Protein AF-A0A9P1H1R3-F1 (afdb_monomer_lite)

Structure (mmCIF, N/CA/C/O backbone):
data_AF-A0A9P1H1R3-F1
#
_entry.id   AF-A0A9P1H1R3-F1
#
loop_
_atom_site.group_PDB
_atom_site.id
_atom_site.type_symbol
_atom_site.label_atom_id
_atom_site.label_alt_id
_atom_site.label_comp_id
_atom_site.label_asym_id
_atom_site.label_entity_id
_atom_site.label_seq_id
_atom_site.pdbx_PDB_ins_code
_atom_site.Cartn_x
_atom_site.Cartn_y
_atom_site.Cartn_z
_atom_site.occupancy
_atom_site.B_iso_or_equiv
_atom_site.auth_seq_id
_atom_site.auth_comp_id
_atom_site.auth_asym_id
_atom_site.auth_atom_id
_atom_site.pdbx_PDB_model_num
ATOM 1 N N . MET A 1 1 ? 11.796 -9.452 22.216 1.00 46.94 1 MET A N 1
ATOM 2 C CA . MET A 1 1 ? 10.508 -10.073 22.613 1.00 46.94 1 MET A CA 1
ATOM 3 C C . MET A 1 1 ? 10.225 -11.224 21.657 1.00 46.94 1 MET A C 1
ATOM 5 O O . MET A 1 1 ? 10.803 -11.215 20.577 1.00 46.94 1 MET A O 1
ATOM 9 N N . SER A 1 2 ? 9.392 -12.202 22.029 1.00 53.62 2 SER A N 1
ATOM 10 C CA . SER A 1 2 ? 8.826 -13.114 21.025 1.00 53.62 2 SER A CA 1
ATOM 11 C C . SER A 1 2 ? 7.753 -12.347 20.259 1.00 53.62 2 SER A C 1
ATOM 13 O O . SER A 1 2 ? 6.919 -11.706 20.894 1.00 53.62 2 SER A O 1
ATOM 15 N N . PHE A 1 3 ? 7.797 -12.380 18.931 1.00 68.69 3 PHE A N 1
ATOM 16 C CA . PHE A 1 3 ? 6.703 -11.895 18.094 1.00 68.69 3 PHE A CA 1
ATOM 17 C C . PHE A 1 3 ? 5.839 -13.102 17.736 1.00 68.69 3 PHE A C 1
ATOM 19 O O . PHE A 1 3 ? 6.358 -14.078 17.188 1.00 68.69 3 PHE A O 1
ATOM 26 N N . ASP A 1 4 ? 4.550 -13.055 18.070 1.00 81.81 4 ASP A N 1
ATOM 27 C CA . ASP A 1 4 ? 3.626 -14.140 17.746 1.00 81.81 4 ASP A CA 1
ATOM 28 C C . ASP A 1 4 ? 3.441 -14.217 16.230 1.00 81.81 4 ASP A C 1
ATOM 30 O O . ASP A 1 4 ? 2.844 -13.339 15.607 1.00 81.81 4 ASP A O 1
ATOM 34 N N . ILE A 1 5 ? 3.985 -15.279 15.631 1.00 87.19 5 ILE A N 1
ATOM 35 C CA . ILE A 1 5 ? 3.933 -15.510 14.188 1.00 87.19 5 ILE A CA 1
ATOM 36 C C . ILE A 1 5 ? 2.458 -15.687 13.784 1.00 87.19 5 ILE A C 1
ATOM 38 O O . ILE A 1 5 ? 1.822 -16.642 14.245 1.00 87.19 5 ILE A O 1
ATOM 42 N N . PRO A 1 6 ? 1.892 -14.816 12.920 1.00 83.75 6 PRO A N 1
ATOM 43 C CA . PRO A 1 6 ? 0.499 -14.937 12.505 1.00 83.75 6 PRO A CA 1
ATOM 44 C C . PRO A 1 6 ? 0.241 -16.282 11.824 1.00 83.75 6 PRO A C 1
ATOM 46 O O . PRO A 1 6 ? 1.131 -16.850 11.192 1.00 83.75 6 PRO A O 1
ATOM 49 N N . ARG A 1 7 ? -0.991 -16.800 11.897 1.00 83.00 7 ARG A N 1
ATOM 50 C CA . ARG A 1 7 ? -1.331 -18.091 11.276 1.00 83.00 7 ARG A CA 1
ATOM 51 C C . ARG A 1 7 ? -0.987 -18.080 9.780 1.00 83.00 7 ARG A C 1
ATOM 53 O O . ARG A 1 7 ? -1.600 -17.329 9.019 1.00 83.00 7 ARG A O 1
ATOM 60 N N . LYS A 1 8 ? -0.063 -18.954 9.361 1.00 84.69 8 LYS A N 1
ATOM 61 C CA . LYS A 1 8 ? 0.195 -19.266 7.948 1.00 84.69 8 LYS A CA 1
ATOM 62 C C . LYS A 1 8 ? -1.098 -19.786 7.317 1.00 84.69 8 LYS A C 1
ATOM 64 O O . LYS A 1 8 ? -1.695 -20.735 7.823 1.00 84.69 8 LYS A O 1
ATOM 69 N N . LEU A 1 9 ? -1.554 -19.124 6.260 1.00 77.44 9 LEU A N 1
ATOM 70 C CA . LEU A 1 9 ? -2.786 -19.450 5.543 1.00 77.44 9 LEU A CA 1
ATOM 71 C C . LEU A 1 9 ? -2.516 -20.354 4.339 1.00 77.44 9 LEU A C 1
ATOM 73 O O . LEU A 1 9 ? -3.326 -21.228 4.046 1.00 77.44 9 LEU A O 1
ATOM 77 N N . TRP A 1 10 ? -1.399 -20.127 3.644 1.00 78.69 10 TRP A N 1
ATOM 78 C CA . TRP A 1 10 ? -1.051 -20.802 2.394 1.00 78.69 10 TRP A CA 1
ATOM 79 C C . TRP A 1 10 ? 0.444 -20.648 2.092 1.00 78.69 10 TRP A C 1
ATOM 81 O O . TRP A 1 10 ? 1.070 -19.669 2.496 1.00 78.69 10 TRP A O 1
ATOM 91 N N . GLU A 1 11 ? 1.008 -21.585 1.339 1.00 79.50 11 GLU A N 1
ATOM 92 C CA . GLU A 1 11 ? 2.315 -21.464 0.687 1.00 79.50 11 GLU A CA 1
ATOM 93 C C . GLU A 1 11 ? 2.253 -22.161 -0.676 1.00 79.50 11 GLU A C 1
ATOM 95 O O . GLU A 1 11 ? 1.490 -23.117 -0.840 1.00 79.50 11 GLU A O 1
ATOM 100 N N . HIS A 1 12 ? 3.004 -21.677 -1.670 1.00 79.12 12 HIS A N 1
ATOM 101 C CA . HIS A 1 12 ? 2.926 -22.254 -3.010 1.00 79.12 12 HIS A CA 1
ATOM 102 C C . HIS A 1 12 ? 3.581 -23.649 -3.013 1.00 79.12 12 HIS A C 1
ATOM 104 O O . HIS A 1 12 ? 4.753 -23.754 -2.654 1.00 79.12 12 HIS A O 1
ATOM 110 N N . PRO A 1 13 ? 2.890 -24.723 -3.441 1.00 79.88 13 PRO A N 1
ATOM 111 C CA . PRO A 1 13 ? 3.399 -26.093 -3.303 1.00 79.88 13 PRO A CA 1
ATOM 112 C C . PRO A 1 13 ? 4.546 -26.438 -4.267 1.00 79.88 13 PRO A C 1
ATOM 114 O O . PRO A 1 13 ? 5.214 -27.449 -4.077 1.00 79.88 13 PRO A O 1
ATOM 117 N N . ALA A 1 14 ? 4.753 -25.622 -5.305 1.00 82.81 14 ALA A N 1
ATOM 118 C CA . ALA A 1 14 ? 5.771 -25.809 -6.345 1.00 82.81 14 ALA A CA 1
ATOM 119 C C . ALA A 1 14 ? 6.302 -24.447 -6.865 1.00 82.81 14 ALA A C 1
ATOM 121 O O . ALA A 1 14 ? 5.967 -24.052 -7.990 1.00 82.81 14 ALA A O 1
ATOM 122 N N . PRO A 1 15 ? 6.972 -23.614 -6.032 1.00 83.31 15 PRO A N 1
ATOM 123 C CA . PRO A 1 15 ? 7.324 -22.220 -6.359 1.00 83.31 15 PRO A CA 1
ATOM 124 C C . PRO A 1 15 ? 8.067 -22.046 -7.692 1.00 83.31 15 PRO A C 1
ATOM 126 O O . PRO A 1 15 ? 7.839 -21.073 -8.411 1.00 83.31 15 PRO A O 1
ATOM 129 N N . GLU A 1 16 ? 8.894 -23.019 -8.066 1.00 86.06 16 GLU A N 1
ATOM 130 C CA . GLU A 1 16 ? 9.680 -23.079 -9.301 1.00 86.06 16 GLU A CA 1
ATOM 131 C C . GLU A 1 16 ? 8.845 -23.066 -10.592 1.00 86.06 16 GLU A C 1
ATOM 133 O O . GLU A 1 16 ? 9.316 -22.649 -11.653 1.00 86.06 16 GLU A O 1
ATOM 138 N N . THR A 1 17 ? 7.569 -23.448 -10.512 1.00 81.19 17 THR A N 1
ATOM 139 C CA . THR A 1 17 ? 6.645 -23.409 -11.656 1.00 81.19 17 THR A CA 1
ATOM 140 C C . THR A 1 17 ? 6.182 -21.993 -12.019 1.00 81.19 17 THR A C 1
ATOM 142 O O . THR A 1 17 ? 5.650 -21.779 -13.115 1.00 81.19 17 THR A O 1
ATOM 145 N N . THR A 1 18 ? 6.379 -21.010 -11.140 1.00 79.50 18 THR A N 1
ATOM 146 C CA . THR A 1 18 ? 5.680 -19.718 -11.194 1.00 79.50 18 THR A CA 1
ATOM 147 C C . THR A 1 18 ? 6.389 -18.626 -11.997 1.00 79.50 18 THR A C 1
ATOM 149 O O . THR A 1 18 ? 7.561 -18.736 -12.358 1.00 79.50 18 THR A O 1
ATOM 152 N N . ALA A 1 19 ? 5.663 -17.541 -12.290 1.00 82.75 19 ALA A N 1
ATOM 153 C CA . ALA A 1 19 ? 6.196 -16.393 -13.019 1.00 82.75 19 ALA A CA 1
ATOM 154 C C . ALA A 1 19 ? 7.323 -15.671 -12.255 1.00 82.75 19 ALA A C 1
ATOM 156 O O . ALA A 1 19 ? 8.344 -15.364 -12.867 1.00 82.75 19 ALA A O 1
ATOM 157 N N . MET A 1 20 ? 7.188 -15.457 -10.936 1.00 86.62 20 MET A N 1
ATOM 158 C CA . MET A 1 20 ? 8.223 -14.767 -10.153 1.00 86.62 20 MET A CA 1
ATOM 159 C C . MET A 1 20 ? 9.500 -15.604 -10.028 1.00 86.62 20 MET A C 1
ATOM 161 O O . MET A 1 20 ? 10.594 -15.071 -10.192 1.00 86.62 20 MET A O 1
ATOM 165 N N . PHE A 1 21 ? 9.399 -16.925 -9.836 1.00 88.00 21 PHE A N 1
ATOM 166 C CA . PHE A 1 21 ? 10.593 -17.776 -9.818 1.00 88.00 21 PHE A CA 1
ATOM 167 C C . PHE A 1 21 ? 11.304 -17.779 -11.182 1.00 88.00 21 PHE A C 1
ATOM 169 O O . PHE A 1 21 ? 12.523 -17.640 -11.243 1.00 88.00 21 PHE A O 1
ATOM 176 N N . LYS A 1 22 ? 10.556 -17.853 -12.293 1.00 90.44 22 LYS A N 1
ATOM 177 C CA . LYS A 1 22 ? 11.123 -17.743 -13.652 1.00 90.44 22 LYS A CA 1
ATOM 178 C C . LYS A 1 22 ? 11.798 -16.389 -13.890 1.00 90.44 22 LYS A C 1
ATOM 180 O O . LYS A 1 22 ? 12.893 -16.351 -14.444 1.00 90.44 22 LYS A O 1
ATOM 185 N N . PHE A 1 23 ? 11.187 -15.298 -13.430 1.00 93.38 23 PHE A N 1
ATOM 186 C CA . PHE A 1 23 ? 11.767 -13.954 -13.464 1.00 93.38 23 PHE A CA 1
ATOM 187 C C . PHE A 1 23 ? 13.069 -13.882 -12.647 1.00 93.38 23 PHE A C 1
ATOM 189 O O . PHE A 1 23 ? 14.090 -13.440 -13.175 1.00 93.38 23 PHE A O 1
ATOM 196 N N . LYS A 1 24 ? 13.073 -14.414 -11.415 1.00 94.62 24 LYS A N 1
ATOM 197 C CA . LYS A 1 24 ? 14.265 -14.535 -10.561 1.00 94.62 24 LYS A CA 1
ATOM 198 C C . LYS A 1 24 ? 15.383 -15.292 -11.281 1.00 94.62 24 LYS A C 1
ATOM 200 O O . LYS A 1 24 ? 16.472 -14.757 -11.431 1.00 94.62 24 LYS A O 1
ATOM 205 N N . THR A 1 25 ? 15.114 -16.488 -11.803 1.00 95.25 25 THR A N 1
ATOM 206 C CA . THR A 1 25 ? 16.132 -17.321 -12.468 1.00 95.25 25 THR A CA 1
ATOM 207 C C . THR A 1 25 ? 16.618 -16.757 -13.806 1.00 95.25 25 THR A C 1
ATOM 209 O O . THR A 1 25 ? 17.771 -16.979 -14.182 1.00 95.25 25 THR A O 1
ATOM 212 N N . ASN A 1 26 ? 15.808 -15.960 -14.505 1.00 96.12 26 ASN A N 1
ATOM 213 C CA . ASN A 1 26 ? 16.293 -15.180 -15.644 1.00 96.12 26 ASN A CA 1
ATOM 214 C C . ASN A 1 26 ? 17.220 -14.030 -15.200 1.00 96.12 26 ASN A C 1
ATOM 216 O O . ASN A 1 26 ? 18.207 -13.764 -15.886 1.00 96.12 26 ASN A O 1
ATOM 220 N N . LEU A 1 27 ? 16.960 -13.391 -14.052 1.00 96.81 27 LEU A N 1
ATOM 221 C CA . LEU A 1 27 ? 17.829 -12.348 -13.492 1.00 96.81 27 LEU A CA 1
ATOM 222 C C . LEU A 1 27 ? 19.151 -12.933 -12.988 1.00 96.81 27 LEU A C 1
ATOM 224 O O . LEU A 1 27 ? 20.208 -12.393 -13.302 1.00 96.81 27 LEU A O 1
ATOM 228 N N . GLU A 1 28 ? 19.105 -14.067 -12.283 1.00 97.75 28 GLU A N 1
ATOM 229 C CA . GLU A 1 28 ? 20.283 -14.851 -11.876 1.00 97.75 28 GLU A CA 1
ATOM 230 C C . GLU A 1 28 ? 21.155 -15.174 -13.102 1.00 97.75 28 GLU A C 1
ATOM 232 O O . GLU A 1 28 ? 22.354 -14.899 -13.111 1.00 97.75 28 GLU A O 1
ATOM 237 N N . ARG A 1 29 ? 20.544 -15.642 -14.202 1.00 97.19 29 ARG A N 1
ATOM 238 C CA . ARG A 1 29 ? 21.255 -15.927 -15.460 1.00 97.19 29 ARG A CA 1
ATOM 239 C C . ARG A 1 29 ? 21.860 -14.684 -16.125 1.00 97.19 29 ARG A C 1
ATOM 241 O O . ARG A 1 29 ? 22.939 -14.794 -16.696 1.00 97.19 29 ARG A O 1
ATOM 248 N N . GLN A 1 30 ? 21.183 -13.532 -16.096 1.00 94.94 30 GLN A N 1
ATOM 249 C CA . GLN A 1 30 ? 21.697 -12.298 -16.711 1.00 94.94 30 GLN A CA 1
ATOM 250 C C . GLN A 1 30 ? 22.807 -11.638 -15.878 1.00 94.94 30 GLN A C 1
ATOM 252 O O . GLN A 1 30 ? 23.718 -11.037 -16.441 1.00 94.94 30 GLN A O 1
ATOM 257 N N . THR A 1 31 ? 22.724 -11.726 -14.550 1.00 95.88 31 THR A N 1
ATOM 258 C CA . THR A 1 31 ? 23.637 -11.037 -13.619 1.00 95.88 31 THR A CA 1
ATOM 259 C C . THR A 1 31 ? 24.805 -11.902 -13.145 1.00 95.88 31 THR A C 1
ATOM 261 O O . THR A 1 31 ? 25.799 -11.365 -12.665 1.00 95.88 31 THR A O 1
ATOM 264 N N . GLY A 1 32 ? 24.693 -13.231 -13.240 1.00 96.81 32 GLY A N 1
ATOM 265 C CA . GLY A 1 32 ? 25.621 -14.173 -12.606 1.00 96.81 32 GLY A CA 1
ATOM 266 C C . GLY A 1 32 ? 25.451 -14.286 -11.084 1.00 96.81 32 GLY A C 1
ATOM 267 O O . GLY A 1 32 ? 26.236 -14.975 -10.436 1.00 96.81 32 GLY A O 1
ATOM 268 N N . LEU A 1 33 ? 24.447 -13.616 -10.505 1.00 96.88 33 LEU A N 1
ATOM 269 C CA . LEU A 1 33 ? 24.133 -13.655 -9.077 1.00 96.88 33 LEU A CA 1
ATOM 270 C C . LEU A 1 33 ? 23.194 -14.823 -8.742 1.00 96.88 33 LEU A C 1
ATOM 272 O O . LEU A 1 33 ? 22.561 -15.410 -9.617 1.00 96.88 33 LEU A O 1
ATOM 276 N N . HIS A 1 34 ? 23.063 -15.126 -7.450 1.00 96.44 34 HIS A N 1
ATOM 277 C CA . HIS A 1 34 ? 22.072 -16.064 -6.925 1.00 96.44 34 HIS A CA 1
ATOM 278 C C . HIS A 1 34 ? 21.258 -15.392 -5.815 1.00 96.44 34 HIS A C 1
ATOM 280 O O . HIS A 1 34 ? 21.828 -14.865 -4.857 1.00 96.44 34 HIS A O 1
ATOM 286 N N . PHE A 1 35 ? 19.929 -15.431 -5.923 1.00 95.44 35 PHE A N 1
ATOM 287 C CA . PHE A 1 35 ? 19.020 -14.874 -4.922 1.00 95.44 35 PHE A CA 1
ATOM 288 C C . PHE A 1 35 ? 18.397 -16.024 -4.130 1.00 95.44 35 PHE A C 1
ATOM 290 O O . PHE A 1 35 ? 17.509 -16.729 -4.618 1.00 95.44 35 PHE A O 1
ATOM 297 N N . LYS A 1 36 ? 18.894 -16.231 -2.907 1.00 91.56 36 LYS A N 1
ATOM 298 C CA . LYS A 1 36 ? 18.467 -17.304 -1.994 1.00 91.56 36 LYS A CA 1
ATOM 299 C C . LYS A 1 36 ? 16.958 -17.272 -1.713 1.00 91.56 36 LYS A C 1
ATOM 301 O O . LYS A 1 36 ? 16.311 -18.314 -1.709 1.00 91.56 36 LYS A O 1
ATOM 306 N N . ASP A 1 37 ? 16.426 -16.079 -1.483 1.00 88.06 37 ASP A N 1
ATOM 307 C CA . ASP A 1 37 ? 15.071 -15.791 -1.010 1.00 88.06 37 ASP A CA 1
ATOM 308 C C . ASP A 1 37 ? 14.523 -14.509 -1.672 1.00 88.06 37 ASP A C 1
ATOM 310 O O . ASP A 1 37 ? 15.199 -13.883 -2.499 1.00 88.06 37 ASP A O 1
ATOM 314 N N . PHE A 1 38 ? 13.270 -14.146 -1.373 1.00 90.50 38 PHE A N 1
ATOM 315 C CA . PHE A 1 38 ? 12.643 -12.947 -1.942 1.00 90.50 38 PHE A CA 1
ATOM 316 C C . PHE A 1 38 ? 13.317 -11.671 -1.424 1.00 90.50 38 PHE A C 1
ATOM 318 O O . PHE A 1 38 ? 13.475 -10.707 -2.165 1.00 90.50 38 PHE A O 1
ATOM 325 N N . GLU A 1 39 ? 13.764 -11.671 -0.173 1.00 91.94 39 GLU A N 1
ATOM 326 C CA . GLU A 1 39 ? 14.443 -10.557 0.477 1.00 91.94 39 GLU A CA 1
ATOM 327 C C . GLU A 1 39 ? 15.767 -10.214 -0.222 1.00 91.94 39 GLU A C 1
ATOM 329 O O . GLU A 1 39 ? 16.033 -9.037 -0.469 1.00 91.94 39 GLU A O 1
ATOM 334 N N . ALA A 1 40 ? 16.559 -11.212 -0.636 1.00 94.94 40 ALA A N 1
ATOM 335 C CA . ALA A 1 40 ? 17.746 -10.992 -1.467 1.00 94.94 40 ALA A CA 1
ATOM 336 C C . ALA A 1 40 ? 17.409 -10.394 -2.850 1.00 94.94 40 ALA A C 1
ATOM 338 O O . ALA A 1 40 ? 18.130 -9.520 -3.339 1.00 94.94 40 ALA A O 1
ATOM 339 N N . LEU A 1 41 ? 16.307 -10.830 -3.474 1.00 96.12 41 LEU A N 1
ATOM 340 C CA . LEU A 1 41 ? 15.826 -10.290 -4.753 1.00 96.12 41 LEU A CA 1
ATOM 341 C C . LEU A 1 41 ? 15.316 -8.843 -4.607 1.00 96.12 41 LEU A C 1
ATOM 343 O O . LEU A 1 41 ? 15.620 -7.993 -5.447 1.00 96.12 41 LEU A O 1
ATOM 347 N N . HIS A 1 42 ? 14.585 -8.541 -3.529 1.00 95.69 42 HIS A N 1
ATOM 348 C CA . HIS A 1 42 ? 14.111 -7.193 -3.207 1.00 95.69 42 HIS A CA 1
ATOM 349 C C . HIS A 1 42 ? 15.282 -6.247 -2.944 1.00 95.69 42 HIS A C 1
ATOM 351 O O . HIS A 1 42 ? 15.371 -5.211 -3.604 1.00 95.69 42 HIS A O 1
ATOM 357 N N . ALA A 1 43 ? 16.235 -6.648 -2.098 1.00 96.50 43 ALA A N 1
ATOM 358 C CA . ALA A 1 43 ? 17.447 -5.882 -1.815 1.00 96.50 43 ALA A CA 1
ATOM 359 C C . ALA A 1 43 ? 18.249 -5.570 -3.092 1.00 96.50 43 ALA A C 1
ATOM 361 O O . ALA A 1 43 ? 18.652 -4.425 -3.299 1.00 96.50 43 ALA A O 1
ATOM 362 N N . TYR A 1 44 ? 18.416 -6.544 -3.997 1.00 98.06 44 TYR A N 1
ATOM 363 C CA . TYR A 1 44 ? 19.025 -6.291 -5.306 1.00 98.06 44 TYR A CA 1
ATOM 364 C C . TYR A 1 44 ? 18.224 -5.265 -6.124 1.00 98.06 44 TYR A C 1
ATOM 366 O O . TYR A 1 44 ? 18.816 -4.330 -6.667 1.00 98.06 44 TYR A O 1
ATOM 374 N N . SER A 1 45 ? 16.893 -5.402 -6.175 1.00 97.81 45 SER A N 1
ATOM 375 C CA . SER A 1 45 ? 16.004 -4.549 -6.980 1.00 97.81 45 SER A CA 1
ATOM 376 C C . SER A 1 45 ? 15.983 -3.071 -6.568 1.00 97.81 45 SER A C 1
ATOM 378 O O . SER A 1 45 ? 15.673 -2.218 -7.400 1.00 97.81 45 SER A O 1
ATOM 380 N N . ILE A 1 46 ? 16.326 -2.761 -5.311 1.00 97.25 46 ILE A N 1
ATOM 381 C CA . ILE A 1 46 ? 16.430 -1.385 -4.797 1.00 97.25 46 ILE A CA 1
ATOM 382 C C . ILE A 1 46 ? 17.872 -0.857 -4.782 1.00 97.25 46 ILE A C 1
ATOM 384 O O . ILE A 1 46 ? 18.068 0.352 -4.853 1.00 97.25 46 ILE A O 1
ATOM 388 N N . ALA A 1 47 ? 18.881 -1.733 -4.719 1.00 97.06 47 ALA A N 1
ATOM 389 C CA . ALA A 1 47 ? 20.294 -1.346 -4.762 1.00 97.06 47 ALA A CA 1
ATOM 390 C C . ALA A 1 47 ? 20.839 -1.171 -6.193 1.00 97.06 47 ALA A C 1
ATOM 392 O O . ALA A 1 47 ? 21.814 -0.456 -6.391 1.00 97.06 47 ALA A O 1
ATOM 393 N N . ASN A 1 48 ? 20.209 -1.813 -7.182 1.00 96.94 48 ASN A N 1
ATOM 394 C CA . ASN A 1 48 ? 20.590 -1.792 -8.600 1.00 96.94 48 ASN A CA 1
ATOM 395 C C . ASN A 1 48 ? 19.375 -1.343 -9.432 1.00 96.94 48 ASN A C 1
ATOM 397 O O . ASN A 1 48 ? 18.970 -2.011 -10.384 1.00 96.94 48 ASN A O 1
ATOM 401 N N . ARG A 1 49 ? 18.704 -0.269 -8.999 1.00 96.25 49 ARG A N 1
ATOM 402 C CA . ARG A 1 49 ? 17.347 0.110 -9.429 1.00 96.25 49 ARG A CA 1
ATOM 403 C C . ARG A 1 49 ? 17.255 0.338 -10.942 1.00 96.25 49 ARG A C 1
ATOM 405 O O . ARG A 1 49 ? 16.283 -0.104 -11.555 1.00 96.25 49 ARG A O 1
ATOM 412 N N . SER A 1 50 ? 18.244 0.979 -11.559 1.00 97.38 50 SER A N 1
ATOM 413 C CA . SER A 1 50 ? 18.267 1.212 -13.012 1.00 97.38 50 SER A CA 1
ATOM 414 C C . SER A 1 50 ? 18.414 -0.103 -13.790 1.00 97.38 50 SER A C 1
ATOM 416 O O . SER A 1 50 ? 17.604 -0.383 -14.674 1.00 97.38 50 SER A O 1
ATOM 418 N N . ASP A 1 51 ? 19.356 -0.970 -13.412 1.00 97.44 51 ASP A N 1
ATOM 419 C CA . ASP A 1 51 ? 19.537 -2.279 -14.057 1.00 97.44 51 ASP A CA 1
ATOM 420 C C . ASP A 1 51 ? 18.339 -3.211 -13.835 1.00 97.44 51 ASP A C 1
ATOM 422 O O . ASP A 1 51 ? 17.894 -3.885 -14.766 1.00 97.44 51 ASP A O 1
ATOM 426 N N . PHE A 1 52 ? 17.749 -3.197 -12.637 1.00 97.94 52 PHE A N 1
ATOM 427 C CA . PHE A 1 52 ? 16.542 -3.951 -12.312 1.00 97.94 52 PHE A CA 1
ATOM 428 C C . PHE A 1 52 ? 15.344 -3.523 -13.170 1.00 97.94 52 PHE A C 1
ATOM 430 O O . PHE A 1 52 ? 14.657 -4.374 -13.742 1.00 97.94 52 PHE A O 1
ATOM 437 N N . TRP A 1 53 ? 15.084 -2.219 -13.311 1.00 97.69 53 TRP A N 1
ATOM 438 C CA . TRP A 1 53 ? 13.978 -1.738 -14.144 1.00 97.69 53 TRP A CA 1
ATOM 439 C C . TRP A 1 53 ? 14.261 -1.900 -15.645 1.00 97.69 53 TRP A C 1
ATOM 441 O O . TRP A 1 53 ? 13.331 -2.190 -16.401 1.00 97.69 53 TRP A O 1
ATOM 451 N N . ARG A 1 54 ? 15.527 -1.821 -16.081 1.00 97.00 54 ARG A N 1
ATOM 452 C CA . ARG A 1 54 ? 15.946 -2.175 -17.448 1.00 97.00 54 ARG A CA 1
ATOM 453 C C . ARG A 1 54 ? 15.697 -3.656 -17.746 1.00 97.00 54 ARG A C 1
ATOM 455 O O . ARG A 1 54 ? 15.099 -3.963 -18.773 1.00 97.00 54 ARG A O 1
ATOM 462 N N . PHE A 1 55 ? 16.107 -4.555 -16.850 1.00 96.50 55 PHE A N 1
ATOM 463 C CA . PHE A 1 55 ? 15.835 -5.992 -16.934 1.00 96.50 55 PHE A CA 1
ATOM 464 C C . PHE A 1 55 ? 14.332 -6.276 -16.958 1.00 96.50 55 PHE A C 1
ATOM 466 O O . PHE A 1 55 ? 13.847 -6.987 -17.832 1.00 96.50 55 PHE A O 1
ATOM 473 N N . THR A 1 56 ? 13.576 -5.672 -16.041 1.00 95.38 56 THR A N 1
ATOM 474 C CA . THR A 1 56 ? 12.118 -5.833 -15.962 1.00 95.38 56 THR A CA 1
ATOM 475 C C . THR A 1 56 ? 11.451 -5.449 -17.284 1.00 95.38 56 THR A C 1
ATOM 477 O O . THR A 1 56 ? 10.606 -6.187 -17.786 1.00 95.38 56 THR A O 1
ATOM 480 N N . PHE A 1 57 ? 11.883 -4.345 -17.899 1.00 94.62 57 PHE A N 1
ATOM 481 C CA . PHE A 1 57 ? 11.384 -3.898 -19.198 1.00 94.62 57 PHE A CA 1
ATOM 482 C C . PHE A 1 57 ? 11.701 -4.868 -20.353 1.00 94.62 57 PHE A C 1
ATOM 484 O O . PHE A 1 57 ? 10.896 -4.977 -21.274 1.00 94.62 57 PHE A O 1
ATOM 491 N N . THR A 1 58 ? 12.830 -5.589 -20.321 1.00 92.38 58 THR A N 1
ATOM 492 C CA . THR A 1 58 ? 13.197 -6.563 -21.370 1.00 92.38 58 THR A CA 1
ATOM 493 C C . THR A 1 58 ? 12.737 -7.999 -21.102 1.00 92.38 58 THR A C 1
ATOM 495 O O . THR A 1 58 ? 12.728 -8.800 -22.033 1.00 92.38 58 THR A O 1
ATOM 498 N N . GLN A 1 59 ? 12.332 -8.350 -19.875 1.00 91.25 59 GLN A N 1
ATOM 499 C CA . GLN A 1 59 ? 11.744 -9.665 -19.573 1.00 91.25 59 GLN A CA 1
ATOM 500 C C . GLN A 1 59 ? 10.305 -9.816 -20.068 1.00 91.25 59 GLN A C 1
ATOM 502 O O . GLN A 1 59 ? 9.886 -10.921 -20.417 1.00 91.25 59 GLN A O 1
ATOM 507 N N . PHE A 1 60 ? 9.532 -8.730 -20.073 1.00 88.69 60 PHE A N 1
ATOM 508 C CA . PHE A 1 60 ? 8.159 -8.751 -20.568 1.00 88.69 60 PHE A CA 1
ATOM 509 C C . PHE A 1 60 ? 8.119 -8.425 -22.068 1.00 88.69 60 PHE A C 1
ATOM 511 O O . PHE A 1 60 ? 8.902 -7.596 -22.532 1.00 88.69 60 PHE A O 1
ATOM 518 N N . PRO A 1 61 ? 7.204 -9.035 -22.848 1.00 85.81 61 PRO A N 1
ATOM 519 C CA . PRO A 1 61 ? 7.117 -8.824 -24.291 1.00 85.81 61 PRO A CA 1
ATOM 520 C C . PRO A 1 61 ? 6.418 -7.489 -24.603 1.00 85.81 61 PRO A C 1
ATOM 522 O O . PRO A 1 61 ? 5.303 -7.449 -25.125 1.00 85.81 61 PRO A O 1
ATOM 525 N N . ILE A 1 62 ? 7.074 -6.388 -24.244 1.00 88.25 62 ILE A N 1
ATOM 526 C CA . ILE A 1 62 ? 6.617 -5.012 -24.445 1.00 88.25 62 ILE A CA 1
ATOM 527 C C . ILE A 1 62 ? 6.885 -4.603 -25.899 1.00 88.25 62 ILE A C 1
ATOM 529 O O . ILE A 1 62 ? 7.963 -4.840 -26.439 1.00 88.25 62 ILE A O 1
ATOM 533 N N . VAL A 1 63 ? 5.913 -3.954 -26.538 1.00 87.81 63 VAL A N 1
ATOM 534 C CA . VAL A 1 63 ? 6.066 -3.328 -27.856 1.00 87.81 63 VAL A CA 1
ATOM 535 C C . VAL A 1 63 ? 6.560 -1.891 -27.676 1.00 87.81 63 VAL A C 1
ATOM 537 O O . VAL A 1 63 ? 5.869 -1.062 -27.072 1.00 87.81 63 VAL A O 1
ATOM 540 N N . TRP A 1 64 ? 7.748 -1.583 -28.199 1.00 94.44 64 TRP A N 1
ATOM 541 C CA . TRP A 1 64 ? 8.410 -0.287 -28.020 1.00 94.44 64 TRP A CA 1
ATOM 542 C C . TRP A 1 64 ? 9.302 0.096 -29.208 1.00 94.44 64 TRP A C 1
ATOM 544 O O . TRP A 1 64 ? 9.648 -0.720 -30.062 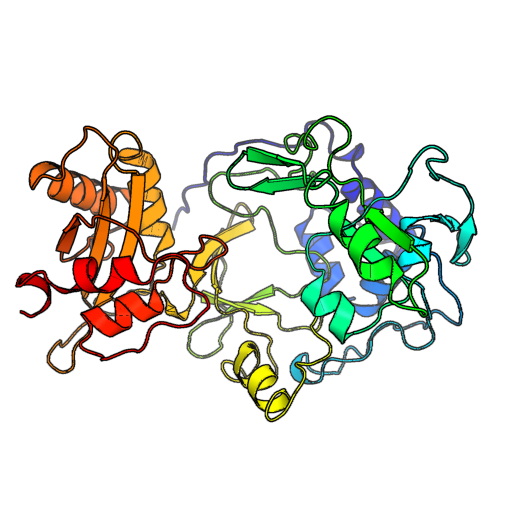1.00 94.44 64 TRP A O 1
ATOM 554 N N . HIS A 1 65 ? 9.649 1.380 -29.282 1.00 93.31 65 HIS A N 1
ATOM 555 C CA . HIS A 1 65 ? 10.426 1.996 -30.357 1.00 93.31 65 HIS A CA 1
ATOM 556 C C . HIS A 1 65 ? 11.466 2.974 -29.787 1.00 93.31 65 HIS A C 1
ATOM 558 O O . HIS A 1 65 ? 11.283 3.521 -28.699 1.00 93.31 65 HIS A O 1
ATOM 564 N N . GLY A 1 66 ? 12.527 3.257 -30.547 1.00 94.06 66 GLY A N 1
ATOM 565 C CA . GLY A 1 66 ? 13.596 4.179 -30.148 1.00 94.06 66 GLY A CA 1
ATOM 566 C C . GLY A 1 66 ? 14.829 3.448 -29.621 1.00 94.06 66 GLY A C 1
ATOM 567 O O . GLY A 1 66 ? 15.224 2.430 -30.180 1.00 94.06 66 GLY A O 1
ATOM 568 N N . HIS A 1 67 ? 15.447 3.978 -28.567 1.00 93.94 67 HIS A N 1
ATOM 569 C CA . HIS A 1 67 ? 16.647 3.412 -27.946 1.00 93.94 67 HIS A CA 1
ATOM 570 C C . HIS A 1 67 ? 16.394 3.150 -26.459 1.00 93.94 67 HIS A C 1
ATOM 572 O O . HIS A 1 67 ? 15.945 4.049 -25.750 1.00 93.94 67 HIS A O 1
ATOM 578 N N . LEU A 1 68 ? 16.699 1.935 -25.993 1.00 95.06 68 LEU A N 1
ATOM 579 C CA . LEU A 1 68 ? 16.656 1.573 -24.576 1.00 95.06 68 LEU A CA 1
ATOM 580 C C . LEU A 1 68 ? 18.017 1.906 -23.927 1.00 95.06 68 LEU A C 1
ATOM 582 O O . LEU A 1 68 ? 18.978 1.159 -24.155 1.00 95.06 68 LEU A O 1
ATOM 586 N N . PRO A 1 69 ? 18.121 2.993 -23.137 1.00 95.56 69 PRO A N 1
ATOM 587 C CA . PRO A 1 69 ? 19.388 3.478 -22.586 1.00 95.56 69 PRO A CA 1
ATOM 588 C C . PRO A 1 69 ? 19.967 2.511 -21.549 1.00 95.56 69 PRO A C 1
ATOM 590 O O . PRO A 1 69 ? 19.222 1.760 -20.916 1.00 95.56 69 PRO A O 1
ATOM 593 N N . ALA A 1 70 ? 21.293 2.531 -21.371 1.00 94.12 70 ALA A N 1
ATOM 594 C CA . ALA A 1 70 ? 21.986 1.690 -20.388 1.00 94.12 70 ALA A CA 1
ATOM 595 C C . ALA A 1 70 ? 21.420 1.891 -18.972 1.00 94.12 70 ALA A C 1
ATOM 597 O O . ALA A 1 70 ? 20.969 0.931 -18.359 1.00 94.12 70 ALA A O 1
ATOM 598 N N . HIS A 1 71 ? 21.321 3.146 -18.528 1.00 95.25 71 HIS A N 1
ATOM 599 C CA . HIS A 1 71 ? 20.587 3.530 -17.323 1.00 95.25 71 HIS A CA 1
ATOM 600 C C . HIS A 1 71 ? 19.200 4.047 -17.723 1.00 95.25 71 HIS A C 1
ATOM 602 O O . HIS A 1 71 ? 19.086 4.938 -18.568 1.00 95.25 71 HIS A O 1
ATOM 608 N N . VAL A 1 72 ? 18.139 3.491 -17.135 1.00 97.62 72 VAL A N 1
ATOM 609 C CA . VAL A 1 72 ? 16.745 3.869 -17.437 1.00 97.62 72 VAL A CA 1
ATOM 610 C C . VAL A 1 72 ? 16.182 4.932 -16.496 1.00 97.62 72 VAL A C 1
ATOM 612 O O . VAL A 1 72 ? 15.089 5.428 -16.744 1.00 97.62 72 VAL A O 1
ATOM 615 N N . VAL A 1 73 ? 16.917 5.306 -15.452 1.00 97.44 73 VAL A N 1
ATOM 616 C CA . VAL A 1 73 ? 16.627 6.436 -14.561 1.00 97.44 73 VAL A CA 1
ATOM 617 C C . VAL A 1 73 ? 17.944 7.044 -14.076 1.00 97.44 73 VAL A C 1
ATOM 619 O O . VAL A 1 73 ? 18.955 6.344 -14.007 1.00 97.44 73 VAL A O 1
ATOM 622 N N . ASP A 1 74 ? 17.926 8.334 -13.740 1.00 96.06 74 ASP A N 1
ATOM 623 C CA . ASP A 1 74 ? 18.979 8.957 -12.934 1.00 96.06 74 ASP A CA 1
ATOM 624 C C . ASP A 1 74 ? 18.833 8.486 -11.480 1.00 96.06 74 ASP A C 1
ATOM 626 O O . ASP A 1 74 ? 17.842 8.786 -10.810 1.00 96.06 74 ASP A O 1
ATOM 630 N N . GLU A 1 75 ? 19.803 7.710 -11.000 1.00 94.69 75 GLU A N 1
ATOM 631 C CA . GLU A 1 75 ? 19.780 7.163 -9.642 1.00 94.69 75 GLU A CA 1
ATOM 632 C C . GLU A 1 75 ? 20.253 8.156 -8.573 1.00 94.69 75 GLU A C 1
ATOM 634 O O . GLU A 1 75 ? 19.945 7.950 -7.400 1.00 94.69 75 GLU A O 1
ATOM 639 N N . SER A 1 76 ? 20.917 9.250 -8.966 1.00 94.50 76 SER A N 1
ATOM 640 C CA . SER A 1 76 ? 21.334 10.334 -8.064 1.00 94.50 76 SER A CA 1
ATOM 641 C C . SER A 1 76 ? 20.199 11.315 -7.736 1.00 94.50 76 SER A C 1
ATOM 643 O O . SER A 1 76 ? 20.255 12.033 -6.736 1.00 94.50 76 SER A O 1
ATOM 645 N N . ALA A 1 77 ? 19.145 11.329 -8.553 1.00 94.56 77 ALA A N 1
ATOM 646 C CA . ALA A 1 77 ? 18.001 12.211 -8.393 1.00 94.56 77 ALA A CA 1
ATOM 647 C C . ALA A 1 77 ? 17.095 11.797 -7.214 1.00 94.56 77 ALA A C 1
ATOM 649 O O . ALA A 1 77 ? 16.605 10.665 -7.142 1.00 94.56 77 ALA A O 1
ATOM 650 N N . SER A 1 78 ? 16.806 12.750 -6.317 1.00 94.25 78 SER A N 1
ATOM 651 C CA . SER A 1 78 ? 15.817 12.576 -5.239 1.00 94.25 78 SER A CA 1
ATOM 652 C C . SER A 1 78 ? 14.433 12.255 -5.808 1.00 94.25 78 SER A C 1
ATOM 654 O O . SER A 1 78 ? 14.031 12.807 -6.836 1.00 94.25 78 SER A O 1
ATOM 656 N N . VAL A 1 79 ? 13.667 11.419 -5.098 1.00 95.44 79 VAL A N 1
ATOM 657 C CA . VAL A 1 79 ? 12.294 11.055 -5.477 1.00 95.44 79 VAL A CA 1
ATOM 658 C C . VAL A 1 79 ? 11.375 12.268 -5.652 1.00 95.44 79 VAL A C 1
ATOM 660 O O . VAL A 1 79 ? 10.540 12.259 -6.551 1.00 95.44 79 VAL A O 1
ATOM 663 N N . GLU A 1 80 ? 11.585 13.361 -4.915 1.00 95.12 80 GLU A N 1
ATOM 664 C CA . GLU A 1 80 ? 10.801 14.592 -5.094 1.00 95.12 80 GLU A CA 1
ATOM 665 C C . GLU A 1 80 ? 10.953 15.224 -6.494 1.00 95.12 80 GLU A C 1
ATOM 667 O O . GLU A 1 80 ? 10.016 15.840 -6.998 1.00 95.12 80 GLU A O 1
ATOM 672 N N . THR A 1 81 ? 12.088 15.018 -7.172 1.00 94.69 81 THR A N 1
ATOM 673 C CA . THR A 1 81 ? 12.322 15.555 -8.528 1.00 94.69 81 THR A CA 1
ATOM 674 C C . THR A 1 81 ? 11.526 14.842 -9.625 1.00 94.69 81 THR A C 1
ATOM 676 O O . THR A 1 81 ? 11.467 15.342 -10.747 1.00 94.69 81 THR A O 1
ATOM 679 N N . ASN A 1 82 ? 10.913 13.692 -9.311 1.00 95.00 82 ASN A N 1
ATOM 680 C CA . ASN A 1 82 ? 10.204 12.818 -10.249 1.00 95.00 82 ASN A CA 1
ATOM 681 C C . ASN A 1 82 ? 11.041 12.483 -11.511 1.00 95.00 82 ASN A C 1
ATOM 683 O O . ASN A 1 82 ? 10.680 12.878 -12.626 1.00 95.00 82 ASN A O 1
ATOM 687 N N . PRO A 1 83 ? 12.199 11.808 -11.349 1.00 96.19 83 PRO A N 1
ATOM 688 C CA . PRO A 1 83 ? 13.182 11.642 -12.416 1.00 96.19 83 PRO A CA 1
ATOM 689 C C . PRO A 1 83 ? 12.623 10.886 -13.624 1.00 96.19 83 PRO A C 1
ATOM 691 O O . PRO A 1 83 ? 11.814 9.965 -13.510 1.00 96.19 83 PRO A O 1
ATOM 694 N N . LYS A 1 84 ? 13.085 11.274 -14.816 1.00 95.69 84 LYS A N 1
ATOM 695 C CA . LYS A 1 84 ? 12.578 10.739 -16.081 1.00 95.69 84 LYS A CA 1
ATOM 696 C C . LYS A 1 84 ? 12.996 9.282 -16.291 1.00 95.69 84 LYS A C 1
ATOM 698 O O . LYS A 1 84 ? 14.179 8.986 -16.444 1.00 95.69 84 LYS A O 1
ATOM 703 N N . TRP A 1 85 ? 11.999 8.415 -16.432 1.00 97.38 85 TRP A N 1
ATOM 704 C CA . TRP A 1 85 ? 12.177 7.002 -16.754 1.00 97.38 85 TRP A CA 1
ATOM 705 C C . TRP A 1 85 ? 12.307 6.735 -18.264 1.00 97.38 85 TRP A C 1
ATOM 707 O O . TRP A 1 85 ? 11.730 7.442 -19.095 1.00 97.38 85 TRP A O 1
ATOM 717 N N . PHE A 1 86 ? 13.074 5.696 -18.603 1.00 97.25 86 PHE A N 1
ATOM 718 C CA . PHE A 1 86 ? 13.344 5.160 -19.945 1.00 97.25 86 PHE A CA 1
ATOM 719 C C . PHE A 1 86 ? 13.640 6.227 -21.032 1.00 97.25 86 PHE A C 1
ATOM 721 O O . PHE A 1 86 ? 13.022 6.217 -22.104 1.00 97.25 86 PHE A O 1
ATOM 728 N N . PRO A 1 87 ? 14.576 7.176 -20.807 1.00 96.69 87 PRO A N 1
ATOM 729 C CA . PRO A 1 87 ? 14.852 8.254 -21.756 1.00 96.69 87 PRO A CA 1
ATOM 730 C C . PRO A 1 87 ? 15.370 7.727 -23.107 1.00 96.69 87 PRO A C 1
ATOM 732 O O . PRO A 1 87 ? 16.468 7.196 -23.206 1.00 96.69 87 PRO A O 1
ATOM 735 N N . GLY A 1 88 ? 14.576 7.920 -24.165 1.00 95.38 88 GLY A N 1
ATOM 736 C CA . GLY A 1 88 ? 14.872 7.435 -25.524 1.00 95.38 88 GLY A CA 1
ATOM 737 C C . GLY A 1 88 ? 13.892 6.370 -26.023 1.00 95.38 88 GLY A C 1
ATOM 738 O O . GLY A 1 88 ? 13.767 6.179 -27.235 1.00 95.38 88 GLY A O 1
ATOM 739 N N . VAL A 1 89 ? 13.137 5.750 -25.112 1.00 96.81 89 VAL A N 1
ATOM 740 C CA . VAL A 1 89 ? 12.062 4.804 -25.426 1.00 96.81 89 VAL A CA 1
ATOM 741 C C . VAL A 1 89 ? 10.765 5.555 -25.744 1.00 96.81 89 VAL A C 1
ATOM 743 O O . VAL A 1 89 ? 10.438 6.576 -25.137 1.00 96.81 89 VAL A O 1
ATOM 746 N N . LYS A 1 90 ? 10.001 5.028 -26.700 1.00 94.81 90 LYS A N 1
ATOM 747 C CA . LYS A 1 90 ? 8.606 5.382 -26.981 1.00 94.81 90 LYS A CA 1
ATOM 748 C C . LYS A 1 90 ? 7.781 4.098 -27.014 1.00 94.81 90 LYS A C 1
ATOM 750 O O . LYS A 1 90 ? 8.215 3.108 -27.592 1.00 94.81 90 LYS A O 1
ATOM 755 N N . LEU A 1 91 ? 6.584 4.123 -26.439 1.00 92.56 91 LEU A N 1
ATOM 756 C CA . LEU A 1 91 ? 5.637 3.006 -26.473 1.00 92.56 91 LEU A CA 1
ATOM 757 C C . LEU A 1 91 ? 4.217 3.519 -26.715 1.00 92.56 91 LEU A C 1
ATOM 759 O O . LEU A 1 91 ? 3.944 4.711 -26.568 1.00 92.56 91 LEU A O 1
ATOM 763 N N . ASN A 1 92 ? 3.307 2.614 -27.063 1.00 81.62 92 ASN A N 1
ATOM 764 C CA . ASN A 1 92 ? 1.880 2.901 -27.138 1.00 81.62 92 ASN A CA 1
ATOM 765 C C . ASN A 1 92 ? 1.113 1.918 -26.241 1.00 81.62 92 ASN A C 1
ATOM 767 O O . ASN A 1 92 ? 1.255 0.703 -26.380 1.00 81.62 92 ASN A O 1
ATOM 771 N N . TYR A 1 93 ? 0.300 2.439 -25.320 1.00 77.81 93 TYR A N 1
ATOM 772 C CA . TYR A 1 93 ? -0.449 1.616 -24.366 1.00 77.81 93 TYR A CA 1
ATOM 773 C C . TYR A 1 93 ? -1.457 0.687 -25.063 1.00 77.81 93 TYR A C 1
ATOM 775 O O . TYR A 1 93 ? -1.468 -0.510 -24.798 1.00 77.81 93 TYR A O 1
ATOM 783 N N . ALA A 1 94 ? -2.225 1.202 -26.034 1.00 72.25 94 ALA A N 1
ATOM 784 C CA . ALA A 1 94 ? -3.174 0.409 -26.824 1.00 72.25 94 ALA A CA 1
ATOM 785 C C . ALA A 1 94 ? -2.489 -0.774 -27.523 1.00 72.25 94 ALA A C 1
ATOM 787 O O . ALA A 1 94 ? -2.988 -1.894 -27.521 1.00 72.25 94 ALA A O 1
ATOM 788 N N . GLN A 1 95 ? -1.316 -0.514 -28.100 1.00 72.06 95 GLN A N 1
ATOM 789 C CA . GLN A 1 95 ? -0.512 -1.503 -28.807 1.00 72.06 95 GLN A CA 1
ATOM 790 C C . GLN A 1 95 ? -0.028 -2.618 -27.871 1.00 72.06 95 GLN A C 1
ATOM 792 O O . GLN A 1 95 ? -0.064 -3.775 -28.263 1.00 72.06 95 GLN A O 1
ATOM 797 N N . ASN A 1 96 ? 0.347 -2.288 -26.632 1.00 77.12 96 ASN A N 1
ATOM 798 C CA . ASN A 1 96 ? 0.779 -3.259 -25.620 1.00 77.12 96 ASN A CA 1
ATOM 799 C C . ASN A 1 96 ? -0.378 -4.045 -24.975 1.00 77.12 96 ASN A C 1
ATOM 801 O O . ASN A 1 96 ? -0.159 -5.124 -24.437 1.00 77.12 96 ASN A O 1
ATOM 805 N N . VAL A 1 97 ? -1.611 -3.534 -25.048 1.00 69.94 97 VAL A N 1
ATOM 806 C CA . VAL A 1 97 ? -2.828 -4.265 -24.647 1.00 69.94 97 VAL A CA 1
ATOM 807 C C . VAL A 1 97 ? -3.303 -5.236 -25.744 1.00 69.94 97 VAL A C 1
ATOM 809 O O . VAL A 1 97 ? -3.991 -6.207 -25.443 1.00 69.94 97 VAL A O 1
ATOM 812 N N . LEU A 1 98 ? -2.943 -4.994 -27.013 1.00 62.38 98 LEU A N 1
ATOM 813 C CA . LEU A 1 98 ? -3.450 -5.736 -28.182 1.00 62.38 98 LEU A CA 1
ATOM 814 C C . LEU A 1 98 ? -2.411 -6.630 -28.889 1.00 62.38 98 LEU A C 1
ATOM 816 O O . LEU A 1 98 ? -2.793 -7.474 -29.703 1.00 62.38 98 LEU A O 1
ATOM 820 N N . PHE A 1 99 ? -1.118 -6.436 -28.618 1.00 66.88 99 PHE A N 1
ATOM 821 C CA . PHE A 1 99 ? 0.003 -7.136 -29.251 1.00 66.88 99 PHE A CA 1
ATOM 822 C C . PHE A 1 99 ? 1.142 -7.358 -28.249 1.00 66.88 99 PHE A C 1
ATOM 824 O O . PHE A 1 99 ? 1.367 -6.538 -27.362 1.00 66.88 99 PHE A O 1
ATOM 831 N N . SER A 1 100 ? 1.913 -8.428 -28.443 1.00 76.50 100 SER A N 1
ATOM 832 C CA . SER A 1 100 ? 3.133 -8.708 -27.675 1.00 76.50 100 SER A CA 1
ATOM 833 C C . SER A 1 100 ? 4.383 -8.440 -28.513 1.00 76.50 100 SER A C 1
ATOM 835 O O . SER A 1 100 ? 4.418 -8.763 -29.703 1.00 76.50 100 SER A O 1
ATOM 837 N N . GLY A 1 101 ? 5.408 -7.860 -27.896 1.00 82.62 101 GLY A N 1
ATOM 838 C CA . GLY A 1 101 ? 6.712 -7.608 -28.505 1.00 82.62 101 GLY A CA 1
ATOM 839 C C . GLY A 1 101 ? 7.527 -8.880 -28.751 1.00 82.62 101 GLY A C 1
ATOM 840 O O . GLY A 1 101 ? 7.343 -9.893 -28.073 1.00 82.62 101 GLY A O 1
ATOM 841 N N . ASP A 1 102 ? 8.446 -8.819 -29.714 1.00 85.31 102 ASP A N 1
ATOM 842 C CA . ASP A 1 102 ? 9.618 -9.697 -29.755 1.00 85.31 102 ASP A CA 1
ATOM 843 C C . ASP A 1 102 ? 10.786 -9.119 -28.930 1.00 85.31 102 ASP A C 1
ATOM 845 O O . ASP A 1 102 ? 10.663 -8.067 -28.303 1.00 85.31 102 ASP A O 1
ATOM 849 N N . GLU A 1 103 ? 11.937 -9.794 -28.940 1.00 82.75 103 GLU A N 1
ATOM 850 C CA . GLU A 1 103 ? 13.152 -9.385 -28.211 1.00 82.75 103 GLU A CA 1
ATOM 851 C C . GLU A 1 103 ? 13.688 -7.996 -28.623 1.00 82.75 103 GLU A C 1
ATOM 853 O O . GLU A 1 103 ? 14.433 -7.370 -27.873 1.00 82.75 103 GLU A O 1
ATOM 858 N N . ALA A 1 104 ? 13.284 -7.485 -29.793 1.00 84.25 104 ALA A N 1
ATOM 859 C CA . ALA A 1 104 ? 13.615 -6.153 -30.295 1.00 84.25 104 ALA A CA 1
ATOM 860 C C . ALA A 1 104 ? 12.456 -5.144 -30.130 1.00 84.25 104 ALA A C 1
ATOM 862 O O . ALA A 1 104 ? 12.477 -4.075 -30.743 1.00 84.25 104 ALA A O 1
ATOM 863 N N . GLY A 1 105 ? 11.424 -5.480 -29.347 1.00 81.94 105 GLY A N 1
ATOM 864 C CA . GLY A 1 105 ? 10.250 -4.638 -29.108 1.00 81.94 105 GLY A CA 1
ATOM 865 C C . GLY A 1 105 ? 9.291 -4.519 -30.298 1.00 81.94 105 GLY A C 1
ATOM 866 O O . GLY A 1 105 ? 8.395 -3.671 -30.278 1.00 81.94 105 GLY A O 1
ATOM 867 N N . ARG A 1 106 ? 9.453 -5.329 -31.353 1.00 85.44 106 ARG A N 1
ATOM 868 C CA . ARG A 1 106 ? 8.633 -5.243 -32.575 1.00 85.44 106 ARG A CA 1
ATOM 869 C C . ARG A 1 106 ? 7.284 -5.946 -32.366 1.00 85.44 106 ARG A C 1
ATOM 871 O O . ARG A 1 106 ? 7.255 -6.988 -31.716 1.00 85.44 106 ARG A O 1
ATOM 878 N N . PRO A 1 107 ? 6.162 -5.436 -32.912 1.00 78.38 107 PRO A N 1
ATOM 879 C CA . PRO A 1 107 ? 4.845 -6.018 -32.654 1.00 78.38 107 PRO A CA 1
ATOM 880 C C . PRO A 1 107 ? 4.700 -7.413 -33.275 1.00 78.38 107 PRO A C 1
ATOM 882 O O . PRO A 1 107 ? 4.978 -7.600 -34.460 1.00 78.38 107 PRO A O 1
ATOM 885 N N . THR A 1 108 ? 4.178 -8.370 -32.510 1.00 77.50 108 THR A N 1
ATOM 886 C CA . THR A 1 108 ? 3.852 -9.724 -32.982 1.00 77.50 108 THR A CA 1
ATOM 887 C C . THR A 1 108 ? 2.391 -10.084 -32.690 1.00 77.50 108 THR A C 1
ATOM 889 O O . THR A 1 108 ? 1.721 -9.444 -31.880 1.00 77.50 108 THR A O 1
ATOM 892 N N . LYS A 1 109 ? 1.896 -11.156 -33.325 1.00 68.19 109 LYS A N 1
ATOM 893 C CA . LYS A 1 109 ? 0.629 -11.814 -32.952 1.00 68.19 109 LYS A CA 1
ATOM 894 C C . LYS A 1 109 ? 0.799 -12.901 -31.876 1.00 68.19 109 LYS A C 1
ATOM 896 O O . LYS A 1 109 ? -0.143 -13.641 -31.606 1.00 68.19 109 LYS A O 1
ATOM 901 N N . ARG A 1 110 ? 1.988 -13.062 -31.280 1.00 64.00 110 ARG A N 1
ATOM 902 C CA . ARG A 1 110 ? 2.200 -14.062 -30.223 1.00 64.00 110 ARG A CA 1
ATOM 903 C C . ARG A 1 110 ? 1.303 -13.701 -29.035 1.00 64.00 110 ARG A C 1
ATOM 905 O O . ARG A 1 110 ? 1.236 -12.534 -28.675 1.00 64.00 110 ARG A O 1
ATOM 912 N N . HIS A 1 111 ? 0.597 -14.681 -28.471 1.00 59.50 111 HIS A N 1
ATOM 913 C CA . HIS A 1 111 ? -0.394 -14.479 -27.398 1.00 59.50 111 HIS A CA 1
ATOM 914 C C . HIS A 1 111 ? -1.565 -13.533 -27.744 1.00 59.50 111 HIS A C 1
ATOM 916 O O . HIS A 1 111 ? -2.311 -13.142 -26.850 1.00 59.50 111 HIS A O 1
ATOM 922 N N . LYS A 1 112 ? -1.775 -13.189 -29.024 1.00 51.31 112 LYS A N 1
ATOM 923 C CA . LYS A 1 112 ? -2.946 -12.417 -29.444 1.00 51.31 112 LYS A CA 1
ATOM 924 C C . LYS A 1 112 ? -4.175 -13.324 -29.516 1.00 51.31 112 LYS A C 1
ATOM 926 O O . LYS A 1 112 ? -4.251 -14.208 -30.363 1.00 51.31 112 LYS A O 1
ATOM 931 N N . GLU A 1 113 ? -5.155 -13.044 -28.670 1.00 52.56 113 GLU A N 1
ATOM 932 C CA . GLU A 1 113 ? -6.505 -13.600 -28.769 1.00 52.56 113 GLU A CA 1
ATOM 933 C C . GLU A 1 113 ? -7.253 -12.871 -29.908 1.00 52.56 113 GLU A C 1
ATOM 935 O O . GLU A 1 113 ? -7.519 -11.666 -29.840 1.00 52.56 113 GLU A O 1
ATOM 940 N N . ASP A 1 114 ? -7.482 -13.568 -31.028 1.00 46.34 114 ASP A N 1
ATOM 941 C CA . ASP A 1 114 ? -8.079 -13.010 -32.257 1.00 46.34 114 ASP A CA 1
ATOM 942 C C . ASP A 1 114 ? -9.623 -12.883 -32.189 1.00 46.34 114 ASP A C 1
ATOM 944 O O . ASP A 1 114 ? -10.225 -12.286 -33.079 1.00 46.34 114 ASP A O 1
ATOM 948 N N . ASP A 1 115 ? -10.255 -13.382 -31.124 1.00 46.62 115 ASP A N 1
ATOM 949 C CA . ASP A 1 115 ? -11.705 -13.422 -30.874 1.00 46.62 115 ASP A CA 1
ATOM 950 C C . ASP A 1 115 ? -12.244 -12.273 -29.991 1.00 46.62 115 ASP A C 1
ATOM 952 O O . ASP A 1 115 ? -13.458 -12.073 -29.897 1.00 46.62 115 ASP A O 1
ATOM 956 N N . ARG A 1 116 ? -11.370 -11.473 -29.362 1.00 39.00 116 ARG A N 1
ATOM 957 C CA . ARG A 1 116 ? -11.779 -10.382 -28.455 1.00 39.00 116 ARG A CA 1
ATOM 958 C C . ARG A 1 116 ? -12.398 -9.182 -29.190 1.00 39.00 116 ARG A C 1
ATOM 960 O O . ARG A 1 116 ? -11.700 -8.410 -29.848 1.00 39.00 116 ARG A O 1
ATOM 967 N N . VAL A 1 117 ? -13.698 -8.955 -28.980 1.00 38.97 117 VAL A N 1
ATOM 968 C CA . VAL A 1 117 ? -14.442 -7.762 -29.437 1.00 38.97 117 VAL A CA 1
ATOM 969 C C . VAL A 1 117 ? -14.606 -6.748 -28.295 1.00 38.97 117 VAL A C 1
ATOM 971 O O . VAL A 1 117 ? -15.053 -7.097 -27.206 1.00 38.97 117 VAL A O 1
ATOM 974 N N . ALA A 1 118 ? -14.273 -5.478 -28.549 1.00 37.47 118 ALA A N 1
ATOM 975 C CA . ALA A 1 118 ? -14.248 -4.409 -27.546 1.00 37.47 118 ALA A CA 1
ATOM 976 C C . ALA A 1 118 ? -15.515 -3.525 -27.518 1.00 37.47 118 ALA A C 1
ATOM 978 O O . ALA A 1 118 ? -15.926 -3.003 -28.552 1.00 37.47 118 ALA A O 1
ATOM 979 N N . LEU A 1 119 ? -16.076 -3.290 -26.320 1.00 38.91 119 LEU A N 1
ATOM 980 C CA . LEU A 1 119 ? -17.197 -2.375 -26.008 1.00 38.91 119 LEU A CA 1
ATOM 981 C C . LEU A 1 119 ? -16.987 -1.820 -24.560 1.00 38.91 119 LEU A C 1
ATOM 983 O O . LEU A 1 119 ? -16.816 -2.664 -23.693 1.00 38.91 119 LEU A O 1
ATOM 987 N N . THR A 1 120 ? -16.770 -0.529 -24.202 1.00 43.19 120 THR A N 1
ATOM 988 C CA . THR A 1 120 ? -17.583 0.745 -24.121 1.00 43.19 120 THR A CA 1
ATOM 989 C C . THR A 1 120 ? -17.699 1.341 -22.658 1.00 43.19 120 THR A C 1
ATOM 991 O O . THR A 1 120 ? -16.813 0.956 -21.929 1.00 43.19 120 THR A O 1
ATOM 994 N N . GLU A 1 121 ? -18.596 2.294 -22.252 1.00 41.88 121 GLU A N 1
ATOM 995 C CA . GLU A 1 121 ? -18.698 3.214 -21.028 1.00 41.88 121 GLU A CA 1
ATOM 996 C C . GLU A 1 121 ? -18.047 2.879 -19.642 1.00 41.88 121 GLU A C 1
ATOM 998 O O . GLU A 1 121 ? -17.573 1.786 -19.399 1.00 41.88 121 GLU A O 1
ATOM 1003 N N . GLY A 1 122 ? -17.978 3.783 -18.630 1.00 44.25 122 GLY A N 1
ATOM 1004 C CA . GLY A 1 122 ? -19.050 4.492 -17.865 1.00 44.25 122 GLY A CA 1
ATOM 1005 C C . GLY A 1 122 ? -19.079 6.041 -17.856 1.00 44.25 122 GLY A C 1
ATOM 1006 O O . GLY A 1 122 ? -19.713 6.619 -16.977 1.00 44.25 122 GLY A O 1
ATOM 1007 N N . ILE A 1 123 ? -18.323 6.723 -18.729 1.00 54.50 123 ILE A N 1
ATOM 1008 C CA . ILE A 1 123 ? -17.728 8.056 -18.431 1.00 54.50 123 ILE A CA 1
ATOM 1009 C C . ILE A 1 123 ? -18.284 9.214 -19.316 1.00 54.50 123 ILE A C 1
ATOM 1011 O O . ILE A 1 123 ? -17.734 10.315 -19.323 1.00 54.50 123 ILE A O 1
ATOM 1015 N N . LEU A 1 124 ? -19.377 8.985 -20.060 1.00 58.12 124 LEU A N 1
ATOM 1016 C CA . LEU A 1 124 ? -19.823 9.788 -21.218 1.00 58.12 124 LEU A CA 1
ATOM 1017 C C . LEU A 1 124 ? -19.685 11.322 -21.095 1.00 58.12 124 LEU A C 1
ATOM 1019 O O . LEU A 1 124 ? -19.017 11.909 -21.942 1.00 58.12 124 LEU A O 1
ATOM 1023 N N . ASP A 1 125 ? -20.231 11.973 -20.064 1.00 57.19 125 ASP A N 1
ATOM 1024 C CA . ASP A 1 125 ? -20.209 13.447 -19.949 1.00 57.19 125 ASP A CA 1
ATOM 1025 C C . ASP A 1 125 ? -18.789 14.037 -19.944 1.00 57.19 125 ASP A C 1
ATOM 1027 O O . ASP A 1 125 ? -18.526 15.075 -20.554 1.00 57.19 125 ASP A O 1
ATOM 1031 N N . ARG A 1 126 ? -17.835 13.346 -19.305 1.00 59.03 126 ARG A N 1
ATOM 1032 C CA . ARG A 1 126 ? -16.416 13.740 -19.314 1.00 59.03 126 ARG A CA 1
ATOM 1033 C C . ARG A 1 126 ? -15.744 13.407 -20.646 1.00 59.03 126 ARG A C 1
ATOM 1035 O O . ARG A 1 126 ? -14.836 14.118 -21.063 1.00 59.03 126 ARG A O 1
ATOM 1042 N N . LEU A 1 127 ? -16.188 12.355 -21.333 1.00 63.50 127 LEU A N 1
ATOM 1043 C CA . LEU A 1 127 ? -15.675 11.994 -22.658 1.00 63.50 127 LEU A CA 1
ATOM 1044 C C . LEU A 1 127 ? -16.147 12.989 -23.731 1.00 63.50 127 LEU A C 1
ATOM 1046 O O . LEU A 1 127 ? -15.365 13.350 -24.604 1.00 63.50 127 LEU A O 1
ATOM 1050 N N . LEU A 1 128 ? -17.375 13.504 -23.629 1.00 72.38 128 LEU A N 1
ATOM 1051 C CA . LEU A 1 128 ? -17.878 14.582 -24.488 1.00 72.38 128 LEU A CA 1
ATOM 1052 C C . LEU A 1 128 ? -17.074 15.883 -24.315 1.00 72.38 128 LEU A C 1
ATOM 1054 O O . LEU A 1 128 ? -16.855 16.594 -25.293 1.00 72.38 128 LEU A O 1
ATOM 1058 N N . GLN A 1 129 ? -16.579 16.165 -23.104 1.00 70.12 129 GLN A N 1
ATOM 1059 C CA . GLN A 1 129 ? -15.707 17.316 -22.831 1.00 70.12 129 GLN A CA 1
ATOM 1060 C C . GLN A 1 129 ? -14.299 17.162 -23.433 1.00 70.12 129 GLN A C 1
ATOM 1062 O O . GLN A 1 129 ? -13.777 18.124 -23.990 1.00 70.12 129 GLN A O 1
ATOM 1067 N N . ILE A 1 130 ? -13.679 15.975 -23.342 1.00 76.56 130 ILE A N 1
ATOM 1068 C CA . ILE A 1 130 ? -12.285 15.756 -23.795 1.00 76.56 130 ILE A CA 1
ATOM 1069 C C . ILE A 1 130 ? -12.150 15.236 -25.238 1.00 76.56 130 ILE A C 1
ATOM 1071 O O . ILE A 1 130 ? -11.030 15.127 -25.729 1.00 76.56 130 ILE A O 1
ATOM 1075 N N . ARG A 1 131 ? -13.264 14.894 -25.903 1.00 84.94 131 ARG A N 1
ATOM 1076 C CA . ARG A 1 131 ? -13.357 14.452 -27.314 1.00 84.94 131 ARG A CA 1
ATOM 1077 C C . ARG A 1 131 ? -12.293 13.407 -27.731 1.00 84.94 131 ARG A C 1
ATOM 1079 O O . ARG A 1 131 ? -11.475 13.657 -28.616 1.00 84.94 131 ARG A O 1
ATOM 1086 N N . PRO A 1 132 ? -12.269 12.225 -27.087 1.00 76.00 132 PRO A N 1
ATOM 1087 C CA . PRO A 1 132 ? -11.177 11.264 -27.215 1.00 76.00 132 PRO A CA 1
ATOM 1088 C C . PRO A 1 132 ? -11.247 10.453 -28.515 1.00 76.00 132 PRO A C 1
ATOM 1090 O O . PRO A 1 132 ? -12.311 9.980 -28.904 1.00 76.00 132 PRO A O 1
ATOM 1093 N N . THR A 1 133 ? -10.097 10.175 -29.137 1.00 69.25 133 THR A N 1
ATOM 1094 C CA . THR A 1 133 ? -10.022 9.278 -30.310 1.00 69.25 133 THR A CA 1
ATOM 1095 C C . THR A 1 133 ? -10.284 7.813 -29.961 1.00 69.25 133 THR A C 1
ATOM 1097 O O . THR A 1 133 ? -10.957 7.104 -30.712 1.00 69.25 133 THR A O 1
ATOM 1100 N N . TYR A 1 134 ? -9.777 7.370 -28.810 1.00 70.25 134 TYR A N 1
ATOM 1101 C CA . TYR A 1 134 ? -10.022 6.047 -28.239 1.00 70.25 134 TYR A CA 1
ATOM 1102 C C . TYR A 1 134 ? -10.240 6.173 -26.731 1.00 70.25 134 TYR A C 1
ATOM 1104 O O . TYR A 1 134 ? -9.679 7.068 -26.098 1.00 70.25 134 TYR A O 1
ATOM 1112 N N . VAL A 1 135 ? -11.019 5.262 -26.152 1.00 62.78 135 VAL A N 1
ATOM 1113 C CA . VAL A 1 135 ? -11.264 5.187 -24.701 1.00 62.78 135 VAL A CA 1
ATOM 1114 C C . VAL A 1 135 ? -11.023 3.754 -24.231 1.00 62.78 135 VAL A C 1
ATOM 1116 O O . VAL A 1 135 ? -11.196 2.826 -25.020 1.00 62.78 135 VAL A O 1
ATOM 1119 N N . PHE A 1 136 ? -10.613 3.576 -22.976 1.00 72.69 136 PHE A N 1
ATOM 1120 C CA . PHE A 1 136 ? -10.286 2.283 -22.370 1.00 72.69 136 PHE A CA 1
ATOM 1121 C C . PHE A 1 136 ? -11.188 2.006 -21.170 1.00 72.69 136 PHE A C 1
ATOM 1123 O O . PHE A 1 136 ? -11.447 2.923 -20.391 1.00 72.69 136 PHE A O 1
ATOM 1130 N N . PHE A 1 137 ? -11.623 0.755 -21.012 1.00 61.72 137 PHE A N 1
ATOM 1131 C CA . PHE A 1 137 ? -12.470 0.320 -19.898 1.00 61.72 137 PHE A CA 1
ATOM 1132 C C . PHE A 1 137 ? -12.181 -1.112 -19.476 1.00 61.72 137 PHE A C 1
ATOM 1134 O O . PHE A 1 137 ? -11.837 -1.938 -20.315 1.00 61.72 137 PHE A O 1
ATOM 1141 N N . ASP A 1 138 ? -12.398 -1.412 -18.199 1.00 69.06 138 A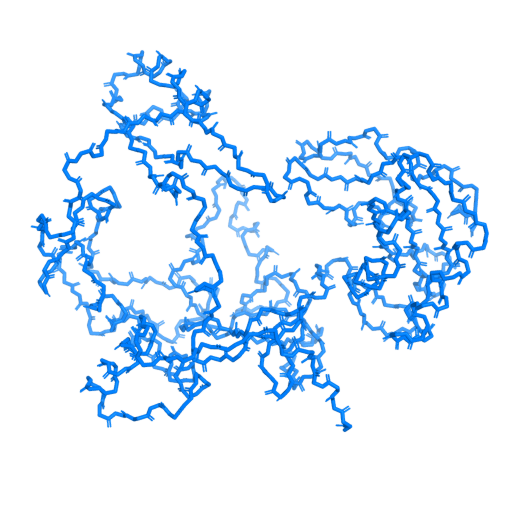SP A N 1
ATOM 1142 C CA . ASP A 1 138 ? -1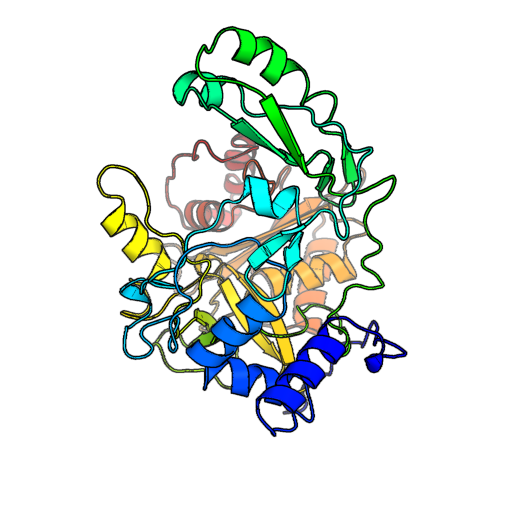2.574 -2.784 -17.725 1.00 69.06 138 ASP A CA 1
ATOM 1143 C C . ASP A 1 138 ? -13.971 -3.291 -18.122 1.00 69.06 138 ASP A C 1
ATOM 1145 O O . ASP A 1 138 ? -14.938 -2.536 -18.036 1.00 69.06 138 ASP A O 1
ATOM 1149 N N . ASP A 1 139 ? -14.112 -4.559 -18.513 1.00 67.19 139 ASP A N 1
ATOM 1150 C CA . ASP A 1 139 ? -15.427 -5.156 -18.818 1.00 67.19 139 ASP A CA 1
ATOM 1151 C C . ASP A 1 139 ? -16.200 -5.637 -17.571 1.00 67.19 139 ASP A C 1
ATOM 1153 O O . ASP A 1 139 ? -17.430 -5.732 -17.587 1.00 67.19 139 ASP A O 1
ATOM 1157 N N . TRP A 1 140 ? -15.481 -5.890 -16.475 1.00 70.88 140 TRP A N 1
ATOM 1158 C CA . TRP A 1 140 ? -16.010 -6.290 -15.172 1.00 70.88 140 TRP A CA 1
ATOM 1159 C C . TRP A 1 140 ? -15.259 -5.598 -14.027 1.00 70.88 140 TRP A C 1
ATOM 1161 O O . TRP A 1 140 ? -14.033 -5.440 -14.053 1.00 70.88 140 TRP A O 1
ATOM 1171 N N . ALA A 1 141 ? -15.979 -5.294 -12.948 1.00 64.56 141 ALA A N 1
ATOM 1172 C CA . ALA A 1 141 ? -15.393 -4.935 -11.657 1.00 64.56 141 ALA A CA 1
ATOM 1173 C C . ALA A 1 141 ? -15.682 -6.016 -10.603 1.00 64.56 141 ALA A C 1
ATOM 1175 O O . ALA A 1 141 ? -16.723 -6.668 -10.639 1.00 64.56 141 ALA A O 1
ATOM 1176 N N . VAL A 1 142 ? -14.779 -6.191 -9.635 1.00 57.31 142 VAL A N 1
ATOM 1177 C CA . VAL A 1 142 ? -15.039 -6.970 -8.413 1.00 57.31 142 VAL A CA 1
ATOM 1178 C C . VAL A 1 142 ? -14.966 -6.020 -7.228 1.00 57.31 142 VAL A C 1
ATOM 1180 O O . VAL A 1 142 ? -13.974 -5.314 -7.057 1.00 57.31 142 VAL A O 1
ATOM 1183 N N . TYR A 1 143 ? -16.024 -5.989 -6.422 1.00 45.88 143 TYR A N 1
ATOM 1184 C CA . TYR A 1 143 ? -16.144 -5.091 -5.282 1.00 45.88 143 TYR A CA 1
ATOM 1185 C C . TYR A 1 143 ? -16.889 -5.766 -4.129 1.00 45.88 143 TYR A C 1
ATOM 1187 O O . TYR A 1 143 ? -17.993 -6.274 -4.313 1.00 45.88 143 TYR A O 1
ATOM 1195 N N . ASN A 1 144 ? -16.285 -5.784 -2.935 1.00 44.06 144 ASN A N 1
ATOM 1196 C CA . ASN A 1 144 ? -16.814 -6.473 -1.748 1.00 44.06 144 ASN A CA 1
ATOM 1197 C C . ASN A 1 144 ? -17.301 -7.914 -2.050 1.00 44.06 144 ASN A C 1
ATOM 1199 O O . ASN A 1 144 ? -18.441 -8.281 -1.769 1.00 44.06 144 ASN A O 1
ATOM 1203 N N . GLY A 1 145 ? -16.463 -8.693 -2.746 1.00 50.41 145 GLY A N 1
ATOM 1204 C CA . GLY A 1 145 ? -16.763 -10.064 -3.186 1.00 50.41 145 GLY A CA 1
ATOM 1205 C C . GLY A 1 145 ? -17.790 -10.201 -4.322 1.00 50.41 145 GLY A C 1
ATOM 1206 O O . GLY A 1 145 ? -17.919 -11.285 -4.883 1.00 50.41 145 GLY A O 1
ATOM 1207 N N . LYS A 1 146 ? -18.500 -9.133 -4.706 1.00 51.91 146 LYS A N 1
ATOM 1208 C CA . LYS A 1 146 ? -19.495 -9.147 -5.788 1.00 51.91 146 LYS A CA 1
ATOM 1209 C C . LYS A 1 146 ? -18.848 -8.795 -7.124 1.00 51.91 146 LYS A C 1
ATOM 1211 O O . LYS A 1 146 ? -18.093 -7.828 -7.214 1.00 51.91 146 LYS A O 1
ATOM 1216 N N . THR A 1 147 ? -19.173 -9.549 -8.170 1.00 66.38 147 THR A N 1
ATOM 1217 C CA . THR A 1 147 ? -18.797 -9.225 -9.553 1.00 66.38 147 THR A CA 1
ATOM 1218 C C . THR A 1 147 ? -19.869 -8.327 -10.174 1.00 66.38 147 THR A C 1
ATOM 1220 O O . THR A 1 147 ? -21.059 -8.622 -10.075 1.00 66.38 147 THR A O 1
ATOM 1223 N N . ILE A 1 148 ? -19.456 -7.228 -10.798 1.00 70.19 148 ILE A N 1
ATOM 1224 C CA . ILE A 1 148 ? -20.320 -6.235 -11.441 1.00 70.19 148 ILE A CA 1
ATOM 1225 C C . ILE A 1 148 ? -20.029 -6.278 -12.938 1.00 70.19 148 ILE A C 1
ATOM 1227 O O . ILE A 1 148 ? -18.909 -5.971 -13.354 1.00 70.19 148 ILE A O 1
ATOM 1231 N N . ASP A 1 149 ? -21.026 -6.675 -13.729 1.00 73.38 149 ASP A N 1
ATOM 1232 C CA . ASP A 1 149 ? -20.953 -6.623 -15.189 1.00 73.38 149 ASP A CA 1
ATOM 1233 C C . ASP A 1 149 ? -21.025 -5.166 -15.633 1.00 73.38 149 ASP A C 1
ATOM 1235 O O . ASP A 1 149 ? -22.049 -4.506 -15.434 1.00 73.38 149 ASP A O 1
ATOM 1239 N N . LEU A 1 150 ? -19.945 -4.655 -16.220 1.00 70.38 150 LEU A N 1
ATOM 1240 C CA . LEU A 1 150 ? -19.958 -3.302 -16.751 1.00 70.38 150 LEU A CA 1
ATOM 1241 C C . LEU A 1 150 ? -20.607 -3.290 -18.140 1.00 70.38 150 LEU A C 1
ATOM 1243 O O . LEU A 1 150 ? -21.216 -2.291 -18.483 1.00 70.38 150 LEU A O 1
ATOM 1247 N N . ARG A 1 151 ? -20.625 -4.403 -18.896 1.00 69.38 151 ARG A N 1
ATOM 1248 C CA . ARG A 1 151 ? -21.039 -4.492 -20.321 1.00 69.38 151 ARG A CA 1
ATOM 1249 C C . ARG A 1 151 ? -22.428 -3.910 -20.693 1.00 69.38 151 ARG A C 1
ATOM 1251 O O . ARG A 1 151 ? -22.609 -3.582 -21.874 1.00 69.38 151 ARG A O 1
ATOM 1258 N N . PRO A 1 152 ? -23.409 -3.751 -19.778 1.00 71.31 152 PRO A N 1
ATOM 1259 C CA . PRO A 1 152 ? -24.599 -2.920 -19.993 1.00 71.31 152 PRO A CA 1
ATOM 1260 C C . PRO A 1 152 ? -24.304 -1.419 -19.838 1.00 71.31 152 PRO A C 1
ATOM 1262 O O . PRO A 1 152 ? -24.489 -0.693 -20.816 1.00 71.31 152 P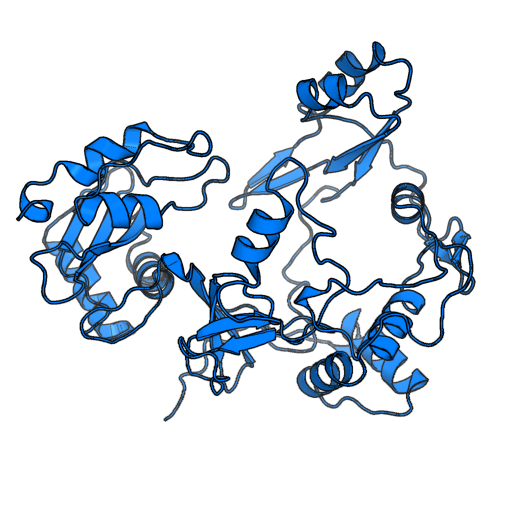RO A O 1
ATOM 1265 N N . LYS A 1 153 ? -23.759 -1.009 -18.671 1.00 62.94 153 LYS A N 1
ATOM 1266 C CA . LYS A 1 153 ? -23.129 0.297 -18.335 1.00 62.94 153 LYS A CA 1
ATOM 1267 C C . LYS A 1 153 ? -21.784 0.436 -19.060 1.00 62.94 153 LYS A C 1
ATOM 1269 O O . LYS A 1 153 ? -20.740 0.755 -18.499 1.00 62.94 153 LYS A O 1
ATOM 1274 N N . ILE A 1 154 ? -21.850 0.104 -20.336 1.00 67.31 154 ILE A N 1
ATOM 1275 C CA . ILE A 1 154 ? -20.793 0.096 -21.311 1.00 67.31 154 ILE A CA 1
ATOM 1276 C C . ILE A 1 154 ? -21.389 0.505 -22.668 1.00 67.31 154 ILE A C 1
ATOM 1278 O O . ILE A 1 154 ? -20.743 1.231 -23.402 1.00 67.31 154 ILE A O 1
ATOM 1282 N N . LYS A 1 155 ? -22.609 0.158 -23.086 1.00 68.56 155 LYS A N 1
ATOM 1283 C CA . LYS A 1 155 ? -23.044 0.444 -24.480 1.00 68.56 155 LYS A CA 1
ATOM 1284 C C . LYS A 1 155 ? -23.412 1.917 -24.758 1.00 68.56 155 LYS A C 1
ATOM 1286 O O . LYS A 1 155 ? -23.238 2.383 -25.887 1.00 68.56 155 LYS A O 1
ATOM 1291 N N . GLU A 1 156 ? -23.822 2.677 -23.745 1.00 67.38 156 GLU A N 1
ATOM 1292 C CA . GLU A 1 156 ? -24.322 4.066 -23.833 1.00 67.38 156 GLU A CA 1
ATOM 1293 C C . GLU A 1 156 ? -23.242 5.076 -24.294 1.00 67.38 156 GLU A C 1
ATOM 1295 O O . GLU A 1 156 ? -23.548 6.109 -24.879 1.00 67.38 156 GLU A O 1
ATOM 1300 N N . THR A 1 157 ? -21.951 4.769 -24.112 1.00 63.72 157 THR A N 1
ATOM 1301 C CA . THR A 1 157 ? -20.822 5.672 -24.422 1.00 63.72 157 THR A CA 1
ATOM 1302 C C . THR A 1 157 ? -20.416 5.591 -25.882 1.00 63.72 157 THR A C 1
ATOM 1304 O O . THR A 1 157 ? -20.092 6.630 -26.439 1.00 63.72 157 THR A O 1
ATOM 1307 N N . ILE A 1 158 ? -20.486 4.428 -26.554 1.00 68.44 158 ILE A N 1
ATOM 1308 C CA . ILE A 1 158 ? -20.416 4.457 -28.029 1.00 68.44 158 ILE A CA 1
ATOM 1309 C C . ILE A 1 158 ? -21.663 5.131 -28.591 1.00 68.44 158 ILE A C 1
ATOM 1311 O O . ILE A 1 158 ? -21.551 5.830 -29.591 1.00 68.44 158 ILE A O 1
ATOM 1315 N N . ALA A 1 159 ? -22.836 4.957 -27.972 1.00 74.62 159 ALA A N 1
ATOM 1316 C CA . ALA A 1 159 ? -24.038 5.651 -28.424 1.00 74.62 159 ALA A CA 1
ATOM 1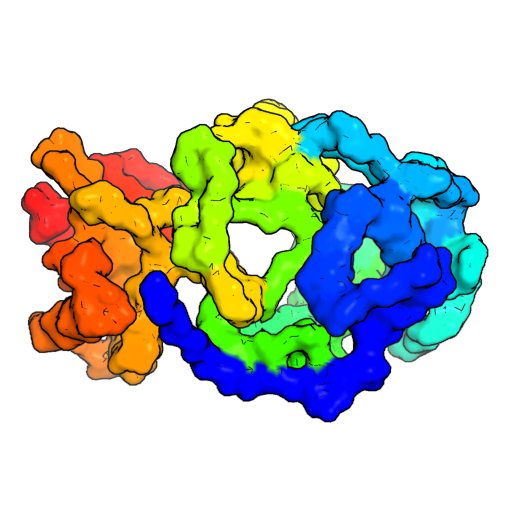317 C C . ALA A 1 159 ? -23.857 7.182 -28.356 1.00 74.62 159 ALA A C 1
ATOM 1319 O O . ALA A 1 159 ? -24.052 7.851 -29.368 1.00 74.62 159 ALA A O 1
ATOM 1320 N N . GLY A 1 160 ? -23.389 7.719 -27.224 1.00 74.19 160 GLY A N 1
ATOM 1321 C CA . GLY A 1 160 ? -23.143 9.153 -27.042 1.00 74.19 160 GLY A CA 1
ATOM 1322 C C . GLY A 1 160 ? -21.920 9.708 -27.787 1.00 74.19 160 GLY A C 1
ATOM 1323 O O . GLY A 1 160 ? -21.993 10.798 -28.349 1.00 74.19 160 GLY A O 1
ATOM 1324 N N . LEU A 1 161 ? -20.804 8.970 -27.866 1.00 69.88 161 LEU A N 1
ATOM 1325 C CA . LEU A 1 161 ? -19.590 9.433 -28.560 1.00 69.88 161 LEU A CA 1
ATOM 1326 C C . LEU A 1 161 ? -19.651 9.332 -30.089 1.00 69.88 161 LEU A C 1
ATOM 1328 O O . LEU A 1 161 ? -18.779 9.883 -30.752 1.00 69.88 161 LEU A O 1
ATOM 1332 N N . ARG A 1 162 ? -20.691 8.729 -30.683 1.00 77.25 162 ARG A N 1
ATOM 1333 C CA . ARG A 1 162 ? -20.933 8.808 -32.142 1.00 77.25 162 ARG A CA 1
ATOM 1334 C C . ARG A 1 162 ? -21.039 10.243 -32.670 1.00 77.25 162 ARG A C 1
ATOM 1336 O O . ARG A 1 162 ? -20.830 10.453 -33.858 1.00 77.25 162 ARG A O 1
ATOM 1343 N N . ALA A 1 163 ? -21.357 11.212 -31.809 1.00 78.44 163 ALA A N 1
ATOM 1344 C CA . ALA A 1 163 ? -21.405 12.633 -32.150 1.00 78.44 163 ALA A CA 1
ATOM 1345 C C . ALA A 1 163 ? -20.036 13.349 -32.079 1.00 78.44 163 ALA A C 1
ATOM 1347 O O . ALA A 1 163 ? -19.959 14.533 -32.401 1.00 78.44 163 ALA A O 1
ATOM 1348 N N . VAL A 1 164 ? -18.963 12.667 -31.656 1.00 79.38 164 VAL A N 1
ATOM 1349 C CA . VAL A 1 164 ? -17.603 13.218 -31.534 1.00 79.38 164 VAL A CA 1
ATOM 1350 C C . VAL A 1 164 ? -16.784 12.830 -32.777 1.00 79.38 164 VAL A C 1
ATOM 1352 O O . VAL A 1 164 ? -16.428 11.661 -32.907 1.00 79.38 164 VAL A O 1
ATOM 1355 N N . PRO A 1 165 ? -16.447 13.764 -33.692 1.00 80.06 165 PRO A N 1
ATOM 1356 C CA . PRO A 1 165 ? -15.738 13.450 -34.941 1.00 80.06 165 PRO A CA 1
ATOM 1357 C C . PRO A 1 165 ? -14.353 12.820 -34.753 1.00 80.06 165 PRO A C 1
ATOM 1359 O O . PRO A 1 165 ? -13.863 12.115 -35.632 1.00 80.06 165 PRO A O 1
ATOM 1362 N N . GLU A 1 166 ? -13.704 13.082 -33.619 1.00 83.19 166 GLU A N 1
ATOM 1363 C CA . GLU A 1 166 ? -12.399 12.516 -33.285 1.00 83.19 166 GLU A CA 1
ATOM 1364 C C . GLU A 1 166 ? -12.486 11.032 -32.899 1.00 83.19 166 GLU A C 1
ATOM 1366 O O . GLU A 1 166 ? -11.499 10.309 -33.052 1.00 83.19 166 GLU A O 1
ATOM 1371 N N . PHE A 1 167 ? -13.638 10.584 -32.389 1.00 74.94 167 PHE A N 1
ATOM 1372 C CA . PHE A 1 167 ? -13.823 9.280 -31.758 1.00 74.94 167 PHE A CA 1
ATOM 1373 C C . PHE A 1 167 ? -13.943 8.144 -32.784 1.00 74.94 167 PHE A C 1
ATOM 1375 O O . PHE A 1 167 ? -14.732 8.204 -33.725 1.00 74.94 167 PHE A O 1
ATOM 1382 N N . ARG A 1 168 ? -13.163 7.073 -32.584 1.00 68.44 168 ARG A N 1
ATOM 1383 C CA . ARG A 1 168 ? -13.080 5.930 -33.511 1.00 68.44 168 ARG A CA 1
ATOM 1384 C C . ARG A 1 168 ? -13.612 4.628 -32.930 1.00 68.44 168 ARG A C 1
ATOM 1386 O O . ARG A 1 168 ? -14.342 3.914 -33.607 1.00 68.44 168 ARG A O 1
ATOM 1393 N N . SER A 1 169 ? -13.210 4.288 -31.708 1.00 60.06 169 SER A N 1
ATOM 1394 C CA . SER A 1 169 ? -13.657 3.078 -31.010 1.00 60.06 169 SER A CA 1
ATOM 1395 C C . SER A 1 169 ? -13.330 3.159 -29.525 1.00 60.06 169 SER A C 1
ATOM 1397 O O . SER A 1 169 ? -12.462 3.918 -29.097 1.00 60.06 169 SER A O 1
ATOM 1399 N N . VAL A 1 170 ? -13.968 2.299 -28.744 1.00 60.84 170 VAL A N 1
ATOM 1400 C CA . VAL A 1 170 ? -13.467 1.922 -27.423 1.00 60.84 170 VAL A CA 1
ATOM 1401 C C . VAL A 1 170 ? -12.613 0.656 -27.519 1.00 60.84 170 VAL A C 1
ATOM 1403 O O . VAL A 1 170 ? -12.758 -0.131 -28.456 1.00 60.84 170 VAL A O 1
ATOM 1406 N N . ILE A 1 171 ? -11.723 0.481 -26.545 1.00 62.03 171 ILE A N 1
ATOM 1407 C CA . ILE A 1 171 ? -10.964 -0.732 -26.256 1.00 62.03 171 ILE A CA 1
ATOM 1408 C C . ILE A 1 171 ? -11.405 -1.241 -24.874 1.00 62.03 171 ILE A C 1
ATOM 1410 O O . ILE A 1 171 ? -11.305 -0.520 -23.884 1.00 62.03 171 ILE A O 1
ATOM 1414 N N . ALA A 1 172 ? -11.921 -2.469 -24.809 1.00 59.75 172 ALA A N 1
ATOM 1415 C CA . ALA A 1 172 ? -12.321 -3.114 -23.563 1.00 59.75 172 ALA A CA 1
ATOM 1416 C C . ALA A 1 172 ? -11.238 -4.096 -23.114 1.00 59.75 172 ALA A C 1
ATOM 1418 O O . ALA A 1 172 ? -10.787 -4.943 -23.888 1.00 59.75 172 ALA A O 1
ATOM 1419 N N . GLN A 1 173 ? -10.830 -3.976 -21.860 1.00 63.16 173 GLN A N 1
ATOM 1420 C CA . GLN A 1 173 ? -9.882 -4.843 -21.194 1.00 63.16 173 GLN A CA 1
ATOM 1421 C C . GLN A 1 173 ? -10.668 -5.937 -20.468 1.00 63.16 173 GLN A C 1
ATOM 1423 O O . GLN A 1 173 ? -11.268 -5.693 -19.422 1.00 63.16 173 GLN A O 1
ATOM 1428 N N . ALA A 1 174 ? -10.668 -7.141 -21.046 1.00 61.06 174 ALA A N 1
ATOM 1429 C CA . ALA A 1 174 ? -11.295 -8.309 -20.437 1.00 61.06 174 ALA A CA 1
ATOM 1430 C C . ALA A 1 174 ? -10.549 -8.689 -19.149 1.00 61.06 174 ALA A C 1
ATOM 1432 O O . ALA A 1 174 ? -9.429 -9.205 -19.208 1.00 61.06 174 ALA A O 1
ATOM 1433 N N . ARG A 1 175 ? -11.147 -8.389 -17.992 1.00 59.56 175 ARG A N 1
ATOM 1434 C CA . ARG A 1 175 ? -10.513 -8.539 -16.673 1.00 59.56 175 ARG A CA 1
ATOM 1435 C C . ARG A 1 175 ? -10.755 -9.919 -16.065 1.00 59.56 175 ARG A C 1
ATOM 1437 O O . ARG A 1 175 ? -9.876 -10.451 -15.392 1.00 59.56 175 ARG A O 1
ATOM 1444 N N . PHE A 1 176 ? -11.935 -10.489 -16.316 1.00 57.81 176 PHE A N 1
ATOM 1445 C CA . PHE A 1 176 ? -12.415 -11.736 -15.712 1.00 57.81 176 PHE A CA 1
ATOM 1446 C C . PHE A 1 176 ? -13.153 -12.605 -16.752 1.00 57.81 176 PHE A C 1
ATOM 1448 O O . PHE A 1 176 ? -14.376 -12.504 -16.886 1.00 57.81 176 PHE A O 1
ATOM 1455 N N . PRO A 1 177 ? -12.442 -13.450 -17.526 1.00 52.19 177 PRO A N 1
ATOM 1456 C CA . PRO A 1 177 ? -13.052 -14.282 -18.564 1.00 52.19 177 PRO A CA 1
ATOM 1457 C C . PRO A 1 177 ? -13.900 -15.412 -17.950 1.00 52.19 177 PRO A C 1
ATOM 1459 O O . PRO A 1 177 ? -13.406 -16.480 -17.595 1.00 52.19 177 PRO A O 1
ATOM 1462 N N . GLY A 1 178 ? -15.203 -15.162 -17.800 1.00 53.75 178 GLY A N 1
ATOM 1463 C CA . GLY A 1 178 ? -16.211 -16.136 -17.347 1.00 53.75 178 GLY A CA 1
ATOM 1464 C C . GLY A 1 178 ? -16.239 -16.415 -15.838 1.00 53.75 178 GLY A C 1
ATOM 1465 O O . GLY A 1 178 ? -17.269 -16.835 -15.318 1.00 53.75 178 GLY A O 1
ATOM 1466 N N . ARG A 1 179 ? -15.148 -16.136 -15.120 1.00 44.94 179 ARG A N 1
ATOM 1467 C CA . ARG A 1 179 ? -15.060 -16.138 -13.652 1.00 44.94 179 ARG A CA 1
ATOM 1468 C C . ARG A 1 179 ? -14.023 -15.111 -13.181 1.00 44.94 179 ARG A C 1
ATOM 1470 O O . ARG A 1 179 ? -13.133 -14.772 -13.965 1.00 44.94 179 ARG A O 1
ATOM 1477 N N . PRO A 1 180 ? -14.075 -14.644 -11.918 1.00 42.72 180 PRO A N 1
ATOM 1478 C CA . PRO A 1 180 ? -12.919 -14.013 -11.291 1.00 42.72 180 PRO A CA 1
ATOM 1479 C C . PRO A 1 180 ? -11.683 -14.908 -11.442 1.00 42.72 180 PRO A C 1
ATOM 1481 O O . PRO A 1 180 ? -11.800 -16.133 -11.355 1.00 42.72 180 PRO A O 1
ATOM 1484 N N . ASN A 1 181 ? -10.507 -14.311 -11.651 1.00 39.22 181 ASN A N 1
ATOM 1485 C CA . ASN A 1 181 ? -9.264 -15.076 -11.576 1.00 39.22 181 ASN A CA 1
ATOM 1486 C C . ASN A 1 181 ? -9.153 -15.698 -10.182 1.00 39.22 181 ASN A C 1
ATOM 1488 O O . ASN A 1 181 ? -9.443 -15.043 -9.179 1.00 39.22 181 ASN A O 1
ATOM 1492 N N . ASP A 1 182 ? -8.752 -16.965 -10.134 1.00 41.03 182 ASP A N 1
ATOM 1493 C CA . ASP A 1 182 ? -8.651 -17.708 -8.886 1.00 41.03 182 ASP A CA 1
ATOM 1494 C C . ASP A 1 182 ? -7.415 -17.246 -8.106 1.00 41.03 182 ASP A C 1
ATOM 1496 O O . ASP A 1 182 ? -6.313 -17.768 -8.257 1.00 41.03 182 ASP A O 1
ATOM 1500 N N . VAL A 1 183 ? -7.598 -16.220 -7.274 1.00 35.66 183 VAL A N 1
ATOM 1501 C CA . VAL A 1 183 ? -6.519 -15.627 -6.474 1.00 35.66 183 VAL A CA 1
ATOM 1502 C C . VAL A 1 183 ? -5.964 -16.566 -5.395 1.00 35.66 183 VAL A C 1
ATOM 1504 O O . VAL A 1 183 ? -4.991 -16.201 -4.741 1.00 35.66 183 VAL A O 1
ATOM 1507 N N . SER A 1 184 ? -6.476 -17.798 -5.251 1.00 38.25 184 SER A N 1
ATOM 1508 C CA . SER A 1 184 ? -5.770 -18.848 -4.500 1.00 38.25 184 SER A CA 1
ATOM 1509 C C . SER A 1 184 ? -4.452 -19.276 -5.168 1.00 38.25 184 SER A C 1
ATOM 1511 O O . SER A 1 184 ? -3.565 -19.778 -4.482 1.00 38.25 184 SER A O 1
ATOM 1513 N N . SER A 1 185 ? -4.271 -18.996 -6.467 1.00 40.44 185 SER A N 1
ATOM 1514 C CA . SER A 1 185 ? -2.979 -19.097 -7.162 1.00 40.44 185 SER A CA 1
ATOM 1515 C C . SER A 1 185 ? -2.192 -17.777 -7.186 1.00 40.44 185 SER A C 1
ATOM 1517 O O . SER A 1 185 ? -1.257 -17.647 -7.976 1.00 40.44 185 SER A O 1
ATOM 1519 N N . SER A 1 186 ? -2.607 -16.769 -6.411 1.00 40.97 186 SER A N 1
ATOM 1520 C CA . SER A 1 186 ? -2.020 -15.426 -6.436 1.00 40.97 186 SER A CA 1
ATOM 1521 C C . SER A 1 186 ? -1.822 -14.772 -5.057 1.00 40.97 186 SER A C 1
ATOM 1523 O O . SER A 1 186 ? -2.128 -13.589 -4.888 1.00 40.97 186 SER A O 1
ATOM 1525 N N . PRO A 1 187 ? -1.210 -15.479 -4.097 1.00 46.06 187 PRO A N 1
ATOM 1526 C CA . PRO A 1 187 ? -0.173 -14.898 -3.251 1.00 46.06 187 PRO A CA 1
ATOM 1527 C C . PRO A 1 187 ? 1.196 -14.985 -3.959 1.00 46.06 187 PRO A C 1
ATOM 1529 O O . PRO A 1 187 ? 1.395 -15.851 -4.811 1.00 46.06 187 PRO A O 1
ATOM 1532 N N . GLU A 1 188 ? 2.149 -14.111 -3.619 1.00 54.31 188 GLU A N 1
ATOM 1533 C CA . GLU A 1 188 ? 3.527 -14.163 -4.140 1.00 54.31 188 GLU A CA 1
ATOM 1534 C C . GLU A 1 188 ? 4.157 -15.534 -3.827 1.00 54.31 188 GLU A C 1
ATOM 1536 O O . GLU A 1 188 ? 4.276 -15.888 -2.652 1.00 54.31 188 GLU A O 1
ATOM 1541 N N . PRO A 1 189 ? 4.529 -16.334 -4.839 1.00 61.06 189 PRO A N 1
ATOM 1542 C CA . PRO A 1 189 ? 4.906 -17.732 -4.645 1.00 61.06 189 PRO A CA 1
ATOM 1543 C C . PRO A 1 189 ? 6.263 -17.957 -3.971 1.00 61.06 189 PRO A C 1
ATOM 1545 O O . PRO A 1 189 ? 6.518 -19.078 -3.532 1.00 61.06 189 PRO A O 1
ATOM 1548 N N . LEU A 1 190 ? 7.129 -16.943 -3.872 1.00 70.12 190 LEU A N 1
ATOM 1549 C CA . LEU A 1 190 ? 8.406 -17.051 -3.159 1.00 70.12 190 LEU A CA 1
ATOM 1550 C C . LEU A 1 190 ? 8.284 -16.914 -1.626 1.00 70.12 190 LEU A C 1
ATOM 1552 O O . LEU A 1 190 ? 9.267 -17.167 -0.932 1.00 70.12 190 LEU A O 1
ATOM 1556 N N . MET A 1 191 ? 7.114 -16.546 -1.079 1.00 79.25 191 MET A N 1
ATOM 1557 C CA . MET A 1 191 ? 6.906 -16.350 0.367 1.00 79.25 191 MET A CA 1
ATOM 1558 C C . MET A 1 191 ? 5.542 -16.877 0.851 1.00 79.25 191 MET A C 1
ATOM 1560 O O . MET A 1 191 ? 4.533 -16.653 0.185 1.00 79.25 191 MET A O 1
ATOM 1564 N N . PRO A 1 192 ? 5.429 -17.499 2.041 1.00 82.25 192 PRO A N 1
ATOM 1565 C CA . PRO A 1 192 ? 4.131 -17.948 2.538 1.00 82.25 192 PRO A CA 1
ATOM 1566 C C . PRO A 1 192 ? 3.173 -16.795 2.869 1.00 82.25 192 PRO A C 1
ATOM 1568 O O . PRO A 1 192 ? 3.555 -15.795 3.484 1.00 82.25 192 PRO A O 1
ATOM 1571 N N . LEU A 1 193 ? 1.896 -16.969 2.531 1.00 80.19 193 LEU A N 1
ATOM 1572 C CA . LEU A 1 193 ? 0.823 -16.073 2.948 1.00 80.19 193 LEU A CA 1
ATOM 1573 C C . LEU A 1 193 ? 0.472 -16.335 4.414 1.00 80.19 193 LEU A C 1
ATOM 1575 O O . LEU A 1 193 ? 0.135 -17.455 4.804 1.00 80.19 193 LEU A O 1
ATOM 1579 N N . HIS A 1 194 ? 0.482 -15.276 5.211 1.00 83.12 194 HIS A N 1
ATOM 1580 C CA . HIS A 1 194 ? 0.128 -15.283 6.624 1.00 83.12 194 HIS A CA 1
ATOM 1581 C C . HIS A 1 194 ? -1.079 -14.360 6.867 1.00 83.12 194 HIS A C 1
ATOM 1583 O O . HIS A 1 194 ? -1.439 -13.538 6.023 1.00 83.12 194 HIS A O 1
ATOM 1589 N N . ALA A 1 195 ? -1.775 -14.542 7.989 1.00 77.19 195 ALA A N 1
ATOM 1590 C CA . ALA A 1 195 ? -3.000 -13.801 8.268 1.00 77.19 195 ALA A CA 1
ATOM 1591 C C . ALA A 1 195 ? -2.747 -12.307 8.564 1.00 77.19 195 ALA A C 1
ATOM 1593 O O . ALA A 1 195 ? -1.876 -11.955 9.359 1.00 77.19 195 ALA A O 1
ATOM 1594 N N . GLY A 1 196 ? -3.581 -11.437 7.982 1.00 74.25 196 GLY A N 1
ATOM 1595 C CA . GLY A 1 196 ? -3.711 -10.025 8.369 1.00 74.25 196 GLY A CA 1
ATOM 1596 C C . GLY A 1 196 ? -2.765 -9.021 7.697 1.00 74.25 196 GLY A C 1
ATOM 1597 O O . GLY A 1 196 ? -2.969 -7.825 7.887 1.00 74.25 196 GLY A O 1
ATOM 1598 N N . GLY A 1 197 ? -1.785 -9.458 6.898 1.00 81.12 197 GLY A N 1
ATOM 1599 C CA . GLY A 1 197 ? -0.833 -8.565 6.224 1.00 81.12 197 GLY A CA 1
ATOM 1600 C C . GLY A 1 197 ? -0.650 -8.857 4.733 1.00 81.12 197 GLY A C 1
ATOM 1601 O O . GLY A 1 197 ? -0.933 -9.954 4.252 1.00 81.12 197 GLY A O 1
ATOM 1602 N N . CYS A 1 198 ? -0.146 -7.866 3.998 1.00 87.75 198 CYS A N 1
ATOM 1603 C CA . CYS A 1 198 ? 0.350 -8.040 2.630 1.00 87.75 198 CYS A CA 1
ATOM 1604 C C . CYS A 1 198 ? 1.714 -8.745 2.688 1.00 87.75 198 CYS A C 1
ATOM 1606 O O . CYS A 1 198 ? 2.545 -8.355 3.498 1.00 87.75 198 CYS A O 1
ATOM 1608 N N . GLN A 1 199 ? 1.981 -9.758 1.859 1.00 84.00 199 GLN A N 1
ATOM 1609 C CA . GLN A 1 199 ? 3.138 -10.654 2.057 1.00 84.00 199 GLN A CA 1
ATOM 1610 C C . GLN A 1 199 ? 4.515 -9.967 2.128 1.00 84.00 199 GLN A C 1
ATOM 1612 O O . GLN A 1 199 ? 5.352 -10.413 2.904 1.00 84.00 199 GLN A O 1
ATOM 1617 N N . HIS A 1 200 ? 4.766 -8.929 1.325 1.00 84.12 200 HIS A N 1
ATOM 1618 C CA . HIS A 1 200 ? 6.091 -8.316 1.168 1.00 84.12 200 HIS A CA 1
ATOM 1619 C C . HIS A 1 200 ? 6.006 -6.899 0.565 1.00 84.12 200 HIS A C 1
ATOM 1621 O O . HIS A 1 200 ? 4.946 -6.462 0.108 1.00 84.12 200 HIS A O 1
ATOM 1627 N N . MET A 1 201 ? 7.145 -6.199 0.504 1.00 90.94 201 MET A N 1
ATOM 1628 C CA . MET A 1 201 ? 7.307 -4.964 -0.277 1.00 90.94 201 MET A CA 1
ATOM 1629 C C . MET A 1 201 ? 7.503 -5.266 -1.769 1.00 90.94 201 MET A C 1
ATOM 1631 O O . MET A 1 201 ? 8.135 -6.257 -2.134 1.00 90.94 201 MET A O 1
ATOM 1635 N N . SER A 1 202 ? 6.978 -4.415 -2.654 1.00 91.25 202 SER A N 1
ATOM 1636 C CA . SER A 1 202 ? 7.119 -4.603 -4.108 1.00 91.25 202 SER A CA 1
ATOM 1637 C C . SER A 1 202 ? 8.572 -4.446 -4.575 1.00 91.25 202 SER A C 1
ATOM 1639 O O . SER A 1 202 ? 9.292 -3.568 -4.097 1.00 91.25 202 SER A O 1
ATOM 1641 N N . LEU A 1 203 ? 8.995 -5.279 -5.533 1.00 94.88 203 LEU A N 1
ATOM 1642 C CA . LEU A 1 203 ? 10.316 -5.169 -6.163 1.00 94.88 203 LEU A CA 1
ATOM 1643 C C . LEU A 1 203 ? 10.478 -3.813 -6.868 1.00 94.88 203 LEU A C 1
ATOM 1645 O O . LEU A 1 203 ? 9.522 -3.266 -7.418 1.00 94.88 203 LEU A O 1
ATOM 1649 N N . GLY A 1 204 ? 11.694 -3.269 -6.850 1.00 95.88 204 GLY A N 1
ATOM 1650 C CA . GLY A 1 204 ? 12.012 -1.968 -7.441 1.00 95.88 204 GLY A CA 1
ATOM 1651 C C . GLY A 1 204 ? 11.426 -0.763 -6.693 1.00 95.88 204 GLY A C 1
ATOM 1652 O O . GLY A 1 204 ? 11.500 0.351 -7.215 1.00 95.88 204 GLY A O 1
ATOM 1653 N N . MET A 1 205 ? 10.855 -0.970 -5.497 1.00 96.12 205 MET A N 1
ATOM 1654 C CA . MET A 1 205 ? 10.353 0.075 -4.601 1.00 96.12 205 MET A CA 1
ATOM 1655 C C . MET A 1 205 ? 11.040 -0.018 -3.232 1.00 96.12 205 MET A C 1
ATOM 1657 O O . MET A 1 205 ? 10.873 -0.996 -2.499 1.00 96.12 205 MET A O 1
ATOM 1661 N N . ASP A 1 206 ? 11.797 1.021 -2.879 1.00 96.75 206 ASP A N 1
ATOM 1662 C CA . ASP A 1 206 ? 12.493 1.149 -1.592 1.00 96.75 206 ASP A CA 1
ATOM 1663 C C . ASP A 1 206 ? 11.539 1.700 -0.521 1.00 96.75 206 ASP A C 1
ATOM 1665 O O . ASP A 1 206 ? 11.591 2.872 -0.133 1.00 96.75 206 ASP A O 1
ATOM 1669 N N . VAL A 1 207 ? 10.584 0.851 -0.133 1.00 96.81 207 VAL A N 1
ATOM 1670 C CA . VAL A 1 207 ? 9.547 1.163 0.854 1.00 96.81 207 VAL A CA 1
ATOM 1671 C C . VAL A 1 207 ? 10.072 0.899 2.262 1.00 96.81 207 VAL A C 1
ATOM 1673 O O . VAL A 1 207 ? 10.548 -0.196 2.563 1.00 96.81 207 VAL A O 1
ATOM 1676 N N . GLN A 1 208 ? 9.955 1.896 3.135 1.00 97.00 208 GLN A N 1
ATOM 1677 C CA . GLN A 1 208 ? 10.453 1.858 4.509 1.00 97.00 208 GLN A CA 1
ATOM 1678 C C . GLN A 1 208 ? 9.397 2.385 5.494 1.00 97.00 208 GLN A C 1
ATOM 1680 O O . GLN A 1 208 ? 8.393 2.982 5.102 1.00 97.00 208 GLN A O 1
ATOM 1685 N N . VAL A 1 209 ? 9.632 2.138 6.784 1.00 97.81 209 VAL A N 1
ATOM 1686 C CA . VAL A 1 209 ? 8.774 2.563 7.898 1.00 97.81 209 VAL A CA 1
ATOM 1687 C C . VAL A 1 209 ? 9.496 3.680 8.650 1.00 97.81 209 VAL A C 1
ATOM 1689 O O . VAL A 1 209 ? 10.611 3.457 9.119 1.00 97.81 209 VAL A O 1
ATOM 1692 N N . PHE A 1 210 ? 8.916 4.880 8.735 1.00 97.81 210 PHE A N 1
ATOM 1693 C CA . PHE A 1 210 ? 9.561 6.059 9.342 1.00 97.81 210 PHE A CA 1
ATOM 1694 C C . PHE A 1 210 ? 8.872 6.526 10.637 1.00 97.81 210 PHE A C 1
ATOM 1696 O O . PHE A 1 210 ? 7.649 6.470 10.772 1.00 97.81 210 PHE A O 1
ATOM 1703 N N . SER A 1 211 ? 9.663 7.025 11.587 1.00 94.81 211 SER A N 1
ATOM 1704 C CA . SER A 1 211 ? 9.197 7.675 12.816 1.00 94.81 211 SER A CA 1
ATOM 1705 C C . SER A 1 211 ? 8.553 9.041 12.512 1.00 94.81 211 SER A C 1
ATOM 1707 O O . SER A 1 211 ? 8.780 9.597 11.432 1.00 94.81 211 SER A O 1
ATOM 1709 N N . PRO A 1 212 ? 7.786 9.649 13.441 1.00 89.94 212 PRO A N 1
ATOM 1710 C CA . PRO A 1 212 ? 7.299 11.021 13.270 1.00 89.94 212 PRO A CA 1
ATOM 1711 C C . PRO A 1 212 ? 8.410 12.040 12.960 1.00 89.94 212 PRO A C 1
ATOM 1713 O O . PRO A 1 212 ? 8.151 13.015 12.254 1.00 89.94 212 PRO A O 1
ATOM 1716 N N . GLU A 1 213 ? 9.616 11.801 13.473 1.00 93.00 213 GLU A N 1
ATOM 1717 C CA . GLU A 1 213 ? 10.829 12.616 13.352 1.00 93.00 213 GLU A CA 1
ATOM 1718 C C . GLU A 1 213 ? 11.634 12.320 12.070 1.00 93.00 213 GLU A C 1
ATOM 1720 O O . GLU A 1 213 ? 12.617 13.004 11.797 1.00 93.00 213 GLU A O 1
ATOM 1725 N N . GLY A 1 214 ? 11.227 11.323 11.273 1.00 94.25 214 GLY A N 1
ATOM 1726 C CA . GLY A 1 214 ? 11.867 10.964 10.004 1.00 94.25 214 GLY A CA 1
ATOM 1727 C C . GLY A 1 214 ? 13.029 9.970 10.113 1.00 94.25 214 GLY A C 1
ATOM 1728 O O . GLY A 1 214 ? 13.785 9.819 9.156 1.00 94.25 214 GLY A O 1
ATOM 1729 N N . ALA A 1 215 ? 13.186 9.283 11.248 1.00 96.06 215 ALA A N 1
ATOM 1730 C CA . ALA A 1 215 ? 14.144 8.184 11.382 1.00 96.06 215 ALA A CA 1
ATOM 1731 C C . ALA A 1 215 ? 13.546 6.865 10.860 1.00 96.06 215 ALA A C 1
ATOM 1733 O O . ALA A 1 215 ? 12.358 6.608 11.045 1.00 96.06 215 ALA A O 1
ATOM 1734 N N . ARG A 1 216 ? 14.356 5.989 10.251 1.00 96.75 216 ARG A N 1
ATOM 1735 C CA . ARG A 1 216 ? 13.910 4.637 9.872 1.00 96.75 216 ARG A CA 1
ATOM 1736 C C . ARG A 1 216 ? 13.660 3.786 11.126 1.00 96.75 216 ARG A C 1
ATOM 1738 O O . ARG A 1 216 ? 14.564 3.613 11.938 1.00 96.75 216 ARG A O 1
ATOM 1745 N N . MET A 1 217 ? 12.468 3.203 11.225 1.00 95.81 217 MET A N 1
ATOM 1746 C CA . MET A 1 217 ? 12.085 2.252 12.273 1.00 95.81 217 MET A CA 1
ATOM 1747 C C . MET A 1 217 ? 12.669 0.849 12.005 1.00 95.81 217 MET A C 1
ATOM 1749 O O . MET A 1 217 ? 12.839 0.467 10.839 1.00 95.81 217 MET A O 1
ATOM 1753 N N . PRO A 1 218 ? 12.956 0.051 13.050 1.00 95.50 218 PRO A N 1
ATOM 1754 C CA . PRO A 1 218 ? 13.258 -1.371 12.902 1.00 95.50 218 PRO A CA 1
ATOM 1755 C C . PRO A 1 218 ? 11.995 -2.183 12.563 1.00 95.50 218 PRO A C 1
ATOM 1757 O O . PRO A 1 218 ? 10.869 -1.767 12.842 1.00 95.50 218 PRO A O 1
ATOM 1760 N N . ASP A 1 219 ? 12.179 -3.380 11.998 1.00 94.25 219 ASP A N 1
ATOM 1761 C CA . ASP A 1 219 ? 11.069 -4.312 11.773 1.00 94.25 219 ASP A CA 1
ATOM 1762 C C . ASP A 1 219 ? 10.409 -4.694 13.113 1.00 94.25 219 ASP A C 1
ATOM 1764 O O . ASP A 1 219 ? 11.085 -4.980 14.102 1.00 94.25 219 ASP A O 1
ATOM 1768 N N . GLY A 1 220 ? 9.078 -4.724 13.142 1.00 92.81 220 GLY A N 1
ATOM 1769 C CA . GLY A 1 220 ? 8.267 -4.909 14.346 1.00 92.81 220 GLY A CA 1
ATOM 1770 C C . GLY A 1 220 ? 7.774 -3.610 14.988 1.00 92.81 220 GLY A C 1
ATOM 1771 O O . GLY A 1 220 ? 6.792 -3.663 15.728 1.00 92.81 220 GLY A O 1
ATOM 1772 N N . GLU A 1 221 ? 8.351 -2.449 14.667 1.00 93.44 221 GLU A N 1
ATOM 1773 C CA . GLU A 1 221 ? 7.858 -1.151 15.147 1.00 93.44 221 GLU A CA 1
ATOM 1774 C C . GLU A 1 221 ? 7.001 -0.436 14.079 1.00 93.44 221 GLU A C 1
ATOM 1776 O O . GLU A 1 221 ? 7.314 -0.507 12.887 1.00 93.44 221 GLU A O 1
ATOM 1781 N N . PRO A 1 222 ? 5.885 0.216 14.465 1.00 94.12 222 PRO A N 1
ATOM 1782 C CA . PRO A 1 222 ? 4.976 0.860 13.522 1.00 94.12 222 PRO A CA 1
ATOM 1783 C C . PRO A 1 222 ? 5.387 2.305 13.195 1.00 94.12 222 PRO A C 1
ATOM 1785 O O . PRO A 1 222 ? 5.893 3.039 14.046 1.00 94.12 222 PRO A O 1
ATOM 1788 N N . GLY A 1 223 ? 5.117 2.745 11.967 1.00 95.56 223 GLY A N 1
ATOM 1789 C CA . GLY A 1 223 ? 5.508 4.063 11.467 1.00 95.56 223 GLY A CA 1
ATOM 1790 C C . GLY A 1 223 ? 4.832 4.450 10.151 1.00 95.56 223 GLY A C 1
ATOM 1791 O O . GLY A 1 223 ? 3.945 3.765 9.646 1.00 95.56 223 GLY A O 1
ATOM 1792 N N . GLU A 1 224 ? 5.253 5.580 9.595 1.00 96.88 224 GLU A N 1
ATOM 1793 C CA . GLU A 1 224 ? 4.759 6.111 8.324 1.00 96.88 224 GLU A CA 1
ATOM 1794 C C . GLU A 1 224 ? 5.288 5.285 7.140 1.00 96.88 224 GLU A C 1
ATOM 1796 O O . GLU A 1 224 ? 6.495 5.052 7.047 1.00 96.88 224 GLU A O 1
ATOM 1801 N N . LEU A 1 225 ? 4.413 4.894 6.205 1.00 97.69 225 LEU A N 1
ATOM 1802 C CA . LEU A 1 225 ? 4.816 4.297 4.928 1.00 97.69 225 LEU A CA 1
ATOM 1803 C C . LEU A 1 225 ? 5.466 5.369 4.046 1.00 97.69 225 LEU A C 1
ATOM 1805 O O . LEU A 1 225 ? 4.785 6.258 3.512 1.00 97.69 225 LEU A O 1
ATOM 1809 N N . VAL A 1 226 ? 6.778 5.241 3.849 1.00 98.06 226 VAL A N 1
ATOM 1810 C CA . VAL A 1 226 ? 7.554 6.056 2.910 1.00 98.06 226 VAL A CA 1
ATOM 1811 C C . VAL A 1 226 ? 8.154 5.214 1.787 1.00 98.06 226 VAL A C 1
ATOM 1813 O O . VAL A 1 226 ? 8.405 4.027 1.963 1.00 98.06 226 VAL A O 1
ATOM 1816 N N . CYS A 1 227 ? 8.427 5.831 0.638 1.00 97.75 227 CYS A N 1
ATOM 1817 C CA . CYS A 1 227 ? 9.285 5.280 -0.408 1.00 97.75 227 CYS A CA 1
ATOM 1818 C C . CYS A 1 227 ? 10.452 6.251 -0.625 1.00 97.75 227 CYS A C 1
ATOM 1820 O O . CYS A 1 227 ? 10.246 7.399 -1.022 1.00 97.75 227 CYS A O 1
ATOM 1822 N N . VAL A 1 228 ? 11.675 5.822 -0.313 1.00 97.00 228 VAL A N 1
ATOM 1823 C CA . VAL A 1 228 ? 12.838 6.733 -0.278 1.00 97.00 228 VAL A CA 1
ATOM 1824 C C . VAL A 1 228 ? 13.491 6.917 -1.654 1.00 97.00 228 VAL A C 1
ATOM 1826 O O . VAL A 1 228 ? 14.179 7.907 -1.887 1.00 97.00 228 VAL A O 1
ATOM 1829 N N . GLN A 1 229 ? 13.219 6.004 -2.592 1.00 96.56 229 GLN A N 1
ATOM 1830 C CA . GLN A 1 229 ? 13.650 6.075 -3.991 1.00 96.56 229 GLN A CA 1
ATOM 1831 C C . GLN A 1 229 ? 12.463 6.293 -4.942 1.00 96.56 229 GLN A C 1
ATOM 1833 O O . GLN A 1 229 ? 11.333 5.895 -4.653 1.00 96.56 229 GLN A O 1
ATOM 1838 N N . ALA A 1 230 ? 12.725 6.900 -6.105 1.00 96.31 230 ALA A N 1
ATOM 1839 C CA . ALA A 1 230 ? 11.724 7.057 -7.161 1.00 96.31 230 ALA A CA 1
ATOM 1840 C C . ALA A 1 230 ? 11.380 5.717 -7.819 1.00 96.31 230 ALA A C 1
ATOM 1842 O O . ALA A 1 230 ? 12.257 4.862 -7.963 1.00 96.31 230 ALA A O 1
ATOM 1843 N N . PHE A 1 231 ? 10.142 5.589 -8.305 1.00 95.88 231 PHE A N 1
ATOM 1844 C CA . PHE A 1 231 ? 9.611 4.405 -8.990 1.00 95.88 231 PHE A CA 1
ATOM 1845 C C . PHE A 1 231 ? 8.834 4.796 -10.272 1.00 95.88 231 PHE A C 1
ATOM 1847 O O . PHE A 1 231 ? 8.328 5.918 -10.349 1.00 95.88 231 PHE A O 1
ATOM 1854 N N . PRO A 1 232 ? 8.703 3.917 -11.290 1.00 94.69 232 PRO A N 1
ATOM 1855 C CA . PRO A 1 232 ? 8.203 4.314 -12.618 1.00 94.69 232 PRO A CA 1
ATOM 1856 C C . PRO A 1 232 ? 6.741 4.774 -12.678 1.00 94.69 232 PRO A C 1
ATOM 1858 O O . PRO A 1 232 ? 6.348 5.448 -13.627 1.00 94.69 232 PRO A O 1
ATOM 1861 N N . THR A 1 233 ? 5.920 4.383 -11.701 1.00 93.31 233 THR A N 1
ATOM 1862 C CA . THR A 1 233 ? 4.467 4.638 -11.667 1.00 93.31 233 THR A CA 1
ATOM 1863 C C . THR A 1 233 ? 4.069 5.801 -10.755 1.00 93.31 233 THR A C 1
ATOM 1865 O O . THR A 1 233 ? 2.906 5.911 -10.363 1.00 93.31 233 THR A O 1
ATOM 1868 N N . MET A 1 234 ? 5.015 6.675 -10.403 1.00 95.50 234 MET A N 1
ATOM 1869 C CA . MET A 1 234 ? 4.708 7.956 -9.765 1.00 95.50 234 MET A CA 1
ATOM 1870 C C . MET A 1 234 ? 3.802 8.814 -10.674 1.00 95.50 234 MET A C 1
ATOM 1872 O O . MET A 1 234 ? 3.973 8.799 -11.897 1.00 95.50 234 MET A O 1
ATOM 1876 N N . PRO A 1 235 ? 2.851 9.596 -10.127 1.00 94.62 235 PRO A N 1
ATOM 1877 C CA . PRO A 1 235 ? 2.115 10.577 -10.918 1.00 94.62 235 PRO A CA 1
ATOM 1878 C C . PRO A 1 235 ? 3.092 11.585 -11.534 1.00 94.62 235 PRO A C 1
ATOM 1880 O O . PRO A 1 235 ? 3.946 12.113 -10.833 1.00 94.62 235 PRO A O 1
ATOM 1883 N N . VAL A 1 236 ? 2.972 11.885 -12.831 1.00 91.75 236 VAL A N 1
ATOM 1884 C CA . VAL A 1 236 ? 3.868 12.853 -13.502 1.00 91.75 236 VAL A CA 1
ATOM 1885 C C . VAL A 1 236 ? 3.754 14.239 -12.852 1.00 91.75 236 VAL A C 1
ATOM 1887 O O . VAL A 1 236 ? 4.757 14.884 -12.554 1.00 91.75 236 VAL A O 1
ATOM 1890 N N . SER A 1 237 ? 2.520 14.668 -12.595 1.00 90.56 237 SER A N 1
ATOM 1891 C CA . SER A 1 237 ? 2.162 15.849 -11.810 1.00 90.56 237 SER A CA 1
ATOM 1892 C C . SER A 1 237 ? 0.673 15.789 -11.443 1.00 90.56 237 SER A C 1
ATOM 1894 O O . SER A 1 237 ? -0.063 14.912 -11.907 1.00 90.56 237 SER A O 1
ATOM 1896 N N . PHE A 1 238 ? 0.201 16.743 -10.639 1.00 91.56 238 PHE A N 1
ATOM 1897 C CA . PHE A 1 238 ? -1.217 17.109 -10.627 1.00 91.56 238 PHE A CA 1
ATOM 1898 C C . PHE A 1 238 ? -1.486 18.219 -11.658 1.00 91.56 238 PHE A C 1
ATOM 1900 O O . PHE A 1 238 ? -0.603 19.016 -11.974 1.00 91.56 238 PHE A O 1
ATOM 1907 N N . PHE A 1 239 ? -2.723 18.292 -12.156 1.00 91.88 239 PHE A N 1
ATOM 1908 C CA . PHE A 1 239 ? -3.155 19.253 -13.177 1.00 91.88 239 PHE A CA 1
ATOM 1909 C C . PHE A 1 239 ? -3.988 20.402 -12.581 1.00 91.88 239 PHE A C 1
ATOM 1911 O O . PHE A 1 239 ? -4.778 20.179 -11.663 1.00 91.88 239 PHE A O 1
ATOM 1918 N N . GLY A 1 240 ? -3.847 21.608 -13.141 1.00 91.31 240 GLY A N 1
ATOM 1919 C CA . GLY A 1 240 ? -4.596 22.813 -12.759 1.00 91.31 240 GLY A CA 1
ATOM 1920 C C . GLY A 1 240 ? -3.781 23.855 -11.979 1.00 91.31 240 GLY A C 1
ATOM 1921 O O . GLY A 1 240 ? -2.583 23.698 -11.741 1.00 91.31 240 GLY A O 1
ATOM 1922 N N . GLU A 1 241 ? -4.441 24.942 -11.580 1.00 93.25 241 GLU A N 1
ATOM 1923 C CA . GLU A 1 241 ? -3.842 25.993 -10.750 1.00 93.25 241 GLU A CA 1
ATOM 1924 C C . GLU A 1 241 ? -3.507 25.472 -9.340 1.00 93.25 241 GLU A C 1
ATOM 1926 O O . GLU A 1 241 ? -4.211 24.624 -8.790 1.00 93.25 241 GLU A O 1
ATOM 1931 N N . GLY A 1 242 ? -2.381 25.917 -8.770 1.00 93.38 242 GLY A N 1
ATOM 1932 C CA . GLY A 1 242 ? -1.878 25.444 -7.471 1.00 93.38 242 GLY A CA 1
ATOM 1933 C C . GLY A 1 242 ? -1.466 23.961 -7.426 1.00 93.38 242 GLY A C 1
ATOM 1934 O O . GLY A 1 242 ? -1.002 23.480 -6.391 1.00 93.38 242 GLY A O 1
ATOM 1935 N N . ALA A 1 243 ? -1.599 23.218 -8.530 1.00 91.69 243 ALA A N 1
ATOM 1936 C CA . ALA A 1 243 ? -1.497 21.763 -8.528 1.00 91.69 243 ALA A CA 1
ATOM 1937 C C . ALA A 1 243 ? -0.097 21.238 -8.167 1.00 91.69 243 ALA A C 1
ATOM 1939 O O . ALA A 1 243 ? 0.003 20.216 -7.492 1.00 91.69 243 ALA A O 1
ATOM 1940 N N . ALA A 1 244 ? 0.975 21.954 -8.521 1.00 92.19 244 ALA A N 1
ATOM 1941 C CA . ALA A 1 244 ? 2.340 21.605 -8.113 1.00 92.19 244 ALA A CA 1
ATOM 1942 C C . ALA A 1 244 ? 2.534 21.689 -6.585 1.00 92.19 244 ALA A C 1
ATOM 1944 O O . ALA A 1 244 ? 3.071 20.763 -5.979 1.00 92.19 244 ALA A O 1
ATOM 1945 N N . ALA A 1 245 ? 2.019 22.747 -5.945 1.00 94.12 245 ALA A N 1
ATOM 1946 C CA . ALA A 1 245 ? 2.035 22.874 -4.488 1.00 94.12 245 ALA A CA 1
ATOM 1947 C C . ALA A 1 245 ? 1.180 21.783 -3.824 1.00 94.12 245 ALA A C 1
ATOM 1949 O O . ALA A 1 245 ? 1.607 21.187 -2.841 1.00 94.12 245 ALA A O 1
ATOM 1950 N N . LYS A 1 246 ? 0.020 21.450 -4.412 1.00 92.81 246 LYS A N 1
ATOM 1951 C CA . LYS A 1 246 ? -0.835 20.349 -3.946 1.00 92.81 246 LYS A CA 1
ATOM 1952 C C . LYS A 1 246 ? -0.177 18.970 -4.096 1.00 92.81 246 LYS A C 1
ATOM 1954 O O . LYS A 1 246 ? -0.385 18.104 -3.252 1.00 92.81 246 LYS A O 1
ATOM 1959 N N . TYR A 1 247 ? 0.610 18.754 -5.150 1.00 93.50 247 TYR A N 1
ATOM 1960 C CA . TYR A 1 247 ? 1.387 17.528 -5.345 1.00 93.50 247 TYR A CA 1
ATOM 1961 C C . TYR A 1 247 ? 2.487 17.410 -4.280 1.00 93.50 247 TYR A C 1
ATOM 1963 O O . TYR A 1 247 ? 2.591 16.376 -3.623 1.00 93.50 247 TYR A O 1
ATOM 1971 N N . ARG A 1 248 ? 3.226 18.501 -4.023 1.00 94.81 248 ARG A N 1
ATOM 1972 C CA . ARG A 1 248 ? 4.234 18.556 -2.953 1.00 94.81 248 ARG A CA 1
ATOM 1973 C C . ARG A 1 248 ? 3.629 18.316 -1.564 1.00 94.81 248 ARG A C 1
ATOM 1975 O O . ARG A 1 248 ? 4.141 17.461 -0.845 1.00 94.81 248 ARG A O 1
ATOM 1982 N N . SER A 1 249 ? 2.529 18.980 -1.207 1.00 93.31 249 SER A N 1
ATOM 1983 C CA . SER A 1 249 ? 1.880 18.785 0.101 1.00 93.31 249 SER A CA 1
ATOM 1984 C C . SER A 1 249 ? 1.266 17.396 0.290 1.00 93.31 249 SER A C 1
ATOM 1986 O O . SER A 1 249 ? 1.211 16.892 1.408 1.00 93.31 249 SER A O 1
ATOM 1988 N N . SER A 1 250 ? 0.869 16.727 -0.798 1.00 92.12 250 SER A N 1
ATOM 1989 C CA . SER A 1 250 ? 0.314 15.367 -0.727 1.00 92.12 250 SER A CA 1
ATOM 1990 C C . SER A 1 250 ? 1.355 14.284 -0.423 1.00 92.12 250 SER A C 1
ATOM 1992 O O . SER A 1 250 ? 0.969 13.245 0.108 1.00 92.12 250 SER A O 1
ATOM 1994 N N . TYR A 1 251 ? 2.635 14.492 -0.770 1.00 96.38 251 TYR A N 1
ATOM 1995 C CA . TYR A 1 251 ? 3.642 13.415 -0.762 1.00 96.38 251 TYR A CA 1
ATOM 1996 C C . TYR A 1 251 ? 5.016 13.777 -0.166 1.00 96.38 251 TYR A C 1
ATOM 1998 O O . TYR A 1 251 ? 5.679 12.882 0.345 1.00 96.38 251 TYR A O 1
ATOM 2006 N N . PHE A 1 252 ? 5.455 15.040 -0.202 1.00 96.06 252 PHE A N 1
ATOM 2007 C CA . PHE A 1 252 ? 6.849 15.444 0.085 1.00 96.06 252 PHE A CA 1
ATOM 2008 C C . PHE A 1 252 ? 6.994 16.540 1.159 1.00 96.06 252 PHE A C 1
ATOM 2010 O O . PHE A 1 252 ? 8.103 16.960 1.489 1.00 96.06 252 PHE A O 1
ATOM 2017 N N . GLU A 1 253 ? 5.885 17.043 1.707 1.00 93.81 253 GLU A N 1
ATOM 2018 C CA . GLU A 1 253 ? 5.905 18.044 2.784 1.00 93.81 253 GLU A CA 1
ATOM 2019 C C . GLU A 1 253 ? 6.189 17.425 4.161 1.00 93.81 253 GLU A C 1
ATOM 2021 O O . GLU A 1 253 ? 6.860 18.051 4.978 1.00 93.81 253 GLU A O 1
ATOM 2026 N N . ARG A 1 254 ? 5.749 16.180 4.409 1.00 93.06 254 ARG A N 1
ATOM 2027 C CA . ARG A 1 254 ? 5.991 15.485 5.687 1.00 93.06 254 ARG A CA 1
ATOM 2028 C C . ARG A 1 254 ? 7.472 15.171 5.909 1.00 93.06 254 ARG A C 1
ATOM 2030 O O . ARG A 1 254 ? 7.976 15.386 7.007 1.00 93.06 254 ARG A O 1
ATOM 2037 N N . PHE A 1 255 ? 8.138 14.669 4.872 1.00 96.00 255 PHE A N 1
ATOM 2038 C CA . PHE A 1 255 ? 9.559 14.335 4.860 1.00 96.00 255 PHE A CA 1
ATOM 2039 C C . PHE A 1 255 ? 10.161 14.867 3.543 1.00 96.00 255 PHE A C 1
ATOM 2041 O O . PHE A 1 255 ? 9.927 14.273 2.489 1.00 96.00 255 PHE A O 1
ATOM 2048 N N . PRO A 1 256 ? 10.881 16.007 3.557 1.00 93.81 256 PRO A N 1
ATOM 2049 C CA . PRO A 1 256 ? 11.433 16.614 2.344 1.00 93.81 256 PRO A CA 1
ATOM 2050 C C . PRO A 1 256 ? 12.316 15.645 1.550 1.00 93.81 256 PRO A C 1
ATOM 2052 O O . PRO A 1 256 ? 13.148 14.950 2.129 1.00 93.81 256 PRO A O 1
ATOM 2055 N N . GLY A 1 257 ? 12.146 15.595 0.226 1.00 93.81 257 GLY A N 1
ATOM 2056 C CA . GLY A 1 257 ? 12.903 14.682 -0.632 1.00 93.81 257 GLY A CA 1
ATOM 2057 C C . GLY A 1 257 ? 12.518 13.197 -0.543 1.00 93.81 257 GLY A C 1
ATOM 2058 O O . GLY A 1 257 ? 13.189 12.400 -1.195 1.00 93.81 257 GLY A O 1
ATOM 2059 N N . ILE A 1 258 ? 11.473 12.821 0.215 1.00 97.06 258 ILE A N 1
ATOM 2060 C CA . ILE A 1 258 ? 11.022 11.435 0.454 1.00 97.06 258 ILE A CA 1
ATOM 2061 C C . ILE A 1 258 ? 9.519 11.306 0.157 1.00 97.06 258 ILE A C 1
ATOM 2063 O O . ILE A 1 258 ? 8.716 12.104 0.638 1.00 97.06 258 ILE A O 1
ATOM 2067 N N . TRP A 1 259 ? 9.104 10.287 -0.606 1.00 97.94 259 TRP A N 1
ATOM 2068 C CA . TRP A 1 259 ? 7.680 10.048 -0.874 1.00 97.94 259 TRP A CA 1
ATOM 2069 C C . TRP A 1 259 ? 6.990 9.486 0.372 1.00 97.94 259 TRP A C 1
ATOM 2071 O O . TRP A 1 259 ? 7.355 8.419 0.854 1.00 97.94 259 TRP A O 1
ATOM 2081 N N . THR A 1 260 ? 5.953 10.160 0.857 1.00 97.50 260 THR A N 1
ATOM 2082 C CA . THR A 1 260 ? 5.129 9.754 2.004 1.00 97.50 260 THR A CA 1
ATOM 2083 C C . THR A 1 260 ? 3.733 9.365 1.516 1.00 97.50 260 THR A C 1
ATOM 2085 O O . THR A 1 260 ? 3.069 10.170 0.868 1.00 97.50 260 THR A O 1
ATOM 2088 N N . HIS A 1 261 ? 3.252 8.152 1.810 1.00 96.12 261 HIS A N 1
ATOM 2089 C CA . HIS A 1 261 ? 1.949 7.683 1.293 1.00 96.12 261 HIS A CA 1
ATOM 2090 C C . HIS A 1 261 ? 0.754 8.013 2.214 1.00 96.12 261 HIS A C 1
ATOM 2092 O O . HIS A 1 261 ? -0.408 8.026 1.788 1.00 96.12 261 HIS A O 1
ATOM 2098 N N . GLY A 1 262 ? 1.039 8.317 3.484 1.00 92.88 262 GLY A N 1
ATOM 2099 C CA . GLY A 1 262 ? 0.036 8.628 4.504 1.00 92.88 262 GLY A CA 1
ATOM 2100 C C . GLY A 1 262 ? -0.749 7.409 5.002 1.00 92.88 262 GLY A C 1
ATOM 2101 O O . GLY A 1 262 ? -1.879 7.570 5.462 1.00 92.88 262 GLY A O 1
ATOM 2102 N N . ASP A 1 263 ? -0.178 6.210 4.883 1.00 93.69 263 ASP A N 1
ATOM 2103 C CA . ASP A 1 263 ? -0.622 5.012 5.597 1.00 93.69 263 ASP A CA 1
ATOM 2104 C C . ASP A 1 263 ? 0.345 4.721 6.750 1.00 93.69 263 ASP A C 1
ATOM 2106 O O . ASP A 1 263 ? 1.562 4.853 6.602 1.00 93.69 263 ASP A O 1
ATOM 2110 N N . PHE A 1 264 ? -0.206 4.298 7.884 1.00 94.19 264 PHE A N 1
ATOM 2111 C CA . PHE A 1 264 ? 0.541 3.854 9.054 1.00 94.19 264 PHE A CA 1
ATOM 2112 C C . PHE A 1 264 ? 0.686 2.330 8.982 1.00 94.19 264 PHE A C 1
ATOM 2114 O O . PHE A 1 264 ? -0.315 1.613 8.870 1.00 94.19 264 PHE A O 1
ATOM 2121 N N . ILE A 1 265 ? 1.923 1.834 8.995 1.00 95.88 265 ILE A N 1
ATOM 2122 C CA . ILE A 1 265 ? 2.248 0.424 8.750 1.00 95.88 265 ILE A CA 1
ATOM 2123 C C . ILE A 1 265 ? 3.273 -0.125 9.742 1.00 95.88 265 ILE A C 1
ATOM 2125 O O . ILE A 1 265 ? 4.000 0.620 10.392 1.00 95.88 265 ILE A O 1
ATOM 2129 N N . GLN A 1 266 ? 3.375 -1.450 9.795 1.00 94.62 266 GLN A N 1
ATOM 2130 C CA . GLN A 1 266 ? 4.426 -2.192 10.489 1.00 94.62 266 GLN A CA 1
ATOM 2131 C C . GLN A 1 266 ? 4.896 -3.337 9.581 1.00 94.62 266 GLN A C 1
ATOM 2133 O O . GLN A 1 266 ? 4.069 -4.054 9.018 1.00 94.62 266 GLN A O 1
ATOM 2138 N N . VAL A 1 267 ? 6.208 -3.548 9.459 1.00 95.38 267 VAL A N 1
ATOM 2139 C CA . VAL A 1 267 ? 6.762 -4.768 8.841 1.00 95.38 267 VAL A CA 1
ATOM 2140 C C . VAL A 1 267 ? 6.951 -5.813 9.932 1.00 95.38 267 VAL A C 1
ATOM 2142 O O . VAL A 1 267 ? 7.608 -5.541 10.933 1.00 95.38 267 VAL A O 1
ATOM 2145 N N . HIS A 1 268 ? 6.382 -7.005 9.773 1.00 93.69 268 HIS A N 1
ATOM 2146 C CA . HIS A 1 268 ? 6.520 -8.071 10.762 1.00 93.69 268 HIS A CA 1
ATOM 2147 C C . HIS A 1 268 ? 7.923 -8.717 10.680 1.00 93.69 268 HIS A C 1
ATOM 2149 O O . HIS A 1 268 ? 8.314 -9.186 9.608 1.00 93.69 268 HIS A O 1
ATOM 2155 N N . PRO A 1 269 ? 8.693 -8.801 11.784 1.00 92.94 269 PRO A N 1
ATOM 2156 C CA . PRO A 1 269 ? 10.140 -9.047 11.727 1.00 92.94 269 PRO A CA 1
ATOM 2157 C C . PRO A 1 269 ? 10.543 -10.469 11.317 1.00 92.94 269 PRO A C 1
ATOM 2159 O O . PRO A 1 269 ? 11.679 -10.675 10.894 1.00 92.94 269 PRO A O 1
ATOM 2162 N N . VAL A 1 270 ? 9.632 -11.446 11.419 1.00 91.25 270 VAL A N 1
ATOM 2163 C CA . VAL A 1 270 ? 9.882 -12.835 10.989 1.00 91.25 270 VAL A CA 1
ATOM 2164 C C . VAL A 1 270 ? 9.328 -13.079 9.584 1.00 91.25 270 VAL A C 1
ATOM 2166 O O . VAL A 1 270 ? 10.079 -13.358 8.661 1.00 91.25 270 VAL A O 1
ATOM 2169 N N . THR A 1 271 ? 8.009 -12.954 9.414 1.00 90.94 271 THR A N 1
ATOM 2170 C CA . THR A 1 271 ? 7.298 -13.267 8.155 1.00 90.94 271 THR A CA 1
ATOM 2171 C C . THR A 1 271 ? 7.433 -12.210 7.055 1.00 90.94 271 THR A C 1
ATOM 2173 O O . THR A 1 271 ? 6.926 -12.434 5.961 1.00 90.94 271 THR A O 1
ATOM 2176 N N . ARG A 1 272 ? 8.031 -11.047 7.354 1.00 91.69 272 ARG A N 1
ATOM 2177 C CA . ARG A 1 272 ? 8.172 -9.872 6.468 1.00 91.69 272 ARG A CA 1
ATOM 2178 C C . ARG A 1 272 ? 6.873 -9.263 5.925 1.00 91.69 272 ARG A C 1
ATOM 2180 O O . ARG A 1 272 ? 6.939 -8.299 5.163 1.00 91.69 272 ARG A O 1
ATOM 2187 N N . GLN A 1 273 ? 5.709 -9.735 6.380 1.00 90.50 273 GLN A N 1
ATOM 2188 C CA . GLN A 1 273 ? 4.424 -9.173 5.967 1.00 90.50 273 GLN A CA 1
ATOM 2189 C C . GLN A 1 273 ? 4.279 -7.710 6.407 1.00 90.50 273 GLN A C 1
ATOM 2191 O O . GLN A 1 273 ? 4.673 -7.333 7.513 1.00 90.50 273 GLN A O 1
ATOM 2196 N N . VAL A 1 274 ? 3.663 -6.902 5.551 1.00 93.31 274 VAL A N 1
ATOM 2197 C CA . VAL A 1 274 ? 3.309 -5.507 5.803 1.00 93.31 274 VAL A CA 1
ATOM 2198 C C . VAL A 1 274 ? 1.905 -5.463 6.399 1.00 93.31 274 VAL A C 1
ATOM 2200 O O . VAL A 1 274 ? 0.911 -5.729 5.717 1.00 93.31 274 VAL A O 1
ATOM 2203 N N . ASN A 1 275 ? 1.824 -5.127 7.681 1.00 90.94 275 ASN A N 1
ATOM 2204 C CA . ASN A 1 275 ? 0.575 -4.871 8.385 1.00 90.94 275 ASN A CA 1
ATOM 2205 C C . ASN A 1 275 ? 0.157 -3.418 8.124 1.00 90.94 275 ASN A C 1
ATOM 2207 O O . ASN A 1 275 ? 0.875 -2.495 8.508 1.00 90.94 275 ASN A O 1
ATOM 2211 N N . PHE A 1 276 ? -1.000 -3.206 7.492 1.00 90.94 276 PHE A N 1
ATOM 2212 C CA . PHE A 1 276 ? -1.599 -1.876 7.348 1.00 90.94 276 PHE A CA 1
ATOM 2213 C C . PHE A 1 276 ? -2.473 -1.574 8.568 1.00 90.94 276 PHE A C 1
ATOM 2215 O O . PHE A 1 276 ? -3.506 -2.210 8.773 1.00 90.94 276 PHE A O 1
ATOM 2222 N N . LEU A 1 277 ? -2.048 -0.607 9.381 1.00 89.06 277 LEU A N 1
ATOM 2223 C CA . LEU A 1 277 ? -2.671 -0.278 10.666 1.00 89.06 277 LEU A CA 1
ATOM 2224 C C . LEU A 1 277 ? -3.723 0.839 10.530 1.00 89.06 277 LEU A C 1
ATOM 2226 O O . LEU A 1 277 ? -4.633 0.947 11.349 1.00 89.06 277 LEU A O 1
ATOM 2230 N N . GLY A 1 278 ? -3.644 1.657 9.480 1.00 86.50 278 GLY A N 1
ATOM 2231 C CA . GLY A 1 278 ? -4.652 2.666 9.151 1.00 86.50 278 GLY A CA 1
ATOM 2232 C C . GLY A 1 278 ? -4.094 3.778 8.270 1.00 86.50 278 GLY A C 1
ATOM 2233 O O . GLY A 1 278 ? -2.981 3.676 7.756 1.00 86.50 278 GLY A O 1
ATOM 2234 N N . ARG A 1 279 ? -4.849 4.870 8.119 1.00 87.94 279 ARG A N 1
ATOM 2235 C CA . ARG A 1 279 ? -4.315 6.117 7.555 1.00 87.94 279 ARG A CA 1
ATOM 2236 C C . ARG A 1 279 ? -3.544 6.892 8.625 1.00 87.94 279 ARG A C 1
ATOM 2238 O O . ARG A 1 279 ? -3.954 6.911 9.783 1.00 87.94 279 ARG A O 1
ATOM 2245 N N . SER A 1 280 ? -2.475 7.582 8.238 1.00 86.44 280 SER A N 1
ATOM 2246 C CA . SER A 1 280 ? -1.631 8.379 9.141 1.00 86.44 280 SER A CA 1
ATOM 2247 C C . SER A 1 280 ? -2.376 9.526 9.839 1.00 86.44 280 SER A C 1
ATOM 2249 O O . SER A 1 280 ? -2.044 9.874 10.970 1.00 86.44 280 SER A O 1
ATOM 2251 N N . ASP A 1 281 ? -3.401 10.097 9.199 1.00 82.50 281 ASP A N 1
ATOM 2252 C CA . ASP A 1 281 ? -4.296 11.115 9.773 1.00 82.50 281 ASP A CA 1
ATOM 2253 C C . ASP A 1 281 ? -5.368 10.522 10.714 1.00 82.50 281 ASP A C 1
ATOM 2255 O O . ASP A 1 281 ? -5.881 11.221 11.593 1.00 82.50 281 ASP A O 1
ATOM 2259 N N . GLY A 1 282 ? -5.657 9.224 10.576 1.00 81.00 282 GLY A N 1
ATOM 2260 C CA . GLY A 1 282 ? -6.508 8.432 11.467 1.00 81.00 282 GLY A CA 1
ATOM 2261 C C . GLY A 1 282 ? -5.798 7.869 12.707 1.00 81.00 282 GLY A C 1
ATOM 2262 O O . GLY A 1 282 ? -6.478 7.396 13.617 1.00 81.00 282 GLY A O 1
ATOM 2263 N N . VAL A 1 283 ? -4.459 7.941 12.783 1.00 86.88 283 VAL A N 1
ATOM 2264 C CA . VAL A 1 283 ? -3.669 7.387 13.903 1.00 86.88 283 VAL A CA 1
ATOM 2265 C C . VAL A 1 283 ? -4.151 7.923 15.254 1.00 86.88 283 VAL A C 1
ATOM 2267 O O . VAL A 1 283 ? -4.401 9.121 15.444 1.00 86.88 283 VAL A O 1
ATOM 2270 N N . LEU A 1 284 ? -4.273 6.989 16.194 1.00 90.38 284 LEU A N 1
ATOM 2271 C CA . LEU A 1 284 ? -4.732 7.186 17.561 1.00 90.38 284 LEU A CA 1
ATOM 2272 C C . LEU A 1 284 ? -3.507 7.334 18.465 1.00 90.38 284 LEU A C 1
ATOM 2274 O O . LEU A 1 284 ? -2.524 6.622 18.273 1.00 90.38 284 LEU A O 1
ATOM 2278 N N . ASN A 1 285 ? -3.538 8.261 19.425 1.00 90.38 285 ASN A N 1
ATOM 2279 C CA . ASN A 1 285 ? -2.409 8.518 20.328 1.00 90.38 285 ASN A CA 1
ATOM 2280 C C . ASN A 1 285 ? -2.807 8.757 21.807 1.00 90.38 285 ASN A C 1
ATOM 2282 O O . ASN A 1 285 ? -2.352 9.738 22.405 1.00 90.38 285 ASN A O 1
ATOM 2286 N N . PRO A 1 286 ? -3.657 7.911 22.428 1.00 88.81 286 PRO A N 1
ATOM 2287 C CA . PRO A 1 286 ? -4.022 8.067 23.833 1.00 88.81 286 PRO A CA 1
ATOM 2288 C C . PRO A 1 286 ? -2.814 7.831 24.752 1.00 88.81 286 PRO A C 1
ATOM 2290 O O . PRO A 1 286 ? -2.161 6.784 24.721 1.00 88.81 286 PRO A O 1
ATOM 2293 N N . SER A 1 287 ? -2.527 8.808 25.607 1.00 84.38 287 SER A N 1
ATOM 2294 C CA . SER A 1 287 ? -1.417 8.823 26.565 1.00 84.38 287 SER A CA 1
ATOM 2295 C C . SER A 1 287 ? -0.040 8.561 25.938 1.00 84.38 287 SER A C 1
ATOM 2297 O O . SER A 1 287 ? 0.812 7.926 26.562 1.00 84.38 287 SER A O 1
ATOM 2299 N N . GLY A 1 288 ? 0.173 9.029 24.704 1.00 81.56 288 GLY A N 1
ATOM 2300 C CA . GLY A 1 288 ? 1.450 8.915 23.990 1.00 81.56 288 GLY A CA 1
ATOM 2301 C C . GLY A 1 288 ? 1.724 7.557 23.334 1.00 81.56 288 GLY A C 1
ATOM 2302 O O . GLY A 1 288 ? 2.835 7.338 22.858 1.00 81.56 288 GLY A O 1
ATOM 2303 N N . VAL A 1 289 ? 0.749 6.641 23.302 1.00 84.56 289 VAL A N 1
ATOM 2304 C CA . VAL A 1 289 ? 0.877 5.355 22.600 1.00 84.56 289 VAL A CA 1
ATOM 2305 C C . VAL A 1 289 ? 0.219 5.459 21.225 1.00 84.56 289 VAL A C 1
ATOM 2307 O O . VAL A 1 289 ? -1.008 5.437 21.133 1.00 84.56 289 VAL A O 1
ATOM 2310 N N . ARG A 1 290 ? 1.032 5.555 20.162 1.00 87.88 290 ARG A N 1
ATOM 2311 C CA . ARG A 1 290 ? 0.554 5.563 18.768 1.00 87.88 290 ARG A CA 1
ATOM 2312 C C . ARG A 1 290 ? 0.126 4.164 18.321 1.00 87.88 290 ARG A C 1
ATOM 2314 O O . ARG A 1 290 ? 0.928 3.238 18.402 1.00 87.88 290 ARG A O 1
ATOM 2321 N N . PHE A 1 291 ? -1.086 4.036 17.787 1.00 90.25 291 PHE A N 1
ATOM 2322 C CA . PHE A 1 291 ? -1.577 2.821 17.121 1.00 90.25 291 PHE A CA 1
ATOM 2323 C C . PHE A 1 291 ? -2.631 3.146 16.049 1.00 90.25 291 PHE A C 1
ATOM 2325 O O . PHE A 1 291 ? -3.137 4.270 15.964 1.00 90.25 291 PHE A O 1
ATOM 2332 N N . GLY A 1 292 ? -2.939 2.175 15.192 1.00 91.19 292 GLY A N 1
ATOM 2333 C CA . GLY A 1 292 ? -3.848 2.339 14.063 1.00 91.19 292 GLY A CA 1
ATOM 2334 C C . GLY A 1 292 ? -5.298 1.937 14.352 1.00 91.19 292 GLY A C 1
ATOM 2335 O O . GLY A 1 292 ? -5.583 1.046 15.154 1.00 91.19 292 GLY A O 1
ATOM 2336 N N . SER A 1 293 ? -6.249 2.569 13.658 1.00 92.06 293 SER A N 1
ATOM 2337 C CA . SER A 1 293 ? -7.680 2.250 13.775 1.00 92.06 293 SER A CA 1
ATOM 2338 C C . SER A 1 293 ? -8.017 0.820 13.319 1.00 92.06 293 SER A C 1
ATOM 2340 O O . SER A 1 293 ? -8.928 0.198 13.874 1.00 92.06 293 SER A O 1
ATOM 2342 N N . ALA A 1 294 ? -7.252 0.256 12.374 1.00 88.75 294 ALA A N 1
ATOM 2343 C CA . ALA A 1 294 ? -7.461 -1.098 11.862 1.00 88.75 294 ALA A CA 1
ATOM 2344 C C . ALA A 1 294 ? -7.212 -2.189 12.907 1.00 88.75 294 ALA A C 1
ATOM 2346 O O . ALA A 1 294 ? -7.833 -3.246 12.829 1.00 88.75 294 ALA A O 1
ATOM 2347 N N . GLU A 1 295 ? -6.380 -1.938 13.918 1.00 89.94 295 GLU A N 1
ATOM 2348 C CA . GLU A 1 295 ? -6.140 -2.890 15.007 1.00 89.94 295 GLU A CA 1
ATOM 2349 C C . GLU A 1 295 ? -7.437 -3.124 15.801 1.00 89.94 295 GLU A C 1
ATOM 2351 O O . GLU A 1 295 ? -7.852 -4.266 16.010 1.00 89.94 295 GLU A O 1
ATOM 2356 N N . ILE A 1 296 ? -8.166 -2.047 16.122 1.00 94.69 296 ILE A N 1
ATOM 2357 C CA . ILE A 1 296 ? -9.492 -2.122 16.752 1.00 94.69 296 ILE A CA 1
ATOM 2358 C C . ILE A 1 296 ? -10.527 -2.743 15.802 1.00 94.69 296 ILE A C 1
ATOM 2360 O O . ILE A 1 296 ? -11.301 -3.600 16.237 1.00 94.69 296 ILE A O 1
ATOM 2364 N N . TYR A 1 297 ? -10.536 -2.378 14.512 1.00 92.50 297 TYR A N 1
ATOM 2365 C CA . TYR A 1 297 ? -11.455 -2.990 13.538 1.00 92.50 297 TYR A CA 1
ATOM 2366 C C . TYR A 1 297 ? -11.242 -4.500 13.408 1.00 92.50 297 TYR A C 1
ATOM 2368 O O . TYR A 1 297 ? -12.217 -5.243 13.329 1.00 92.50 297 TYR A O 1
ATOM 2376 N N . ASN A 1 298 ? -9.995 -4.972 13.438 1.00 89.25 298 ASN A N 1
ATOM 2377 C CA . ASN A 1 298 ? -9.674 -6.394 13.361 1.00 89.25 298 ASN A CA 1
ATOM 2378 C C . ASN A 1 298 ? -10.235 -7.165 14.564 1.00 89.25 298 ASN A C 1
ATOM 2380 O O . ASN A 1 298 ? -10.830 -8.222 14.367 1.00 89.25 298 ASN A O 1
ATOM 2384 N N . VAL A 1 299 ? -10.153 -6.619 15.785 1.00 92.31 299 VAL A N 1
ATOM 2385 C CA . VAL A 1 299 ? -10.783 -7.229 16.974 1.00 92.31 299 VAL A CA 1
ATOM 2386 C C . VAL A 1 299 ? -12.314 -7.222 16.869 1.00 92.31 299 VAL A C 1
ATOM 2388 O O . VAL A 1 299 ? -12.951 -8.239 17.148 1.00 92.31 299 VAL A O 1
ATOM 2391 N N . VAL A 1 300 ? -12.924 -6.111 16.435 1.00 93.81 300 VAL A N 1
ATOM 2392 C CA . VAL A 1 300 ? -14.387 -6.024 16.254 1.00 93.81 300 VAL A CA 1
ATOM 2393 C C . VAL A 1 300 ? -14.873 -7.048 15.219 1.00 93.81 300 VAL A C 1
ATOM 2395 O O . VAL A 1 300 ? -15.832 -7.776 15.476 1.00 93.81 300 VAL A O 1
ATOM 2398 N N . ASN A 1 301 ? -14.173 -7.164 14.090 1.00 89.19 301 ASN A N 1
ATOM 2399 C CA . ASN A 1 301 ? -14.501 -8.102 13.019 1.00 89.19 301 ASN A CA 1
ATOM 2400 C C . ASN A 1 301 ? -14.252 -9.568 13.414 1.00 89.19 301 ASN A C 1
ATOM 2402 O O . ASN A 1 301 ? -15.036 -10.436 13.040 1.00 89.19 301 ASN A O 1
ATOM 2406 N N . ALA A 1 302 ? -13.194 -9.864 14.175 1.00 84.31 302 ALA A N 1
ATOM 2407 C CA . ALA A 1 302 ? -12.867 -11.232 14.581 1.00 84.31 302 ALA A CA 1
ATOM 2408 C C . ALA A 1 302 ? -13.879 -11.826 15.576 1.00 84.31 302 ALA A C 1
ATOM 2410 O O . ALA A 1 302 ? -14.198 -13.010 15.483 1.00 84.31 302 ALA A O 1
ATOM 2411 N N . HIS A 1 303 ? -14.386 -11.015 16.513 1.00 90.94 303 HIS A N 1
ATOM 2412 C CA . HIS A 1 303 ? -15.195 -11.502 17.643 1.00 90.94 303 HIS A CA 1
ATOM 2413 C C . HIS A 1 303 ? -16.682 -11.134 17.582 1.00 90.94 303 HIS A C 1
ATOM 2415 O O . HIS A 1 303 ? -17.484 -11.782 18.250 1.00 90.94 303 HIS A O 1
ATOM 2421 N N . PHE A 1 304 ? -17.068 -10.109 16.811 1.00 95.81 304 PHE A N 1
ATOM 2422 C CA . PHE A 1 304 ? -18.429 -9.546 16.837 1.00 95.81 304 PHE A CA 1
ATOM 2423 C C . PHE A 1 304 ? -19.055 -9.339 15.449 1.00 95.81 304 PHE A C 1
ATOM 2425 O O . PHE A 1 304 ? -20.128 -8.743 15.344 1.00 95.81 304 PHE A O 1
ATOM 2432 N N . ALA A 1 305 ? -18.446 -9.857 14.375 1.00 90.75 305 ALA A N 1
ATOM 2433 C CA . ALA A 1 305 ? -19.031 -9.820 13.029 1.00 90.75 305 ALA A CA 1
ATOM 2434 C C . ALA A 1 305 ? -20.296 -10.689 12.871 1.00 90.75 305 ALA A C 1
ATOM 2436 O O . ALA A 1 305 ? -20.908 -10.691 11.804 1.00 90.75 305 ALA A O 1
ATOM 2437 N N . ASP A 1 306 ? -20.741 -11.410 13.904 1.00 91.75 306 ASP A N 1
ATOM 2438 C CA . ASP A 1 306 ? -22.078 -12.010 13.953 1.00 91.75 306 ASP A CA 1
ATOM 2439 C C . ASP A 1 306 ? -23.175 -10.942 14.117 1.00 91.75 306 ASP A C 1
ATOM 2441 O O . ASP A 1 306 ? -24.225 -11.064 13.492 1.00 91.75 306 ASP A O 1
ATOM 2445 N N . ARG A 1 307 ? -22.902 -9.875 14.889 1.00 95.25 307 ARG A N 1
ATOM 2446 C CA . ARG A 1 307 ? -23.881 -8.879 15.375 1.00 95.25 307 ARG A CA 1
ATOM 2447 C C . ARG A 1 307 ? -23.592 -7.424 14.975 1.00 95.25 307 ARG A C 1
ATOM 2449 O O . ARG A 1 307 ? -24.522 -6.625 14.878 1.00 95.25 307 ARG A O 1
ATOM 2456 N N . VAL A 1 308 ? -22.331 -7.074 14.730 1.00 95.62 308 VAL A N 1
ATOM 2457 C CA . VAL A 1 308 ? -21.899 -5.777 14.181 1.00 95.62 308 VAL A CA 1
ATOM 2458 C C . VAL A 1 308 ? -21.834 -5.886 12.654 1.00 95.62 308 VAL A C 1
ATOM 2460 O O . VAL A 1 308 ? -21.412 -6.911 12.116 1.00 95.62 308 VAL A O 1
ATOM 2463 N N . ALA A 1 309 ? -22.298 -4.854 11.950 1.00 91.94 309 ALA A N 1
ATOM 2464 C CA . ALA A 1 309 ? -22.264 -4.766 10.490 1.00 91.94 309 ALA A CA 1
ATOM 2465 C C . ALA A 1 309 ? -21.026 -4.006 9.999 1.00 91.94 309 ALA A C 1
ATOM 2467 O O . ALA A 1 309 ? -20.380 -4.443 9.051 1.00 91.94 309 ALA A O 1
ATOM 2468 N N . ASP A 1 310 ? -20.696 -2.889 10.654 1.00 92.25 310 ASP A N 1
ATOM 2469 C CA . ASP A 1 310 ? -19.460 -2.135 10.437 1.00 92.25 310 ASP A CA 1
ATOM 2470 C C . ASP A 1 310 ? -19.129 -1.261 11.667 1.00 92.25 310 ASP A C 1
ATOM 2472 O O . ASP A 1 310 ? -19.941 -1.128 12.584 1.00 92.25 310 ASP A O 1
ATOM 2476 N N . SER A 1 311 ? -17.944 -0.651 11.714 1.00 93.62 311 SER A N 1
ATOM 2477 C CA . SER A 1 311 ? -17.549 0.267 12.792 1.00 93.62 311 SER A CA 1
ATOM 2478 C C . SER A 1 311 ? -16.603 1.374 12.323 1.00 93.62 311 SER A C 1
ATOM 2480 O O . SER A 1 311 ? -15.895 1.209 11.337 1.00 93.62 311 SER A O 1
ATOM 2482 N N . VAL A 1 312 ? -16.563 2.506 13.030 1.00 92.69 312 VAL A N 1
ATOM 2483 C CA . VAL A 1 312 ? -15.549 3.558 12.825 1.00 92.69 312 VAL A CA 1
ATOM 2484 C C . VAL A 1 312 ? -14.964 3.994 14.164 1.00 92.69 312 VAL A C 1
ATOM 2486 O O . VAL A 1 312 ? -15.683 4.148 15.152 1.00 92.69 312 VAL A O 1
ATOM 2489 N N . CYS A 1 313 ? -13.645 4.150 14.214 1.00 93.69 313 CYS A N 1
ATOM 2490 C CA . CYS A 1 313 ? -12.881 4.444 15.413 1.00 93.69 313 CYS A CA 1
ATOM 2491 C C . CYS A 1 313 ? -12.067 5.721 15.203 1.00 93.69 313 CYS A C 1
ATOM 2493 O O . CYS A 1 313 ? -11.424 5.884 14.170 1.00 93.69 313 CYS A O 1
ATOM 2495 N N . VAL A 1 314 ? -12.126 6.642 16.165 1.00 93.25 314 VAL A N 1
ATOM 2496 C CA . VAL A 1 314 ? -11.461 7.948 16.078 1.00 93.25 314 VAL A CA 1
ATOM 2497 C C . VAL A 1 314 ? -10.898 8.386 17.422 1.00 93.25 314 VAL A C 1
ATOM 2499 O O . VAL A 1 314 ? -11.443 8.073 18.481 1.00 93.25 314 VAL A O 1
ATOM 2502 N N . GLY A 1 315 ? -9.835 9.182 17.375 1.00 92.38 315 GLY A N 1
ATOM 2503 C CA . GLY A 1 315 ? -9.372 9.955 18.520 1.00 92.38 315 GLY A CA 1
ATOM 2504 C C . GLY A 1 315 ? -10.230 11.207 18.694 1.00 92.38 315 GLY A C 1
ATOM 2505 O O . GLY A 1 315 ? -10.518 11.895 17.718 1.00 92.38 315 GLY A O 1
ATOM 2506 N N . GLN A 1 316 ? -10.632 11.515 19.922 1.00 92.00 316 GLN A N 1
ATOM 2507 C CA . GLN A 1 316 ? -11.241 12.788 20.303 1.00 92.00 316 GLN A CA 1
ATOM 2508 C C . GLN A 1 316 ? -10.251 13.559 21.180 1.00 92.00 316 GLN A C 1
ATOM 2510 O O . GLN A 1 316 ? -9.828 13.047 22.218 1.00 92.00 316 GLN A O 1
ATOM 2515 N N . ARG A 1 317 ? -9.915 14.794 20.792 1.00 90.25 317 ARG A N 1
ATOM 2516 C CA . ARG A 1 317 ? -9.160 15.726 21.640 1.00 90.25 317 ARG A CA 1
ATOM 2517 C C . ARG A 1 317 ? -9.643 17.156 21.425 1.00 90.25 317 ARG A C 1
ATOM 2519 O O . ARG A 1 317 ? -9.371 17.770 20.397 1.00 90.25 317 ARG A O 1
ATOM 2526 N N . ARG A 1 318 ? -10.382 17.674 22.399 1.00 88.88 318 ARG A N 1
ATOM 2527 C CA . ARG A 1 318 ? -10.939 19.033 22.426 1.00 88.88 318 ARG A CA 1
ATOM 2528 C C . ARG A 1 318 ? -9.971 19.978 23.162 1.00 88.88 318 ARG A C 1
ATOM 2530 O O . ARG A 1 318 ? -9.083 19.488 23.857 1.00 88.88 318 ARG A O 1
ATOM 2537 N N . PRO A 1 319 ? -10.127 21.314 23.076 1.00 86.31 319 PRO A N 1
ATOM 2538 C CA . PRO A 1 319 ? -9.213 22.265 23.726 1.00 86.31 319 PRO A CA 1
ATOM 2539 C C . PRO A 1 319 ? -9.062 22.096 25.248 1.00 86.31 319 PRO A C 1
ATOM 2541 O O . PRO A 1 319 ? -8.034 22.470 25.801 1.00 86.31 319 PRO A O 1
ATOM 2544 N N . GLN A 1 320 ? -10.072 21.532 25.917 1.00 87.75 320 GLN A N 1
ATOM 2545 C CA . GLN A 1 320 ? -10.067 21.225 27.350 1.00 87.75 320 GLN A CA 1
ATOM 2546 C C . GLN A 1 320 ? -9.561 19.813 27.705 1.00 87.75 320 GLN A C 1
ATOM 2548 O O . GLN A 1 320 ? -9.416 19.509 28.888 1.00 87.75 320 GLN A O 1
ATOM 2553 N N . ASP A 1 321 ? -9.326 18.937 26.722 1.00 88.12 321 ASP A N 1
ATOM 2554 C CA . ASP A 1 321 ? -8.883 17.562 26.972 1.00 88.12 321 ASP A CA 1
ATOM 2555 C C . ASP A 1 321 ? -7.346 17.507 27.057 1.00 88.12 321 ASP A C 1
ATOM 2557 O O . ASP A 1 321 ? -6.630 17.793 26.091 1.00 88.12 321 ASP A O 1
ATOM 2561 N N . SER A 1 322 ? -6.821 17.099 28.216 1.00 87.50 322 SER A N 1
ATOM 2562 C CA . SER A 1 322 ? -5.374 16.971 28.450 1.00 87.50 322 SER A CA 1
ATOM 2563 C C . SER A 1 322 ? -4.703 15.931 27.542 1.00 87.50 322 SER A C 1
ATOM 2565 O O . SER A 1 322 ? -3.542 16.102 27.167 1.00 87.50 322 SER A O 1
ATOM 2567 N N . ASP A 1 323 ? -5.447 14.902 27.139 1.00 89.06 323 ASP A N 1
ATOM 2568 C CA . ASP A 1 323 ? -5.005 13.729 26.383 1.00 89.06 323 ASP A CA 1
ATOM 2569 C C . ASP A 1 323 ? -6.028 13.384 25.277 1.00 89.06 323 ASP A C 1
ATOM 2571 O O . ASP A 1 323 ? -7.169 13.848 25.317 1.00 89.06 323 ASP A O 1
ATOM 2575 N N . GLU A 1 324 ? -5.647 12.579 24.284 1.00 91.44 324 GLU A N 1
ATOM 2576 C CA . GLU A 1 324 ? -6.596 12.057 23.291 1.00 91.44 324 GLU A CA 1
ATOM 2577 C C . GLU A 1 324 ? -7.366 10.855 23.861 1.00 91.44 324 GLU A C 1
ATOM 2579 O O . GLU A 1 324 ? -6.776 9.934 24.425 1.00 91.44 324 GLU A O 1
ATOM 2584 N N . ARG A 1 325 ? -8.695 10.828 23.692 1.00 92.12 325 ARG A N 1
ATOM 2585 C CA . ARG A 1 325 ? -9.550 9.703 24.111 1.00 92.12 325 ARG A CA 1
ATOM 2586 C C . ARG A 1 325 ? -10.171 9.001 22.904 1.00 92.12 325 ARG A C 1
ATOM 2588 O O . ARG A 1 325 ? -10.759 9.643 22.039 1.00 92.12 325 ARG A O 1
ATOM 2595 N N . VAL A 1 326 ? -10.057 7.675 22.847 1.00 95.06 326 VAL A N 1
ATOM 2596 C CA . VAL A 1 326 ? -10.544 6.870 21.712 1.00 95.06 326 VAL A CA 1
ATOM 2597 C C . VAL A 1 326 ? -12.056 6.654 21.801 1.00 95.06 326 VAL A C 1
ATOM 2599 O O . VAL A 1 326 ? -12.569 6.223 22.837 1.00 95.06 326 VAL A O 1
ATOM 2602 N N . LEU A 1 327 ? -12.766 6.922 20.707 1.00 94.75 327 LEU A N 1
ATOM 2603 C CA . LEU A 1 327 ? -14.191 6.648 20.527 1.00 94.75 327 LEU A CA 1
ATOM 2604 C C . LEU A 1 327 ? -14.376 5.547 19.480 1.00 94.75 327 LEU A C 1
ATOM 2606 O O . LEU A 1 327 ? -13.743 5.582 18.425 1.00 94.75 327 LEU A O 1
ATOM 2610 N N . LEU A 1 328 ? -15.279 4.605 19.745 1.00 95.75 328 LEU A N 1
ATOM 2611 C CA . LEU A 1 328 ? -15.696 3.577 18.792 1.00 95.75 328 LEU A CA 1
ATOM 2612 C C . LEU A 1 328 ? -17.196 3.709 18.507 1.00 95.75 328 LEU A C 1
ATOM 2614 O O . LEU A 1 328 ? -18.010 3.763 19.427 1.00 95.75 328 LEU A O 1
ATOM 2618 N N . PHE A 1 329 ? -17.561 3.736 17.233 1.00 94.50 329 PHE A N 1
ATOM 2619 C CA . PHE A 1 329 ? -18.937 3.784 16.752 1.00 94.50 329 PHE A CA 1
ATOM 2620 C C . PHE A 1 329 ? -19.251 2.476 16.030 1.00 94.50 329 PHE A C 1
ATOM 2622 O O . PHE A 1 329 ? -18.457 2.028 15.205 1.00 94.50 329 PHE A O 1
ATOM 2629 N N . LEU A 1 330 ? -20.395 1.869 16.334 1.00 95.00 330 LEU A N 1
ATOM 2630 C CA . LEU A 1 330 ? -20.836 0.584 15.800 1.00 95.00 330 LEU A CA 1
ATOM 2631 C C . LEU A 1 330 ? -22.118 0.764 14.990 1.00 95.00 330 LEU A C 1
ATOM 2633 O O . LEU A 1 330 ? -23.113 1.270 15.510 1.00 95.00 330 LEU A O 1
ATOM 2637 N N . LEU A 1 331 ? -22.109 0.290 13.749 1.00 93.56 331 LEU A N 1
ATOM 2638 C CA . LEU A 1 331 ? -23.318 0.030 12.983 1.00 93.56 331 LEU A CA 1
ATOM 2639 C C . LEU A 1 331 ? -23.755 -1.406 13.279 1.00 93.56 331 LEU A C 1
ATOM 2641 O O . LEU A 1 331 ? -23.029 -2.355 12.978 1.00 93.56 331 LEU A O 1
ATOM 2645 N N . MET A 1 332 ? -24.920 -1.576 13.900 1.00 95.88 332 MET A N 1
ATOM 2646 C CA . MET A 1 332 ? -25.464 -2.901 14.212 1.00 95.88 332 MET A CA 1
ATOM 2647 C C . MET A 1 332 ? -26.021 -3.584 12.958 1.00 95.88 332 MET A C 1
ATOM 2649 O O . MET A 1 332 ? -26.471 -2.923 12.022 1.00 95.88 332 MET A O 1
ATOM 2653 N N . LYS A 1 333 ? -26.019 -4.921 12.940 1.00 94.75 333 LYS A N 1
ATOM 2654 C CA . LYS A 1 333 ? -26.776 -5.689 11.942 1.00 94.75 333 LYS A CA 1
ATOM 2655 C C . LYS A 1 333 ? -28.277 -5.592 12.195 1.00 94.75 333 LYS A C 1
ATOM 2657 O O . LYS A 1 333 ? -28.717 -5.478 13.338 1.00 94.75 333 LYS A O 1
ATOM 2662 N N . GLU A 1 334 ? -29.057 -5.716 11.126 1.00 92.12 334 GLU A N 1
ATOM 2663 C CA . GLU A 1 334 ? -30.514 -5.832 11.203 1.00 92.12 334 GLU A CA 1
ATOM 2664 C C . GLU A 1 334 ? -30.931 -6.960 12.167 1.00 92.12 334 GLU A C 1
ATOM 2666 O O . GLU A 1 334 ? -30.316 -8.025 12.204 1.00 92.12 334 GLU A O 1
ATOM 2671 N N . GLY A 1 335 ? -31.937 -6.699 13.005 1.00 93.38 335 GLY A N 1
ATOM 2672 C CA . GLY A 1 335 ? -32.378 -7.605 14.073 1.00 93.38 335 GLY A CA 1
ATOM 2673 C C . GLY A 1 335 ? -31.528 -7.579 15.355 1.00 93.38 335 GLY A C 1
ATOM 2674 O O . GLY A 1 335 ? -32.046 -7.909 16.424 1.00 93.38 335 GLY A O 1
ATOM 2675 N N . HIS A 1 336 ? -30.270 -7.131 15.302 1.00 95.44 336 HIS A N 1
ATOM 2676 C CA . HIS A 1 336 ? -29.424 -6.956 16.486 1.00 95.44 336 HIS A CA 1
ATOM 2677 C C . HIS A 1 336 ? -29.627 -5.567 17.117 1.00 95.44 336 HIS A C 1
ATOM 2679 O O . HIS A 1 336 ? -30.113 -4.634 16.483 1.00 95.44 336 HIS A O 1
ATOM 2685 N N . ARG A 1 337 ? -29.270 -5.425 18.400 1.00 92.94 337 ARG A N 1
ATOM 2686 C CA . ARG A 1 337 ? -29.372 -4.165 19.157 1.00 92.94 337 ARG A CA 1
ATOM 2687 C C . ARG A 1 337 ? -28.082 -3.891 19.913 1.00 92.94 337 ARG A C 1
ATOM 2689 O O . ARG A 1 337 ? -27.522 -4.814 20.512 1.00 92.94 337 ARG A O 1
ATOM 2696 N N . PHE A 1 338 ? -27.643 -2.638 19.951 1.00 95.19 338 PHE A N 1
ATOM 2697 C CA . PHE A 1 338 ? -26.575 -2.231 20.856 1.00 95.19 338 PHE A CA 1
ATOM 2698 C C . PHE A 1 338 ? -26.998 -2.385 22.326 1.00 95.19 338 PHE A C 1
ATOM 2700 O O . PHE A 1 338 ? -28.144 -2.138 22.705 1.00 95.19 338 PHE A O 1
ATOM 2707 N N . THR A 1 339 ? -26.063 -2.799 23.184 1.00 96.38 339 THR A N 1
ATOM 2708 C CA . THR A 1 339 ? -26.292 -2.942 24.629 1.00 96.38 339 THR A CA 1
ATOM 2709 C C . THR A 1 339 ? -25.045 -2.564 25.427 1.00 96.38 339 THR A C 1
ATOM 2711 O O . THR A 1 339 ? -23.921 -2.631 24.928 1.00 96.38 339 THR A O 1
ATOM 2714 N N . LYS A 1 340 ? -25.228 -2.225 26.711 1.00 94.94 340 LYS A N 1
ATOM 2715 C CA . LYS A 1 340 ? -24.105 -1.998 27.639 1.00 94.94 340 LYS A CA 1
ATOM 2716 C C . LYS A 1 340 ? -23.236 -3.248 27.839 1.00 94.94 340 LYS A C 1
ATOM 2718 O O . LYS A 1 340 ? -22.045 -3.094 28.080 1.00 94.94 340 LYS A O 1
ATOM 2723 N N . ALA A 1 341 ? -23.817 -4.447 27.715 1.00 97.00 341 ALA A N 1
ATOM 2724 C CA . ALA A 1 341 ? -23.080 -5.710 27.739 1.00 97.00 341 ALA A CA 1
ATOM 2725 C C . ALA A 1 341 ? -22.152 -5.812 26.519 1.00 97.00 341 ALA A C 1
ATOM 2727 O O . ALA A 1 341 ? -20.943 -5.848 26.695 1.00 97.00 341 ALA A O 1
ATOM 2728 N N . LEU A 1 342 ? -22.689 -5.668 25.300 1.00 97.12 342 LEU A N 1
ATOM 2729 C CA . LEU A 1 342 ? -21.895 -5.674 24.064 1.00 97.12 342 LEU A CA 1
ATOM 2730 C C . LEU A 1 342 ? -20.753 -4.640 24.086 1.00 97.12 342 LEU A C 1
ATOM 2732 O O . LEU A 1 342 ? -19.635 -4.928 23.665 1.00 97.12 342 LEU A O 1
ATOM 2736 N N . ALA A 1 343 ? -21.012 -3.441 24.615 1.00 97.31 343 ALA A N 1
ATOM 2737 C CA . ALA A 1 343 ? -19.989 -2.411 24.785 1.00 97.31 343 ALA A CA 1
ATOM 2738 C C . ALA A 1 343 ? -18.880 -2.804 25.785 1.00 97.31 343 ALA A C 1
ATOM 2740 O O . ALA A 1 343 ? -17.739 -2.370 25.625 1.00 97.31 343 ALA A O 1
ATOM 2741 N N . ALA A 1 344 ? -19.195 -3.601 26.810 1.00 97.81 344 ALA A N 1
ATOM 2742 C CA . ALA A 1 344 ? -18.218 -4.147 27.748 1.00 97.81 344 ALA A CA 1
ATOM 2743 C C . ALA A 1 344 ? -17.444 -5.325 27.131 1.00 97.81 344 ALA A C 1
ATOM 2745 O O . ALA A 1 344 ? -16.217 -5.329 27.204 1.00 97.81 344 ALA A O 1
ATOM 2746 N N . ASP A 1 345 ? -18.134 -6.245 26.449 1.00 97.94 345 ASP A N 1
ATOM 2747 C CA . ASP A 1 345 ? -17.545 -7.398 25.756 1.00 97.94 345 ASP A CA 1
ATOM 2748 C C . ASP A 1 345 ? -16.495 -6.944 24.726 1.00 97.94 345 ASP A C 1
ATOM 2750 O O . ASP A 1 345 ? -15.359 -7.418 24.729 1.00 97.94 345 ASP A O 1
ATOM 2754 N N . ILE A 1 346 ? -16.839 -5.950 23.894 1.00 98.12 346 ILE A N 1
ATOM 2755 C CA . ILE A 1 346 ? -15.934 -5.356 22.897 1.00 98.12 346 ILE A CA 1
ATOM 2756 C C . ILE A 1 346 ? -14.712 -4.720 23.572 1.00 98.12 346 ILE A C 1
ATOM 2758 O O . ILE A 1 346 ? -13.579 -4.951 23.149 1.00 98.12 346 ILE A O 1
ATOM 2762 N N . LYS A 1 347 ? -14.906 -3.961 24.660 1.00 98.31 347 LYS A N 1
ATOM 2763 C CA . LYS A 1 347 ? -13.792 -3.386 25.433 1.00 98.31 347 LYS A CA 1
ATOM 2764 C C . LYS A 1 347 ? -12.902 -4.463 26.062 1.00 98.31 347 LYS A C 1
ATOM 2766 O O . LYS A 1 347 ? -11.689 -4.268 26.130 1.00 98.31 347 LYS A O 1
ATOM 2771 N N . GLN A 1 348 ? -13.472 -5.580 26.513 1.00 98.06 348 GLN A N 1
ATOM 2772 C CA . GLN A 1 348 ? -12.726 -6.695 27.093 1.00 98.06 348 GLN A CA 1
ATOM 2773 C C . GLN A 1 348 ? -11.917 -7.450 26.031 1.00 98.06 348 GLN A C 1
ATOM 2775 O O . GLN A 1 348 ? -10.744 -7.730 26.271 1.00 98.06 348 GLN A O 1
ATOM 2780 N N . ALA A 1 349 ? -12.492 -7.705 24.852 1.00 97.56 349 ALA A N 1
ATOM 2781 C CA . ALA A 1 349 ? -11.781 -8.291 23.717 1.00 97.56 349 ALA A CA 1
ATOM 2782 C C . ALA A 1 349 ? -10.606 -7.402 23.273 1.00 97.56 349 ALA A C 1
ATOM 2784 O O . ALA A 1 349 ? -9.474 -7.872 23.215 1.00 97.56 349 ALA A O 1
ATOM 2785 N N . ILE A 1 350 ? -10.834 -6.096 23.080 1.00 97.56 350 ILE A N 1
ATOM 2786 C CA . ILE A 1 350 ? -9.777 -5.131 22.716 1.00 97.56 350 ILE A CA 1
ATOM 2787 C C . ILE A 1 350 ? -8.671 -5.074 23.785 1.00 97.56 350 ILE A C 1
ATOM 2789 O O . ILE A 1 350 ? -7.488 -4.998 23.455 1.00 97.56 350 ILE A O 1
ATOM 2793 N N . ARG A 1 351 ? -9.027 -5.154 25.076 1.00 96.81 351 ARG A N 1
ATOM 2794 C CA . ARG A 1 351 ? -8.046 -5.187 26.174 1.00 96.81 351 ARG A CA 1
ATOM 2795 C C . ARG A 1 351 ? -7.189 -6.456 26.167 1.00 96.81 351 ARG A C 1
ATOM 2797 O O . ARG A 1 351 ? -6.023 -6.377 26.545 1.00 96.81 351 ARG A O 1
ATOM 2804 N N . LYS A 1 352 ? -7.795 -7.599 25.832 1.00 95.06 352 LYS A N 1
ATOM 2805 C CA . LYS A 1 352 ? -7.190 -8.937 25.863 1.00 95.06 352 LYS A CA 1
ATOM 2806 C C . LYS A 1 352 ? -6.280 -9.181 24.661 1.00 95.06 352 LYS A C 1
ATOM 2808 O O . LYS A 1 352 ? -5.187 -9.701 24.843 1.00 95.06 352 LYS A O 1
ATOM 2813 N N . ASP A 1 353 ? -6.750 -8.829 23.469 1.00 91.94 353 ASP A N 1
ATOM 2814 C CA . ASP A 1 353 ? -6.106 -9.189 22.203 1.00 91.94 353 ASP A CA 1
ATOM 2815 C C . ASP A 1 353 ? -5.119 -8.114 21.714 1.00 91.94 353 ASP A C 1
ATOM 2817 O O . ASP A 1 353 ? -4.264 -8.414 20.887 1.00 91.94 353 ASP A O 1
ATOM 2821 N N . LEU A 1 354 ? -5.212 -6.880 22.235 1.00 91.81 354 LEU A N 1
ATOM 2822 C CA . LEU A 1 354 ? -4.267 -5.790 21.963 1.00 91.81 354 LEU A CA 1
ATOM 2823 C C . LEU A 1 354 ? -3.620 -5.290 23.265 1.00 91.81 354 LEU A C 1
ATOM 2825 O O . LEU A 1 354 ? -2.607 -5.821 23.711 1.00 91.81 354 LEU A O 1
ATOM 2829 N N . SER A 1 355 ? -4.175 -4.250 23.901 1.00 92.19 355 SER A N 1
ATOM 2830 C CA . SER A 1 355 ? -3.672 -3.757 25.191 1.00 92.19 355 SER A CA 1
ATOM 2831 C C . SER A 1 355 ? -4.674 -2.839 25.909 1.00 92.19 355 SER A C 1
ATOM 2833 O O . SER A 1 355 ? -5.596 -2.311 25.282 1.00 92.19 355 SER A O 1
ATOM 2835 N N . PRO A 1 356 ? -4.463 -2.532 27.206 1.00 93.12 356 PRO A N 1
ATOM 2836 C CA . PRO A 1 356 ? -5.240 -1.531 27.942 1.00 93.12 356 PRO A CA 1
ATOM 2837 C C . PRO A 1 356 ? -5.324 -0.136 27.301 1.00 93.12 356 PRO A C 1
ATOM 2839 O O . PRO A 1 356 ? -6.249 0.598 27.636 1.00 93.12 356 PRO A O 1
ATOM 2842 N N . ARG A 1 357 ? -4.387 0.238 26.414 1.00 92.19 357 ARG A N 1
ATOM 2843 C CA . ARG A 1 357 ? -4.365 1.544 25.722 1.00 92.19 357 ARG A CA 1
ATOM 2844 C C . ARG A 1 357 ? -5.258 1.588 24.480 1.00 92.19 357 ARG A C 1
ATOM 2846 O O . ARG A 1 357 ? -5.706 2.666 24.110 1.00 92.19 357 ARG A O 1
ATOM 2853 N N . HIS A 1 358 ? -5.567 0.431 23.897 1.00 94.94 358 HIS A N 1
ATOM 2854 C CA . HIS A 1 358 ? -6.469 0.310 22.748 1.00 94.94 358 HIS A CA 1
ATOM 2855 C C . HIS A 1 358 ? -7.948 0.418 23.138 1.00 94.94 358 HIS A C 1
ATOM 2857 O O . HIS A 1 358 ? -8.801 0.666 22.291 1.00 94.94 358 HIS A O 1
ATOM 2863 N N . VAL A 1 359 ? -8.277 0.216 24.418 1.00 96.62 359 VAL A N 1
ATOM 2864 C CA . VAL A 1 359 ? -9.661 0.156 24.905 1.00 96.62 359 VAL A CA 1
ATOM 2865 C C . VAL A 1 359 ? -10.355 1.513 24.717 1.00 96.62 359 VAL A C 1
ATOM 2867 O O . VAL A 1 359 ? -9.950 2.481 25.364 1.00 96.62 359 VAL A O 1
ATOM 2870 N N . PRO A 1 360 ? -11.437 1.609 23.915 1.00 96.25 360 PRO A N 1
ATOM 2871 C CA . PRO A 1 360 ? -12.137 2.873 23.717 1.00 96.25 360 PRO A CA 1
ATOM 2872 C C . PRO A 1 360 ? -12.656 3.448 25.037 1.00 96.25 360 PRO A C 1
ATOM 2874 O O . PRO A 1 360 ? -13.234 2.729 25.862 1.00 96.25 360 PRO A O 1
ATOM 2877 N N . ALA A 1 361 ? -12.522 4.761 25.225 1.00 94.62 361 ALA A N 1
ATOM 2878 C CA . ALA A 1 361 ? -13.140 5.476 26.338 1.00 94.62 361 ALA A CA 1
ATOM 2879 C C . ALA A 1 361 ? -14.669 5.330 26.267 1.00 94.62 361 ALA A C 1
ATOM 2881 O O . ALA A 1 361 ? -15.312 4.964 27.254 1.00 94.62 361 ALA A O 1
ATOM 2882 N N . TYR A 1 362 ? -15.231 5.456 25.063 1.00 93.56 362 TYR A N 1
ATOM 2883 C CA . TYR A 1 362 ? -16.654 5.265 24.794 1.00 93.56 362 TYR A CA 1
ATOM 2884 C C . TYR A 1 362 ? -16.885 4.364 23.579 1.00 93.56 362 TYR A C 1
ATOM 2886 O O . TYR A 1 362 ? -16.098 4.357 22.634 1.00 93.56 362 TYR A O 1
ATOM 2894 N N . VAL A 1 363 ? -17.986 3.613 23.628 1.00 95.00 363 VAL A N 1
ATOM 2895 C CA . VAL A 1 363 ? -18.520 2.832 22.509 1.00 95.00 363 VAL A CA 1
ATOM 2896 C C . VAL A 1 363 ? -19.967 3.278 22.308 1.00 95.00 363 VAL A C 1
ATOM 2898 O O . VAL A 1 363 ? -20.705 3.380 23.290 1.00 95.00 363 VAL A O 1
ATOM 2901 N N . PHE A 1 364 ? -20.357 3.562 21.069 1.00 92.44 364 PHE A N 1
ATOM 2902 C CA . PHE A 1 364 ? -21.674 4.087 20.707 1.00 92.44 364 PHE A CA 1
ATOM 2903 C C . PHE A 1 364 ? -22.297 3.286 19.561 1.00 92.44 364 PHE A C 1
ATOM 2905 O O . PHE A 1 364 ? -21.585 2.760 18.710 1.00 92.44 364 PHE A O 1
ATOM 2912 N N . GLU A 1 365 ? -23.625 3.255 19.503 1.00 92.19 365 GLU A N 1
ATOM 2913 C CA . GLU A 1 365 ? -24.373 2.867 18.302 1.00 92.19 365 GLU A CA 1
ATOM 2914 C C . GLU A 1 365 ? -24.429 4.053 17.323 1.00 92.19 365 GLU A C 1
ATOM 2916 O O . GLU A 1 365 ? -24.505 5.210 17.745 1.00 92.19 365 GLU A O 1
ATOM 2921 N N . THR A 1 366 ? -24.406 3.780 16.020 1.00 88.81 366 THR A N 1
ATOM 2922 C CA . THR A 1 366 ? -24.703 4.754 14.960 1.00 88.81 366 THR A CA 1
ATOM 2923 C C . THR A 1 366 ? -25.602 4.106 13.901 1.00 88.81 366 THR A C 1
ATOM 2925 O O . THR A 1 366 ? -25.389 2.939 13.573 1.00 88.81 366 THR A O 1
ATOM 2928 N N . PRO A 1 367 ? -26.596 4.825 13.340 1.00 84.88 367 PRO A N 1
ATOM 2929 C CA . PRO A 1 367 ? -27.436 4.299 12.263 1.00 84.88 367 PRO A CA 1
ATOM 2930 C C . PRO A 1 367 ? -26.685 4.146 10.932 1.00 84.88 367 PRO A C 1
ATOM 2932 O O . PRO A 1 367 ? -27.182 3.473 10.036 1.00 84.88 367 PRO A O 1
ATOM 2935 N N . GLU A 1 368 ? -25.507 4.765 10.780 1.00 86.25 368 GLU A N 1
ATOM 2936 C CA . GLU A 1 368 ? -24.701 4.680 9.559 1.00 86.25 368 GLU A CA 1
ATOM 2937 C C . GLU A 1 368 ? -23.211 4.991 9.823 1.00 86.25 368 GLU A C 1
ATOM 2939 O O . GLU A 1 368 ? -22.872 5.658 10.805 1.00 86.25 368 GLU A O 1
ATOM 2944 N N . ILE A 1 369 ? -22.314 4.538 8.938 1.00 87.06 369 ILE A N 1
ATOM 2945 C CA . ILE A 1 369 ? -20.881 4.880 8.943 1.00 87.06 369 ILE A CA 1
ATOM 2946 C C . ILE A 1 369 ? -20.582 5.850 7.784 1.00 87.06 369 ILE A C 1
ATOM 2948 O O . ILE A 1 369 ? -20.827 5.489 6.631 1.00 87.06 369 ILE A O 1
ATOM 2952 N N . PRO A 1 370 ? -20.025 7.053 8.030 1.00 82.69 370 PRO A N 1
ATOM 2953 C CA . PRO A 1 370 ? -19.620 7.980 6.977 1.00 82.69 370 PRO A CA 1
ATOM 2954 C C . PRO A 1 370 ? -18.600 7.367 6.017 1.00 82.69 370 PRO A C 1
ATOM 2956 O O . PRO A 1 370 ? -17.509 6.950 6.421 1.00 82.69 370 PRO A O 1
ATOM 2959 N N . THR A 1 371 ? -18.943 7.349 4.731 1.00 81.56 371 THR A N 1
ATOM 2960 C CA . THR A 1 371 ? -18.097 6.802 3.670 1.00 81.56 371 THR A CA 1
ATOM 2961 C C . THR A 1 371 ? -18.002 7.725 2.458 1.00 81.56 371 THR A C 1
ATOM 2963 O O . THR A 1 371 ? -18.873 8.549 2.174 1.00 81.56 371 THR A O 1
ATOM 2966 N N . THR A 1 372 ? -16.902 7.589 1.721 1.00 73.25 372 THR A N 1
ATOM 2967 C CA . THR A 1 372 ? -16.765 8.131 0.361 1.00 73.25 372 THR A CA 1
ATOM 2968 C C . THR A 1 372 ? -17.641 7.367 -0.636 1.00 73.25 372 THR A C 1
ATOM 2970 O O . THR A 1 372 ? -18.042 6.239 -0.369 1.00 73.25 372 THR A O 1
ATOM 2973 N N . VAL A 1 373 ? -17.834 7.913 -1.840 1.00 67.88 373 VAL A N 1
ATOM 2974 C CA . VAL A 1 373 ? -18.483 7.213 -2.975 1.00 67.88 373 VAL A CA 1
ATOM 2975 C C . VAL A 1 373 ? -17.853 5.856 -3.350 1.00 67.88 373 VAL A C 1
ATOM 2977 O O . VAL A 1 373 ? -18.493 5.056 -4.020 1.00 67.88 373 VAL A O 1
ATOM 2980 N N . ASN A 1 374 ? -16.634 5.560 -2.879 1.00 61.31 374 ASN A N 1
ATOM 2981 C CA . ASN A 1 374 ? -15.947 4.271 -3.055 1.00 61.31 374 ASN A CA 1
ATOM 2982 C C . ASN A 1 374 ? -16.026 3.378 -1.788 1.00 61.31 374 ASN A C 1
ATOM 2984 O O . ASN A 1 374 ? -15.158 2.529 -1.572 1.00 61.31 374 ASN A O 1
ATOM 2988 N N . MET A 1 375 ? -17.002 3.638 -0.910 1.00 70.12 375 MET A N 1
ATOM 2989 C CA . MET A 1 375 ? -17.224 3.106 0.450 1.00 70.12 375 MET A CA 1
ATOM 2990 C C . MET A 1 375 ? -16.031 3.159 1.428 1.00 70.12 375 MET A C 1
ATOM 2992 O O . MET A 1 375 ? -16.102 2.576 2.510 1.00 70.12 375 MET A O 1
ATOM 2996 N N . LYS A 1 376 ? -14.928 3.864 1.122 1.00 76.38 376 LYS A N 1
ATOM 2997 C CA . LYS A 1 376 ? -13.857 4.072 2.118 1.00 76.38 376 LYS A CA 1
ATOM 2998 C C . LYS A 1 376 ? -14.409 4.872 3.301 1.00 76.38 376 LYS A C 1
ATOM 3000 O O . LYS A 1 376 ? -14.991 5.933 3.067 1.00 76.38 376 LYS A O 1
ATOM 3005 N N . LYS A 1 377 ? -14.194 4.376 4.525 1.00 84.94 377 LYS A N 1
ATOM 3006 C CA . LYS A 1 377 ? -14.500 5.051 5.801 1.00 84.94 377 LYS A CA 1
ATOM 3007 C C . LYS A 1 377 ? -13.850 6.433 5.867 1.00 84.94 377 LYS A C 1
ATOM 3009 O O . LYS A 1 377 ? -12.757 6.628 5.340 1.00 84.94 377 LYS A O 1
ATOM 3014 N N . VAL A 1 378 ? -14.519 7.379 6.523 1.00 82.81 378 VAL A N 1
ATOM 3015 C CA . VAL A 1 378 ? -14.109 8.791 6.568 1.00 82.81 378 VAL A CA 1
ATOM 3016 C C . VAL A 1 378 ? -13.802 9.210 8.012 1.00 82.81 378 VAL A C 1
ATOM 3018 O O . VAL A 1 378 ? -14.573 9.903 8.669 1.00 82.81 378 VAL A O 1
ATOM 3021 N N . GLU A 1 379 ? -12.660 8.739 8.518 1.00 88.38 379 GLU A N 1
ATOM 3022 C CA . GLU A 1 379 ? -12.241 8.896 9.920 1.00 88.38 379 GLU A CA 1
ATOM 3023 C C . GLU A 1 379 ? -11.926 10.350 10.296 1.00 88.38 379 GLU A C 1
ATOM 3025 O O . GLU A 1 379 ? -12.422 10.835 11.312 1.00 88.38 379 GLU A O 1
ATOM 3030 N N . LEU A 1 380 ? -11.145 11.069 9.477 1.00 84.81 380 LEU A N 1
ATOM 3031 C CA . LEU A 1 380 ? -10.668 12.419 9.801 1.00 84.81 380 LEU A CA 1
ATOM 3032 C C . LEU A 1 380 ? -11.822 13.425 10.038 1.00 84.81 380 LEU A C 1
ATOM 3034 O O . LEU A 1 380 ? -11.848 14.036 11.105 1.00 84.81 380 LEU A O 1
ATOM 3038 N N . PRO A 1 381 ? -12.829 13.563 9.153 1.00 81.25 381 PRO A N 1
ATOM 3039 C CA . PRO A 1 381 ? -14.036 14.338 9.447 1.00 81.25 381 PRO A CA 1
ATOM 3040 C C . PRO A 1 381 ? -14.779 13.934 10.727 1.00 81.25 381 PRO A C 1
ATOM 3042 O O . PRO A 1 381 ? -15.212 14.806 11.478 1.00 81.25 381 PRO A O 1
ATOM 3045 N N . VAL A 1 382 ? -14.889 12.637 11.040 1.00 85.94 382 VAL A N 1
ATOM 3046 C CA . VAL A 1 382 ? -15.514 12.195 12.299 1.00 85.94 382 VAL A CA 1
ATOM 3047 C C . VAL A 1 382 ? -14.666 12.638 13.502 1.00 85.94 382 VAL A C 1
ATOM 3049 O O . VAL A 1 382 ? -15.213 13.236 14.430 1.00 85.94 382 VAL A O 1
ATOM 3052 N N . LYS A 1 383 ? -13.334 12.463 13.446 1.00 88.12 383 LYS A N 1
ATOM 3053 C CA . LYS A 1 383 ? -12.339 12.958 14.424 1.00 88.12 383 LYS A CA 1
ATOM 3054 C C . LYS A 1 383 ? -12.443 14.473 14.638 1.00 88.12 383 LYS A C 1
ATOM 3056 O O . LYS A 1 383 ? -12.404 14.937 15.780 1.00 88.12 383 LYS A O 1
ATOM 3061 N N . GLN A 1 384 ? -12.644 15.242 13.569 1.00 85.44 384 GLN A N 1
ATOM 3062 C CA . GLN A 1 384 ? -12.826 16.695 13.619 1.00 85.44 384 GLN A CA 1
ATOM 3063 C C . GLN A 1 384 ? -14.116 17.095 14.353 1.00 85.44 384 GLN A C 1
ATOM 3065 O O . GLN A 1 384 ? -14.042 17.902 15.284 1.00 85.44 384 GLN A O 1
ATOM 3070 N N . ILE A 1 385 ? -15.280 16.517 14.012 1.00 82.38 385 ILE A N 1
ATOM 3071 C CA . ILE A 1 385 ? -16.548 16.927 14.647 1.00 82.38 385 ILE A CA 1
ATOM 3072 C C . ILE A 1 385 ? -16.597 16.519 16.122 1.00 82.38 385 ILE A C 1
ATOM 3074 O O . ILE A 1 385 ? -16.994 17.330 16.959 1.00 82.38 385 ILE A O 1
ATOM 3078 N N . VAL A 1 386 ? -16.156 15.304 16.482 1.00 85.81 386 VAL A N 1
ATOM 3079 C CA . VAL A 1 386 ? -16.124 14.904 17.905 1.00 85.81 386 VAL A CA 1
ATOM 3080 C C . VAL A 1 386 ? -15.157 15.781 18.704 1.00 85.81 386 VAL A C 1
ATOM 3082 O O . VAL A 1 386 ? -15.428 16.103 19.858 1.00 85.81 386 VAL A O 1
ATOM 3085 N N . SER A 1 387 ? -14.077 16.260 18.083 1.00 87.50 387 SER A N 1
ATOM 3086 C CA . SER A 1 387 ? -13.142 17.222 18.687 1.00 87.50 387 SER A CA 1
ATOM 3087 C C . SER A 1 387 ? -13.664 18.674 18.697 1.00 87.50 387 SER A C 1
ATOM 3089 O O . SER A 1 387 ? -12.938 19.586 19.085 1.00 87.50 387 SER A O 1
ATOM 3091 N N . GLY A 1 388 ? -14.929 18.901 18.322 1.00 81.62 388 GLY A N 1
ATOM 3092 C CA . GLY A 1 388 ? -15.627 20.188 18.420 1.00 81.62 388 GLY A CA 1
ATOM 3093 C C . GLY A 1 388 ? -15.506 21.097 17.193 1.00 81.62 388 GLY A C 1
ATOM 3094 O O . GLY A 1 388 ? -15.983 22.232 17.233 1.00 81.62 388 GLY A O 1
ATOM 3095 N N . GLN A 1 389 ? -14.890 20.637 16.101 1.00 81.31 389 GLN A N 1
ATOM 3096 C CA . GLN A 1 389 ? -14.721 21.441 14.890 1.00 81.31 389 GLN A CA 1
ATOM 3097 C C . GLN A 1 389 ? -16.006 21.454 14.049 1.00 81.31 389 GLN A C 1
ATOM 3099 O O . GLN A 1 389 ? -16.625 20.418 13.806 1.00 81.31 389 GLN A O 1
ATOM 3104 N N . LYS A 1 390 ? -16.392 22.635 13.552 1.00 75.00 390 LYS A N 1
ATOM 3105 C CA . LYS A 1 390 ? -17.426 22.764 12.516 1.00 75.00 390 LYS A CA 1
ATOM 3106 C C . LYS A 1 390 ? -16.787 22.494 11.158 1.00 75.00 390 LYS A C 1
ATOM 3108 O O . LYS A 1 390 ? -15.868 23.212 10.777 1.00 75.00 390 LYS A O 1
ATOM 3113 N N . ILE A 1 391 ? -17.293 21.503 10.431 1.00 70.50 391 ILE A N 1
ATOM 3114 C CA . ILE A 1 391 ? -16.804 21.146 9.096 1.00 70.50 391 ILE A CA 1
ATOM 3115 C C . ILE A 1 391 ? -17.950 21.053 8.087 1.00 70.50 391 ILE A C 1
ATOM 3117 O O . ILE A 1 391 ? -19.062 20.645 8.420 1.00 70.50 391 ILE A O 1
ATOM 3121 N N . THR A 1 392 ? -17.660 21.428 6.843 1.00 64.25 392 THR A N 1
ATOM 3122 C CA . THR A 1 392 ? -18.589 21.317 5.713 1.00 64.25 392 THR A CA 1
ATOM 3123 C C . THR A 1 392 ? -18.390 19.957 5.032 1.00 64.25 392 THR A C 1
ATOM 3125 O O . THR A 1 392 ? -17.247 19.629 4.707 1.00 64.25 392 THR A O 1
ATOM 3128 N N . PRO A 1 393 ? -19.450 19.162 4.785 1.00 57.81 393 PRO A N 1
ATOM 3129 C CA . PRO A 1 393 ? -19.337 17.899 4.054 1.00 57.81 393 PRO A CA 1
ATOM 3130 C C . PRO A 1 393 ? -18.731 18.093 2.656 1.00 57.81 393 PRO A C 1
ATOM 3132 O O . PRO A 1 393 ? -19.144 18.983 1.912 1.00 57.81 393 PRO A O 1
ATOM 3135 N N . SER A 1 394 ? -17.767 17.253 2.272 1.00 62.31 394 SER A N 1
ATOM 3136 C CA . SER A 1 394 ? -17.194 17.270 0.922 1.00 62.31 394 SER A CA 1
ATOM 3137 C C . SER A 1 394 ? -18.106 16.562 -0.086 1.00 62.31 394 SER A C 1
ATOM 3139 O O . SER A 1 394 ? -18.709 15.534 0.218 1.00 62.31 394 SER A O 1
ATOM 3141 N N . GLY A 1 395 ? -18.128 17.031 -1.338 1.00 54.69 395 GLY A N 1
ATOM 3142 C CA . GLY A 1 395 ? -18.873 16.402 -2.447 1.00 54.69 395 GLY A CA 1
ATOM 3143 C C . GLY A 1 395 ? -18.365 15.016 -2.894 1.00 54.69 395 GLY A C 1
ATOM 3144 O O . GLY A 1 395 ? -18.663 14.578 -3.998 1.00 54.69 395 GLY A O 1
ATOM 3145 N N . THR A 1 396 ? -17.558 14.348 -2.068 1.00 57.16 396 THR A N 1
ATOM 3146 C CA . THR A 1 396 ? -16.996 13.001 -2.272 1.00 57.16 396 THR A CA 1
ATOM 3147 C C . THR A 1 396 ? -17.618 11.946 -1.350 1.00 57.16 396 THR A C 1
ATOM 3149 O O . THR A 1 396 ? -17.244 10.773 -1.425 1.00 57.16 396 THR A O 1
ATOM 3152 N N . LEU A 1 397 ? -18.540 12.353 -0.473 1.00 60.28 397 LEU A N 1
ATOM 3153 C CA . LEU A 1 397 ? -19.250 11.503 0.483 1.00 60.28 397 LEU A CA 1
ATOM 3154 C C . LEU A 1 397 ? -20.435 10.800 -0.183 1.00 60.28 397 LEU A C 1
ATOM 3156 O O . LEU A 1 397 ? -21.189 11.432 -0.918 1.00 60.28 397 LEU A O 1
ATOM 3160 N N . ALA A 1 398 ? -20.629 9.518 0.121 1.00 61.16 398 ALA A N 1
ATOM 3161 C CA . ALA A 1 398 ? -21.826 8.780 -0.280 1.00 61.16 398 ALA A CA 1
ATOM 3162 C C . ALA A 1 398 ? -23.047 9.175 0.570 1.00 61.16 398 ALA A C 1
ATOM 3164 O O . ALA A 1 398 ? -24.165 9.248 0.069 1.00 61.16 398 ALA A O 1
ATOM 3165 N N . ASN A 1 399 ? -22.819 9.445 1.859 1.00 67.25 399 ASN A N 1
ATOM 3166 C CA . ASN A 1 399 ? -23.857 9.558 2.880 1.00 67.25 399 ASN A CA 1
ATOM 3167 C C . ASN A 1 399 ? -23.668 10.778 3.810 1.00 67.25 399 ASN A C 1
ATOM 3169 O O . ASN A 1 399 ? -23.401 10.634 5.007 1.00 67.25 399 ASN A O 1
ATOM 3173 N N . PRO A 1 400 ? -23.854 12.016 3.308 1.00 60.59 400 PRO A N 1
ATOM 3174 C CA . PRO A 1 400 ? -23.809 13.220 4.149 1.00 60.59 400 PRO A CA 1
ATOM 3175 C C . PRO A 1 400 ? -24.867 13.219 5.276 1.00 60.59 400 PRO A C 1
ATOM 3177 O O . PRO A 1 400 ? -24.703 13.922 6.271 1.00 60.59 400 PRO A O 1
ATOM 3180 N N . GLY A 1 401 ? -25.921 12.399 5.163 1.00 62.81 401 GLY A N 1
ATOM 3181 C CA . GLY A 1 401 ? -26.928 12.188 6.210 1.00 62.81 401 GLY A CA 1
ATOM 3182 C C . GLY A 1 401 ? -26.416 11.484 7.477 1.00 62.81 401 GLY A C 1
ATOM 3183 O O . GLY A 1 401 ? -27.009 11.669 8.535 1.00 62.81 401 GLY A O 1
ATOM 3184 N N . ALA A 1 402 ? -25.289 10.764 7.418 1.00 59.75 402 ALA A N 1
ATOM 3185 C CA . ALA A 1 402 ? -24.690 10.074 8.571 1.00 59.75 402 ALA A CA 1
ATOM 3186 C C . ALA A 1 402 ? -24.059 11.024 9.618 1.00 59.75 402 ALA A C 1
ATOM 3188 O O . ALA A 1 402 ? -23.622 10.599 10.690 1.00 59.75 402 ALA A O 1
ATOM 3189 N N . TRP A 1 403 ? -23.948 12.318 9.298 1.00 65.69 403 TRP A N 1
ATOM 3190 C CA . TRP A 1 403 ? -23.142 13.281 10.053 1.00 65.69 403 TRP A CA 1
ATOM 3191 C C . TRP A 1 403 ? -23.850 13.841 11.308 1.00 65.69 403 TRP A C 1
ATOM 3193 O O . TRP A 1 403 ? -23.209 13.912 12.362 1.00 65.69 403 TRP A O 1
ATOM 3203 N N . PRO A 1 404 ? -25.155 14.192 11.289 1.00 56.66 404 PRO A N 1
ATOM 3204 C CA . PRO A 1 404 ? -25.864 14.642 12.492 1.00 56.66 404 PRO A CA 1
ATOM 3205 C C . PRO A 1 404 ? -26.110 13.523 13.519 1.00 56.66 404 PRO A C 1
ATOM 3207 O O . PRO A 1 404 ? -26.197 13.793 14.716 1.00 56.66 404 PRO A O 1
ATOM 3210 N N . SER A 1 405 ? -26.219 12.264 13.082 1.00 59.84 405 SER A N 1
ATOM 3211 C CA . SER A 1 405 ? -26.470 11.116 13.966 1.00 59.84 405 SER A CA 1
ATOM 3212 C C . SER A 1 405 ? -25.264 10.771 14.840 1.00 59.84 405 SER A C 1
ATOM 3214 O O . SER A 1 405 ? -25.419 10.573 16.042 1.00 59.84 405 SER A O 1
ATOM 3216 N N . ILE A 1 406 ? -24.054 10.794 14.272 1.00 63.03 406 ILE A N 1
ATOM 3217 C CA . ILE A 1 406 ? -22.795 10.533 14.996 1.00 63.03 406 ILE A CA 1
ATOM 3218 C C . ILE A 1 406 ? -22.479 11.599 16.056 1.00 63.03 406 ILE A C 1
ATOM 3220 O O . ILE A 1 406 ? -21.667 11.364 16.942 1.00 63.03 406 ILE A O 1
ATOM 3224 N N . THR A 1 407 ? -23.109 12.774 15.994 1.00 58.09 407 THR A N 1
ATOM 3225 C CA . THR A 1 407 ? -22.624 13.988 16.674 1.00 58.09 407 THR A CA 1
ATOM 3226 C C . THR A 1 407 ? -23.605 14.563 17.702 1.00 58.09 407 THR A C 1
ATOM 3228 O O . THR A 1 407 ? -23.315 15.579 18.343 1.00 58.09 407 THR A O 1
ATOM 3231 N N . ASN A 1 408 ? -24.757 13.910 17.901 1.00 55.88 408 ASN A N 1
ATOM 3232 C CA . ASN A 1 408 ? -25.841 14.353 18.789 1.00 55.88 408 ASN A CA 1
ATOM 3233 C C . ASN A 1 408 ? -25.898 13.663 20.166 1.00 55.88 408 ASN A C 1
ATOM 3235 O O . ASN A 1 408 ? -26.765 14.006 20.967 1.00 55.88 408 ASN A O 1
ATOM 3239 N N . SER A 1 409 ? -24.977 12.750 20.496 1.00 57.22 409 SER A N 1
ATOM 3240 C CA . SER A 1 409 ? -24.935 12.156 21.842 1.00 57.22 409 SER A CA 1
ATOM 3241 C C . SER A 1 409 ? -24.449 13.168 22.898 1.00 57.22 409 SER A C 1
ATOM 3243 O O . SER A 1 409 ? -23.349 13.715 22.748 1.00 57.22 409 SER A O 1
ATOM 3245 N N . PRO A 1 410 ? -25.189 13.398 24.005 1.00 52.09 410 PRO A N 1
ATOM 3246 C CA . PRO A 1 410 ? -24.763 14.316 25.065 1.00 52.09 410 PRO A CA 1
ATOM 3247 C C . PRO A 1 410 ? -23.399 13.958 25.679 1.00 52.09 410 PRO A C 1
ATOM 3249 O O . PRO A 1 410 ? -22.595 14.846 25.951 1.00 52.09 410 PRO A O 1
ATOM 3252 N N . THR A 1 411 ? -23.087 12.664 25.815 1.00 57.34 411 THR A N 1
ATOM 3253 C CA . THR A 1 411 ? -21.814 12.160 26.370 1.00 57.34 411 THR A CA 1
ATOM 3254 C C . THR A 1 411 ? -20.593 12.360 25.467 1.00 57.34 411 THR A C 1
ATOM 3256 O O . THR A 1 411 ? -19.481 12.086 25.903 1.00 57.34 411 THR A O 1
ATOM 3259 N N . MET A 1 412 ? -20.759 12.852 24.235 1.00 62.75 412 MET A N 1
ATOM 3260 C CA . MET A 1 412 ? -19.631 13.29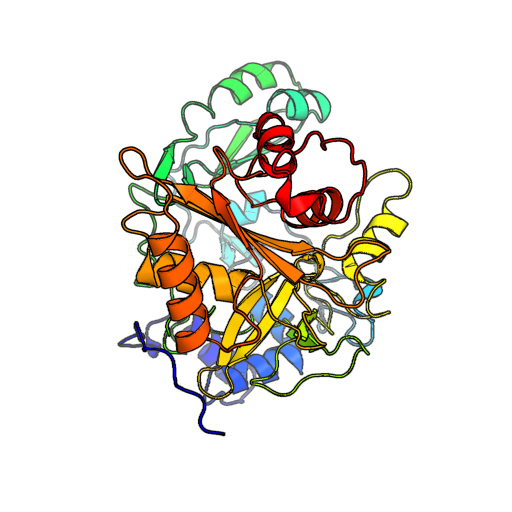2 23.394 1.00 62.75 412 MET A CA 1
ATOM 3261 C C . MET A 1 412 ? -19.301 14.777 23.593 1.00 62.75 412 MET A C 1
ATOM 3263 O O . MET A 1 412 ? -18.169 15.197 23.339 1.00 62.75 412 MET A O 1
ATOM 3267 N N . ARG A 1 413 ? -20.298 15.569 24.017 1.00 55.81 413 ARG A N 1
ATOM 3268 C CA . ARG A 1 413 ? -20.191 17.021 24.230 1.00 55.81 413 ARG A CA 1
ATOM 3269 C C . ARG A 1 413 ? -19.703 17.365 25.646 1.00 55.81 413 ARG A C 1
ATOM 3271 O O . ARG A 1 413 ? -19.118 18.429 25.818 1.00 55.81 413 ARG A O 1
ATOM 3278 N N . ALA A 1 414 ? -19.874 16.444 26.603 1.00 50.97 414 ALA A N 1
ATOM 3279 C CA . ALA A 1 414 ? -19.165 16.392 27.891 1.00 50.97 414 ALA A CA 1
ATOM 3280 C C . ALA A 1 414 ? -17.770 15.749 27.748 1.00 50.97 414 ALA A C 1
ATOM 3282 O O . ALA A 1 414 ? -16.776 16.302 28.254 1.00 50.97 414 ALA A O 1
#

pLDDT: mean 82.6, std 15.87, range [35.66, 98.31]

Radius of gyration: 24.74 Å; chains: 1; bounding box: 58×52×63 Å

Secondary structure (DSSP, 8-state):
----PPPEEE--S-GGGSHHHHHHHHHHHHHS----SHHHHHHHHHHSHHHHHHHHHHHS---EEE---SSSS-SSS-GGG-PPPSTTEEE-HHHHHH-EE-TTS-EE-TT--TT------S-HHHHHHH--SEEEEESEEEETTEEEE-SSTTHHHHHHHTT-TT--EEEEE--SSSS---GGG-S-TTS-EETTSBSSPPTT--EEEE-TTSPBPPTTSEEEEEE-S--TTS-S---STTHHHHHHHHHTSSSTTSEEEEEEEEE-TTT--EEEEEETTT-B-GGG--B-HHHHHHHHHHHHTTTEEEEEEEEE--TT-SS-EEEEEEEEPTT----HHHHHHHHHHHHHHT-TTTS-SEEEE-S---BBTT--B-HHHHHHHHTT---PPPTTBS-TTHHHHHT--HHHH-

Sequence (414 aa):
MSFDIPRKLWEHPAPETTAMFKFKTNLERQTGLHFKDFEALHAYSIANRSDFWRFTFTQFPIVWHGHLPAHVVDESASVETNPKWFPGVKLNYAQNVLFSGDEAGRPTKRHKEDDRVALTEGILDRLLQIRPTYVFFDDWAVYNGKTIDLRPKIKETIAGLRAVPEFRSVIAQARFPGRPNDVSSSPEPLMPLHAGGCQHMSLGMDVQVFSPEGARMPDGEPGELVCVQAFPTMPVSFFGEGAAAKYRSSYFERFPGIWTHGDFIQVHPVTRQVNFLGRSDGVLNPSGVRFGSAEIYNVVNAHFADRVADSVCVGQRRPQDSDERVLLFLLMKEGHRFTKALAADIKQAIRKDLSPRHVPAYVFETPEIPTTVNMKKVELPVKQIVSGQKITPSGTLANPGAWPSITNSPTMRA

Organism: NCBI:txid1442378

InterPro domains:
  IPR032387 Acetyl-coenzyme A synthetase, N-terminal domain [PF16177] (39-97)
  IPR042099 ANL, N-terminal domain [G3DSA:3.40.50.12780] (17-184)
  IPR042099 ANL, N-terminal domain [G3DSA:3.40.50.12780] (185-281)
  IPR045851 AMP-binding enzyme domain superfamily [G3DSA:3.30.300.30] (283-409)

Foldseek 3Di:
DDDPFFAFDDAFPCLCVDPVVVLQVVVCVVPVDHQPFVVSQQVCCQVVVQVNVLSVVQVFQAQKDFDQDPGQWDQVDFQLVQTHGRPGIDHDPVQRLAFGHDSVNHTDCVVGDPPDDFFFDQQQVVCVVVLAQEEEEEQWDADPNDIDGCRVSTHVNCVRSVPRPSYDYYGYRDQADVHHDPCVVPDNNRATDGPQFRQADDRSWQWFFADQVGHTDDAPDKHFTKTGGHDDPPDPWADDPCGNVVRCVCAAPSPHSIGTNQWIWHQHNPRRTIHTFAGNLQWDAFPRDTTGQVLLQVLCCVPPVVWFPHKAKGWADAPPRPGTFIEIETETDPPHDDDPVVLVVSQVSLCVVPHNRRRGPYYYYFNDFKAFPSRHGDHNVLNQVLRPHDDDDDPRIPPPVRPCRSRPDPVSVD